Protein 7YRX (pdb70)

B-factor: mean 1.15, std 1.0, range [0.19, 5.77]

Secondary structure (DSSP, 8-state):
--HHHHTTTTTHHHHHHHSTTT-----TTT-

Structure (mmCIF, N/CA/C/O backbone):
data_7YRX
#
_entry.id   7YRX
#
loop_
_atom_site.group_PDB
_atom_site.id
_atom_site.type_symbol
_atom_site.label_atom_id
_atom_site.label_alt_id
_atom_site.label_comp_id
_atom_site.label_asym_id
_atom_site.label_entity_id
_atom_site.label_seq_id
_atom_site.pdbx_PDB_ins_code
_atom_site.Cartn_x
_atom_site.Cartn_y
_atom_site.Cartn_z
_atom_site.occupancy
_atom_site.B_iso_or_equiv
_atom_site.auth_seq_id
_atom_site.auth_comp_id
_atom_site.auth_asym_id
_atom_site.auth_atom_id
_atom_site.pdbx_PDB_model_num
ATOM 1 N N . CYS A 1 1 ? -7.588 0.651 5.526 1.00 0.78 1 CYS A N 1
ATOM 2 C CA . CYS A 1 1 ? -7.102 0.224 4.197 1.00 0.60 1 CYS A CA 1
ATOM 3 C C . CYS A 1 1 ? -7.951 -0.922 3.678 1.00 0.54 1 CYS A C 1
ATOM 4 O O . CYS A 1 1 ? -8.205 -1.883 4.404 1.00 0.58 1 CYS A O 1
ATOM 13 N N . PRO A 1 2 ? -8.422 -0.830 2.420 1.00 0.50 2 PRO A N 1
ATOM 14 C CA . PRO A 1 2 ? -9.190 -1.904 1.785 1.00 0.50 2 PRO A CA 1
ATOM 15 C C . PRO A 1 2 ? -8.463 -3.241 1.866 1.00 0.44 2 PRO A C 1
ATOM 16 O O . PRO A 1 2 ? -7.278 -3.337 1.542 1.00 0.37 2 PRO A O 1
ATOM 27 N N . ALA A 1 3 ? -9.187 -4.265 2.305 1.00 0.56 3 ALA A N 1
ATOM 28 C CA . ALA A 1 3 ? -8.627 -5.598 2.497 1.00 0.57 3 ALA A CA 1
ATOM 29 C C . ALA A 1 3 ? -8.052 -6.147 1.198 1.00 0.48 3 ALA A C 1
ATOM 30 O O . ALA A 1 3 ? -7.067 -6.888 1.209 1.00 0.44 3 ALA A O 1
ATOM 37 N N . LEU A 1 4 ? -8.669 -5.764 0.084 1.00 0.54 4 LEU A N 1
ATOM 38 C CA . LEU A 1 4 ? -8.199 -6.160 -1.238 1.00 0.62 4 LEU A CA 1
ATOM 39 C C . LEU A 1 4 ? -6.796 -5.622 -1.474 1.00 0.54 4 LEU A C 1
ATOM 40 O O . LEU A 1 4 ? -5.944 -6.282 -2.069 1.00 0.65 4 LEU A O 1
ATOM 56 N N . CYS A 1 5 ? -6.570 -4.423 -0.974 1.00 0.48 5 CYS A N 1
ATOM 57 C CA . CYS A 1 5 ? -5.281 -3.761 -1.105 1.00 0.57 5 CYS A CA 1
ATOM 58 C C . CYS A 1 5 ? -4.292 -4.307 -0.077 1.00 0.55 5 CYS A C 1
ATOM 59 O O . CYS A 1 5 ? -3.137 -4.567 -0.396 1.00 0.70 5 CYS A O 1
ATOM 66 N N . SER A 1 6 ? -4.756 -4.525 1.147 1.00 0.50 6 SER A N 1
ATOM 67 C CA . SER A 1 6 ? -3.889 -4.986 2.229 1.00 0.64 6 SER A CA 1
ATOM 68 C C . SER A 1 6 ? -3.255 -6.346 1.901 1.00 0.65 6 SER A C 1
ATOM 69 O O . SER A 1 6 ? -2.143 -6.644 2.336 1.00 0.84 6 SER A O 1
ATOM 77 N N . HIS A 1 7 ? -3.960 -7.161 1.120 1.00 0.55 7 HIS A N 1
ATOM 78 C CA . HIS A 1 7 ? -3.460 -8.478 0.724 1.00 0.65 7 HIS A CA 1
ATOM 79 C C . HIS A 1 7 ? -2.420 -8.355 -0.395 1.00 0.69 7 HIS A C 1
ATOM 80 O O . HIS A 1 7 ? -1.675 -9.292 -0.682 1.00 0.98 7 HIS A O 1
ATOM 95 N N . SER A 1 8 ? -2.362 -7.185 -0.995 1.00 0.50 8 SER A N 1
ATOM 96 C CA . SER A 1 8 ? -1.510 -6.931 -2.145 1.00 0.53 8 SER A CA 1
ATOM 97 C C . SER A 1 8 ? -0.318 -6.053 -1.779 1.00 0.44 8 SER A C 1
ATOM 98 O O . SER A 1 8 ? 0.045 -5.171 -2.541 1.00 0.45 8 SER A O 1
ATOM 106 N N . CYS A 1 9 ? 0.217 -6.259 -0.572 1.00 0.45 9 CYS A N 1
ATOM 107 C CA . CYS A 1 9 ? 1.292 -5.429 0.019 1.00 0.52 9 CYS A CA 1
ATOM 108 C C . CYS A 1 9 ? 2.363 -4.954 -0.988 1.00 0.52 9 CYS A C 1
ATOM 109 O O . CYS A 1 9 ? 2.954 -3.891 -0.801 1.00 0.56 9 CYS A O 1
ATOM 116 N N . ARG A 1 10 ? 2.603 -5.708 -2.053 1.00 0.53 10 ARG A N 1
ATOM 117 C CA . ARG A 1 10 ? 3.540 -5.281 -3.093 1.00 0.58 10 ARG A CA 1
ATOM 118 C C . ARG A 1 10 ? 3.004 -4.057 -3.832 1.00 0.49 10 ARG A C 1
ATOM 119 O O . ARG A 1 10 ? 3.699 -3.056 -4.013 1.00 0.51 10 ARG A O 1
ATOM 140 N N . SER A 1 11 ? 1.755 -4.165 -4.246 1.00 0.44 11 SER A N 1
ATOM 141 C CA . SER A 1 11 ? 1.012 -3.090 -4.892 1.00 0.39 11 SER A CA 1
ATOM 142 C C . SER A 1 11 ? 0.931 -1.827 -4.038 1.00 0.31 11 SER A C 1
ATOM 143 O O . SER A 1 11 ? 0.633 -0.750 -4.545 1.00 0.30 11 SER A O 1
ATOM 151 N N . LEU A 1 12 ? 1.188 -1.966 -2.748 1.00 0.34 12 LEU A N 1
ATOM 152 C CA . LEU A 1 12 ? 0.951 -0.894 -1.785 1.00 0.36 12 LEU A CA 1
ATOM 153 C C . LEU A 1 12 ? 1.746 0.364 -2.081 1.00 0.33 12 LEU A C 1
ATOM 154 O O . LEU A 1 12 ? 1.374 1.448 -1.638 1.00 0.37 12 LEU A O 1
ATOM 170 N N . LYS A 1 13 ? 2.822 0.231 -2.831 1.00 0.33 13 LYS A N 1
ATOM 171 C CA . LYS A 1 13 ? 3.580 1.395 -3.254 1.00 0.34 13 LYS A CA 1
ATOM 172 C C . LYS A 1 13 ? 2.729 2.274 -4.170 1.00 0.31 13 LYS A C 1
ATOM 173 O O . LYS A 1 13 ? 2.790 3.501 -4.104 1.00 0.36 13 LYS A O 1
ATOM 192 N N . LEU A 1 14 ? 1.935 1.631 -5.015 1.00 0.29 14 LEU A N 1
ATOM 193 C CA . LEU A 1 14 ? 1.010 2.320 -5.898 1.00 0.31 14 LEU A CA 1
ATOM 194 C C . LEU A 1 14 ? -0.337 2.559 -5.206 1.00 0.27 14 LEU A C 1
ATOM 195 O O . LEU A 1 14 ? -0.915 3.642 -5.301 1.00 0.29 14 LEU A O 1
ATOM 211 N N . CYS A 1 15 ? -0.824 1.534 -4.511 1.00 0.28 15 CYS A N 1
ATOM 212 C CA . CYS A 1 15 ? -2.138 1.571 -3.860 1.00 0.30 15 CYS A CA 1
ATOM 213 C C . CYS A 1 15 ? -2.242 2.744 -2.881 1.00 0.29 15 CYS A C 1
ATOM 214 O O . CYS A 1 15 ? -3.253 3.437 -2.843 1.00 0.30 15 CYS A O 1
ATOM 221 N N . ASN A 1 16 ? -1.180 2.976 -2.117 1.00 0.29 16 ASN A N 1
ATOM 222 C CA . ASN A 1 16 ? -1.119 4.079 -1.152 1.00 0.33 16 ASN A CA 1
ATOM 223 C C . ASN A 1 16 ? -1.260 5.453 -1.829 1.00 0.33 16 ASN A C 1
ATOM 224 O O . ASN A 1 16 ? -1.516 6.457 -1.166 1.00 0.36 16 ASN A O 1
ATOM 235 N N . ARG A 1 17 ? -1.115 5.497 -3.149 1.00 0.34 17 ARG A N 1
ATOM 236 C CA . ARG A 1 17 ? -1.272 6.749 -3.884 1.00 0.37 17 ARG A CA 1
ATOM 237 C C . ARG A 1 17 ? -2.740 6.969 -4.229 1.00 0.36 17 ARG A C 1
ATOM 238 O O . ARG A 1 17 ? -3.248 8.089 -4.186 1.00 0.43 17 ARG A O 1
ATOM 259 N N . LEU A 1 18 ? -3.410 5.876 -4.562 1.00 0.37 18 LEU A N 1
ATOM 260 C CA . LEU A 1 18 ? -4.820 5.903 -4.928 1.00 0.44 18 LEU A CA 1
ATOM 261 C C . LEU A 1 18 ? -5.685 5.858 -3.674 1.00 0.35 18 LEU A C 1
ATOM 262 O O . LEU A 1 18 ? -6.862 6.225 -3.689 1.00 0.41 18 LEU A O 1
ATOM 278 N N . LEU A 1 19 ? -5.077 5.392 -2.596 1.00 0.26 19 LEU A N 1
ATOM 279 C CA . LEU A 1 19 ? -5.730 5.281 -1.303 1.00 0.21 19 LEU A CA 1
ATOM 280 C C . LEU A 1 19 ? -4.833 5.883 -0.218 1.00 0.19 19 LEU A C 1
ATOM 281 O O . LEU A 1 19 ? -4.346 5.169 0.655 1.00 0.23 19 LEU A O 1
ATOM 297 N N . PRO A 1 20 ? -4.602 7.206 -0.259 1.00 0.22 20 PRO A N 1
ATOM 298 C CA . PRO A 1 20 ? -3.646 7.863 0.636 1.00 0.29 20 PRO A CA 1
ATOM 299 C C . PRO A 1 20 ? -4.137 7.926 2.080 1.00 0.31 20 PRO A C 1
ATOM 300 O O . PRO A 1 20 ? -3.398 7.604 3.009 1.00 0.37 20 PRO A O 1
ATOM 311 N N . THR A 1 21 ? -5.386 8.323 2.263 1.00 0.33 21 THR A N 1
ATOM 312 C CA . THR A 1 21 ? -5.981 8.375 3.586 1.00 0.38 21 THR A CA 1
ATOM 313 C C . THR A 1 21 ? -6.625 7.041 3.924 1.00 0.34 21 THR A C 1
ATOM 314 O O . THR A 1 21 ? -6.765 6.671 5.091 1.00 0.41 21 THR A O 1
ATOM 325 N N . ALA A 1 22 ? -7.000 6.316 2.884 1.00 0.30 22 ALA A N 1
ATOM 326 C CA . ALA A 1 22 ? -7.614 5.014 3.040 1.00 0.31 22 ALA A CA 1
ATOM 327 C C . ALA A 1 22 ? -6.588 3.976 3.468 1.00 0.26 22 ALA A C 1
ATOM 328 O O . ALA A 1 22 ? -6.859 3.155 4.343 1.00 0.30 22 ALA A O 1
ATOM 335 N N . CYS A 1 23 ? -5.403 4.013 2.872 1.00 0.26 23 CYS A N 1
ATOM 336 C CA . CYS A 1 23 ? -4.380 3.033 3.200 1.00 0.28 23 CYS A CA 1
ATOM 337 C C . CYS A 1 23 ? -3.098 3.691 3.704 1.00 0.30 23 CYS A C 1
ATOM 338 O O . CYS A 1 23 ? -2.128 3.828 2.957 1.00 0.36 23 CYS A O 1
ATOM 345 N N . PRO A 1 24 ? -3.070 4.109 4.979 1.00 0.36 24 PRO A N 1
ATOM 346 C CA . PRO A 1 24 ? -1.846 4.557 5.632 1.00 0.47 24 PRO A CA 1
ATOM 347 C C . PRO A 1 24 ? -1.030 3.362 6.110 1.00 0.50 24 PRO A C 1
ATOM 348 O O . PRO A 1 24 ? 0.126 3.491 6.505 1.00 0.61 24 PRO A O 1
ATOM 359 N N . ASP A 1 25 ? -1.651 2.191 6.031 1.00 0.54 25 ASP A N 1
ATOM 360 C CA . ASP A 1 25 ? -1.057 0.947 6.506 1.00 0.59 25 ASP A CA 1
ATOM 361 C C . ASP A 1 25 ? -0.159 0.333 5.434 1.00 0.52 25 ASP A C 1
ATOM 362 O O . ASP A 1 25 ? -0.217 -0.864 5.150 1.00 0.58 25 ASP A O 1
ATOM 371 N N . VAL A 1 26 ? 0.659 1.176 4.831 1.00 0.45 26 VAL A N 1
ATOM 372 C CA . VAL A 1 26 ? 1.546 0.767 3.759 1.00 0.48 26 VAL A CA 1
ATOM 373 C C . VAL A 1 26 ? 2.787 0.071 4.324 1.00 0.45 26 VAL A C 1
ATOM 374 O O . VAL A 1 26 ? 3.335 0.489 5.345 1.00 0.47 26 VAL A O 1
ATOM 387 N N . CYS A 1 27 ? 3.194 -1.010 3.671 1.00 0.50 27 CYS A N 1
ATOM 388 C CA . CYS A 1 27 ? 4.326 -1.811 4.124 1.00 0.57 27 CYS A CA 1
ATOM 389 C C . CYS A 1 27 ? 5.612 -0.987 4.133 1.00 0.63 27 CYS A C 1
ATOM 390 O O . CYS A 1 27 ? 6.083 -0.542 3.086 1.00 0.75 27 CYS A O 1
ATOM 397 N N . ASP A 1 28 ? 6.185 -0.811 5.321 1.00 0.73 28 ASP A N 1
ATOM 398 C CA . ASP A 1 28 ? 7.375 0.021 5.494 1.00 0.90 28 ASP A CA 1
ATOM 399 C C . ASP A 1 28 ? 8.608 -0.655 4.912 1.00 0.81 28 ASP A C 1
ATOM 400 O O . ASP A 1 28 ? 9.618 -0.008 4.643 1.00 0.98 28 ASP A O 1
ATOM 409 N N . ASP A 1 29 ? 8.524 -1.963 4.729 1.00 0.75 29 ASP A N 1
ATOM 410 C CA . ASP A 1 29 ? 9.630 -2.731 4.169 1.00 0.92 29 ASP A CA 1
ATOM 411 C C . ASP A 1 29 ? 9.791 -2.444 2.679 1.00 1.05 29 ASP A C 1
ATOM 412 O O . ASP A 1 29 ? 10.906 -2.333 2.175 1.00 1.28 29 ASP A O 1
ATOM 421 N N . ASP A 1 30 ? 8.669 -2.308 1.983 1.00 1.08 30 ASP A N 1
ATOM 422 C CA . ASP A 1 30 ? 8.687 -1.993 0.556 1.00 1.42 30 ASP A CA 1
ATOM 423 C C . ASP A 1 30 ? 8.886 -0.501 0.336 1.00 1.64 30 ASP A C 1
ATOM 424 O O . ASP A 1 30 ? 9.217 -0.062 -0.765 1.00 2.05 30 ASP A O 1
ATOM 433 N N . TRP A 1 31 ? 8.680 0.275 1.387 1.00 1.56 31 TRP A N 1
ATOM 434 C CA . TRP A 1 31 ? 8.831 1.717 1.309 1.00 1.96 31 TRP A CA 1
ATOM 435 C C . TRP A 1 31 ? 10.289 2.103 1.546 1.00 2.31 31 TRP A C 1
ATOM 436 O O . TRP A 1 31 ? 10.677 2.307 2.715 1.00 2.80 31 TRP A O 1
ATOM 458 N N . CYS A 1 1 ? -6.518 0.287 5.507 1.00 0.78 1 CYS A N 2
ATOM 459 C CA . CYS A 1 1 ? -6.454 0.002 4.061 1.00 0.60 1 CYS A CA 2
ATOM 460 C C . CYS A 1 1 ? -7.506 -1.029 3.692 1.00 0.54 1 CYS A C 2
ATOM 461 O O . CYS A 1 1 ? -7.652 -2.037 4.388 1.00 0.58 1 CYS A O 2
ATOM 470 N N . PRO A 1 2 ? -8.286 -0.775 2.624 1.00 0.50 2 PRO A N 2
ATOM 471 C CA . PRO A 1 2 ? -9.236 -1.751 2.089 1.00 0.50 2 PRO A CA 2
ATOM 472 C C . PRO A 1 2 ? -8.591 -3.122 1.912 1.00 0.44 2 PRO A C 2
ATOM 473 O O . PRO A 1 2 ? -7.605 -3.262 1.186 1.00 0.37 2 PRO A O 2
ATOM 484 N N . ALA A 1 3 ? -9.169 -4.123 2.578 1.00 0.56 3 ALA A N 2
ATOM 485 C CA . ALA A 1 3 ? -8.580 -5.462 2.665 1.00 0.57 3 ALA A CA 2
ATOM 486 C C . ALA A 1 3 ? -8.260 -6.045 1.295 1.00 0.48 3 ALA A C 2
ATOM 487 O O . ALA A 1 3 ? -7.332 -6.841 1.153 1.00 0.44 3 ALA A O 2
ATOM 494 N N . LEU A 1 4 ? -9.019 -5.630 0.291 1.00 0.54 4 LEU A N 2
ATOM 495 C CA . LEU A 1 4 ? -8.822 -6.106 -1.068 1.00 0.62 4 LEU A CA 2
ATOM 496 C C . LEU A 1 4 ? -7.403 -5.808 -1.549 1.00 0.54 4 LEU A C 2
ATOM 497 O O . LEU A 1 4 ? -6.784 -6.634 -2.220 1.00 0.65 4 LEU A O 2
ATOM 513 N N . CYS A 1 5 ? -6.888 -4.634 -1.204 1.00 0.48 5 CYS A N 2
ATOM 514 C CA . CYS A 1 5 ? -5.540 -4.249 -1.604 1.00 0.57 5 CYS A CA 2
ATOM 515 C C . CYS A 1 5 ? -4.500 -4.731 -0.587 1.00 0.55 5 CYS A C 2
ATOM 516 O O . CYS A 1 5 ? -3.328 -4.872 -0.918 1.00 0.70 5 CYS A O 2
ATOM 523 N N . SER A 1 6 ? -4.938 -5.009 0.640 1.00 0.50 6 SER A N 2
ATOM 524 C CA . SER A 1 6 ? -4.026 -5.336 1.740 1.00 0.64 6 SER A CA 2
ATOM 525 C C . SER A 1 6 ? -3.143 -6.551 1.437 1.00 0.65 6 SER A C 2
ATOM 526 O O . SER A 1 6 ? -1.938 -6.526 1.689 1.00 0.84 6 SER A O 2
ATOM 534 N N . HIS A 1 7 ? -3.738 -7.611 0.894 1.00 0.55 7 HIS A N 2
ATOM 535 C CA . HIS A 1 7 ? -2.993 -8.840 0.588 1.00 0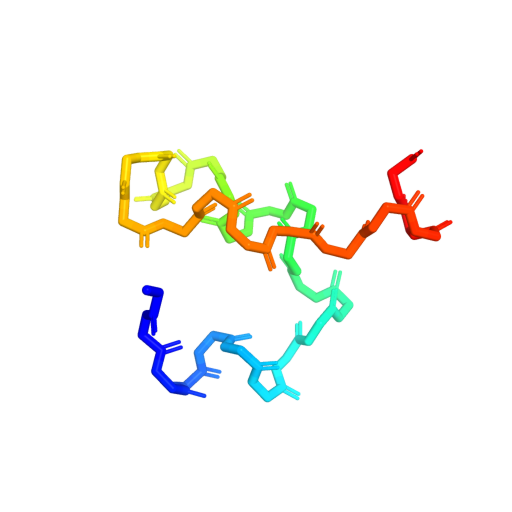.65 7 HIS A CA 2
ATOM 536 C C . HIS A 1 7 ? -1.975 -8.575 -0.517 1.00 0.69 7 HIS A C 2
ATOM 537 O O . HIS A 1 7 ? -1.010 -9.310 -0.704 1.00 0.98 7 HIS A O 2
ATOM 552 N N . SER A 1 8 ? -2.232 -7.508 -1.236 1.00 0.50 8 SER A N 2
ATOM 553 C CA . SER A 1 8 ? -1.383 -7.046 -2.318 1.00 0.53 8 SER A CA 2
ATOM 554 C C . SER A 1 8 ? -0.290 -6.110 -1.806 1.00 0.44 8 SER A C 2
ATOM 555 O O . SER A 1 8 ? 0.053 -5.150 -2.478 1.00 0.45 8 SER A O 2
ATOM 563 N N . CYS A 1 9 ? 0.190 -6.365 -0.588 1.00 0.45 9 CYS A N 2
ATOM 564 C CA . CYS A 1 9 ? 1.185 -5.520 0.103 1.00 0.52 9 CYS A CA 2
ATOM 565 C C . CYS A 1 9 ? 2.303 -4.981 -0.814 1.00 0.52 9 CYS A C 2
ATOM 566 O O . CYS A 1 9 ? 2.857 -3.913 -0.551 1.00 0.56 9 CYS A O 2
ATOM 573 N N . ARG A 1 10 ? 2.622 -5.686 -1.894 1.00 0.53 10 ARG A N 2
ATOM 574 C CA . ARG A 1 10 ? 3.632 -5.210 -2.837 1.00 0.58 10 ARG A CA 2
ATOM 575 C C . ARG A 1 10 ? 3.107 -4.013 -3.607 1.00 0.49 10 ARG A C 2
ATOM 576 O O . ARG A 1 10 ? 3.786 -3.002 -3.772 1.00 0.51 10 ARG A O 2
ATOM 597 N N . SER A 1 11 ? 1.883 -4.159 -4.063 1.00 0.44 11 SER A N 2
ATOM 598 C CA . SER A 1 11 ? 1.144 -3.113 -4.749 1.00 0.39 11 SER A CA 2
ATOM 599 C C . SER A 1 11 ? 0.989 -1.852 -3.905 1.00 0.31 11 SER A C 2
ATOM 600 O O . SER A 1 11 ? 0.690 -0.785 -4.431 1.00 0.30 11 SER A O 2
ATOM 608 N N . LEU A 1 12 ? 1.187 -1.982 -2.602 1.00 0.34 12 LEU A N 2
ATOM 609 C CA . LEU A 1 12 ? 0.881 -0.908 -1.666 1.00 0.36 12 LEU A CA 2
ATOM 610 C C . LEU A 1 12 ? 1.693 0.354 -1.922 1.00 0.33 12 LEU A C 2
ATOM 611 O O . LEU A 1 12 ? 1.295 1.438 -1.499 1.00 0.37 12 LEU A O 2
ATOM 627 N N . LYS A 1 13 ? 2.812 0.225 -2.618 1.00 0.33 13 LYS A N 2
ATOM 628 C CA . LYS A 1 13 ? 3.568 1.395 -3.042 1.00 0.34 13 LYS A CA 2
ATOM 629 C C . LYS A 1 13 ? 2.703 2.271 -3.949 1.00 0.31 13 LYS A C 2
ATOM 630 O O . LYS A 1 13 ? 2.637 3.489 -3.778 1.00 0.36 13 LYS A O 2
ATOM 649 N N . LEU A 1 14 ? 2.022 1.635 -4.894 1.00 0.29 14 LEU A N 2
ATOM 650 C CA . LEU A 1 14 ? 1.130 2.329 -5.802 1.00 0.31 14 LEU A CA 2
ATOM 651 C C . LEU A 1 14 ? -0.252 2.498 -5.171 1.00 0.27 14 LEU A C 2
ATOM 652 O O . LEU A 1 14 ? -0.918 3.512 -5.372 1.00 0.29 14 LEU A O 2
ATOM 668 N N . CYS A 1 15 ? -0.665 1.501 -4.395 1.00 0.28 15 CYS A N 2
ATOM 669 C CA . CYS A 1 15 ? -1.966 1.514 -3.730 1.00 0.30 15 CYS A CA 2
ATOM 670 C C . CYS A 1 15 ? -2.095 2.740 -2.833 1.00 0.29 15 CYS A C 2
ATOM 671 O O . CYS A 1 15 ? -3.135 3.383 -2.804 1.00 0.30 15 CYS A O 2
ATOM 678 N N . ASN A 1 16 ? -1.017 3.075 -2.125 1.00 0.29 16 ASN A N 2
ATOM 679 C CA . ASN A 1 16 ? -1.009 4.232 -1.228 1.00 0.33 16 ASN A CA 2
ATOM 680 C C . ASN A 1 16 ? -1.170 5.537 -2.007 1.00 0.33 16 ASN A C 2
ATOM 681 O O . ASN A 1 16 ? -1.620 6.546 -1.464 1.00 0.36 16 ASN A O 2
ATOM 692 N N . ARG A 1 17 ? -0.835 5.507 -3.292 1.00 0.34 17 ARG A N 2
ATOM 693 C CA . ARG A 1 17 ? -0.947 6.691 -4.134 1.00 0.37 17 ARG A CA 2
ATOM 694 C C . ARG A 1 17 ? -2.398 6.895 -4.552 1.00 0.36 17 ARG A C 2
ATOM 695 O O . ARG A 1 17 ? -2.815 8.003 -4.886 1.00 0.43 17 ARG A O 2
ATOM 716 N N . LEU A 1 18 ? -3.155 5.811 -4.531 1.00 0.37 18 LEU A N 2
ATOM 717 C CA . LEU A 1 18 ? -4.559 5.831 -4.916 1.00 0.44 18 LEU A CA 2
ATOM 718 C C . LEU A 1 18 ? -5.448 5.875 -3.676 1.00 0.35 18 LEU A C 2
ATOM 719 O O . LEU A 1 18 ? -6.552 6.417 -3.696 1.00 0.41 18 LEU A O 2
ATOM 735 N N . LEU A 1 19 ? -4.942 5.289 -2.604 1.00 0.26 19 LEU A N 2
ATOM 736 C CA . LEU A 1 19 ? -5.652 5.199 -1.337 1.00 0.21 19 LEU A CA 2
ATOM 737 C C . LEU A 1 19 ? -4.826 5.846 -0.225 1.00 0.19 19 LEU A C 2
ATOM 738 O O . LEU A 1 19 ? -4.278 5.153 0.633 1.00 0.23 19 LEU A O 2
ATOM 754 N N . PRO A 1 20 ? -4.733 7.187 -0.217 1.00 0.22 20 PRO A N 2
ATOM 755 C CA . PRO A 1 20 ? -3.845 7.908 0.700 1.00 0.29 20 PRO A CA 2
ATOM 756 C C . PRO A 1 20 ? -4.379 7.963 2.130 1.00 0.31 20 PRO A C 2
ATOM 757 O O . PRO A 1 20 ? -3.650 7.702 3.085 1.00 0.37 20 PRO A O 2
ATOM 768 N N . THR A 1 21 ? -5.654 8.291 2.278 1.00 0.33 21 THR A N 2
ATOM 769 C CA . THR A 1 21 ? -6.268 8.349 3.595 1.00 0.38 21 THR A CA 2
ATOM 770 C C . THR A 1 21 ? -6.838 6.983 3.959 1.00 0.34 21 THR A C 2
ATOM 771 O O . THR A 1 21 ? -7.097 6.683 5.126 1.00 0.41 21 THR A O 2
ATOM 782 N N . ALA A 1 22 ? -7.003 6.149 2.944 1.00 0.30 22 ALA A N 2
ATOM 783 C CA . ALA A 1 22 ? -7.547 4.819 3.130 1.00 0.31 22 ALA A CA 2
ATOM 784 C C . ALA A 1 22 ? -6.466 3.841 3.571 1.00 0.26 22 ALA A C 2
ATOM 785 O O . ALA A 1 22 ? -6.727 2.943 4.370 1.00 0.30 22 ALA A O 2
ATOM 792 N N . CYS A 1 23 ? -5.248 4.021 3.073 1.00 0.26 23 CYS A N 2
ATOM 793 C CA . CYS A 1 23 ? -4.165 3.098 3.393 1.00 0.28 23 CYS A CA 2
ATOM 794 C C . CYS A 1 23 ? -2.948 3.815 3.985 1.00 0.30 23 CYS A C 2
ATOM 795 O O . CYS A 1 23 ? -1.901 3.895 3.340 1.00 0.36 23 CYS A O 2
ATOM 802 N N . PRO A 1 24 ? -3.055 4.341 5.222 1.00 0.36 24 PRO A N 2
ATOM 803 C CA . PRO A 1 24 ? -1.904 4.886 5.947 1.00 0.47 24 PRO A CA 2
ATOM 804 C C . PRO A 1 24 ? -1.040 3.754 6.495 1.00 0.50 24 PRO A C 2
ATOM 805 O O . PRO A 1 24 ? 0.119 3.941 6.869 1.00 0.61 24 PRO A O 2
ATOM 816 N N . ASP A 1 25 ? -1.634 2.568 6.516 1.00 0.54 25 ASP A N 2
ATOM 817 C CA . ASP A 1 25 ? -0.968 1.347 6.943 1.00 0.59 25 ASP A CA 2
ATOM 818 C C . ASP A 1 25 ? -0.207 0.724 5.775 1.00 0.52 25 ASP A C 2
ATOM 819 O O . ASP A 1 25 ? -0.252 -0.488 5.553 1.00 0.58 25 ASP A O 2
ATOM 828 N N . VAL A 1 26 ? 0.503 1.563 5.040 1.00 0.45 26 VAL A N 2
ATOM 829 C CA . VAL A 1 26 ? 1.195 1.139 3.836 1.00 0.48 26 VAL A CA 2
ATOM 830 C C . VAL A 1 26 ? 2.478 0.395 4.198 1.00 0.45 26 VAL A C 2
ATOM 831 O O . VAL A 1 26 ? 3.155 0.736 5.168 1.00 0.47 26 VAL A O 2
ATOM 844 N N . CYS A 1 27 ? 2.769 -0.649 3.432 1.00 0.50 27 CYS A N 2
ATOM 845 C CA . CYS A 1 27 ? 3.916 -1.509 3.686 1.00 0.57 27 CYS A CA 2
ATOM 846 C C . CYS A 1 27 ? 5.225 -0.721 3.663 1.00 0.63 27 CYS A C 2
ATOM 847 O O . CYS A 1 27 ? 5.617 -0.170 2.634 1.00 0.75 27 CYS A O 2
ATOM 854 N N . ASP A 1 28 ? 5.898 -0.693 4.808 1.00 0.73 28 ASP A N 2
ATOM 855 C CA . ASP A 1 28 ? 7.151 0.039 4.960 1.00 0.90 28 ASP A CA 2
ATOM 856 C C . ASP A 1 28 ? 8.303 -0.738 4.336 1.00 0.81 28 ASP A C 2
ATOM 857 O O . ASP A 1 28 ? 9.322 -0.167 3.954 1.00 0.98 28 ASP A O 2
ATOM 866 N N . ASP A 1 29 ? 8.119 -2.044 4.216 1.00 0.75 29 ASP A N 2
ATOM 867 C CA . ASP A 1 29 ? 9.158 -2.923 3.683 1.00 0.92 29 ASP A CA 2
ATOM 868 C C . ASP A 1 29 ? 9.425 -2.631 2.212 1.00 1.05 29 ASP A C 2
ATOM 869 O O . ASP A 1 29 ? 10.553 -2.772 1.738 1.00 1.28 29 ASP A O 2
ATOM 878 N N . ASP A 1 30 ? 8.389 -2.227 1.491 1.00 1.08 30 ASP A N 2
ATOM 879 C CA . ASP A 1 30 ? 8.519 -1.921 0.070 1.00 1.42 30 ASP A CA 2
ATOM 880 C C . ASP A 1 30 ? 8.813 -0.439 -0.119 1.00 1.64 30 ASP A C 2
ATOM 881 O O . ASP A 1 30 ? 9.239 -0.004 -1.188 1.00 2.05 30 ASP A O 2
ATOM 890 N N . TRP A 1 31 ? 8.602 0.327 0.941 1.00 1.56 31 TRP A N 2
ATOM 891 C CA . TRP A 1 31 ? 8.728 1.776 0.890 1.00 1.96 31 TRP A CA 2
ATOM 892 C C . TRP A 1 31 ? 10.194 2.194 0.973 1.00 2.31 31 TRP A C 2
ATOM 893 O O . TRP A 1 31 ? 10.787 2.082 2.066 1.00 2.80 31 TRP A O 2
ATOM 915 N N . CYS A 1 1 ? -6.585 0.494 5.522 1.00 0.78 1 CYS A N 3
ATOM 916 C CA . CYS A 1 1 ? -6.404 0.155 4.096 1.00 0.60 1 CYS A CA 3
ATOM 917 C C . CYS A 1 1 ? -7.339 -0.990 3.727 1.00 0.54 1 CYS A C 3
ATOM 918 O O . CYS A 1 1 ? -7.461 -1.954 4.484 1.00 0.58 1 CYS A O 3
ATOM 927 N N . PRO A 1 2 ? -8.037 -0.892 2.578 1.00 0.50 2 PRO A N 3
ATOM 928 C CA . PRO A 1 2 ? -8.929 -1.961 2.108 1.00 0.50 2 PRO A CA 3
ATOM 929 C C . PRO A 1 2 ? -8.195 -3.293 1.964 1.00 0.44 2 PRO A C 3
ATOM 930 O O . PRO A 1 2 ? -7.037 -3.340 1.534 1.00 0.37 2 PRO A O 3
ATOM 941 N N . ALA A 1 3 ? -8.889 -4.372 2.318 1.00 0.56 3 ALA A N 3
ATOM 942 C CA . ALA A 1 3 ? -8.292 -5.705 2.392 1.00 0.57 3 ALA A CA 3
ATOM 943 C C . ALA A 1 3 ? -7.777 -6.184 1.038 1.00 0.48 3 ALA A C 3
ATOM 944 O O . ALA A 1 3 ? -6.889 -7.035 0.976 1.00 0.44 3 ALA A O 3
ATOM 951 N N . LEU A 1 4 ? -8.328 -5.633 -0.037 1.00 0.54 4 LEU A N 3
ATOM 952 C CA . LEU A 1 4 ? -7.915 -6.000 -1.385 1.00 0.62 4 LEU A CA 3
ATOM 953 C C . LEU A 1 4 ? -6.435 -5.706 -1.591 1.00 0.54 4 LEU A C 3
ATOM 954 O O . LEU A 1 4 ? -5.675 -6.577 -2.018 1.00 0.65 4 LEU A O 3
ATOM 970 N N . CYS A 1 5 ? -6.021 -4.485 -1.271 1.00 0.48 5 CYS A N 3
ATOM 971 C CA . CYS A 1 5 ? -4.614 -4.128 -1.356 1.00 0.57 5 CYS A CA 3
ATOM 972 C C . CYS A 1 5 ? -3.796 -4.873 -0.298 1.00 0.55 5 CYS A C 3
ATOM 973 O O . CYS A 1 5 ? -2.659 -5.250 -0.553 1.00 0.70 5 CYS A O 3
ATOM 980 N N . SER A 1 6 ? -4.387 -5.123 0.867 1.00 0.50 6 SER A N 3
ATOM 981 C CA . SER A 1 6 ? -3.671 -5.774 1.969 1.00 0.64 6 SER A CA 3
ATOM 982 C C . SER A 1 6 ? -3.132 -7.153 1.556 1.00 0.65 6 SER A C 3
ATOM 983 O O . SER A 1 6 ? -2.028 -7.543 1.946 1.00 0.84 6 SER A O 3
ATOM 991 N N . HIS A 1 7 ? -3.908 -7.870 0.746 1.00 0.55 7 HIS A N 3
ATOM 992 C CA . HIS A 1 7 ? -3.506 -9.188 0.235 1.00 0.65 7 HIS A CA 3
ATOM 993 C C . HIS A 1 7 ? -2.398 -9.052 -0.818 1.00 0.69 7 HIS A C 3
ATOM 994 O O . HIS A 1 7 ? -1.804 -10.034 -1.257 1.00 0.98 7 HIS A O 3
ATOM 1009 N N . SER A 1 8 ? -2.134 -7.824 -1.204 1.00 0.50 8 SER A N 3
ATOM 1010 C CA . SER A 1 8 ? -1.198 -7.515 -2.269 1.00 0.53 8 SER A CA 3
ATOM 1011 C C . SER A 1 8 ? -0.161 -6.503 -1.806 1.00 0.44 8 SER A C 3
ATOM 1012 O O . SER A 1 8 ? 0.187 -5.609 -2.554 1.00 0.45 8 SER A O 3
ATOM 1020 N N . CYS A 1 9 ? 0.259 -6.623 -0.543 1.00 0.45 9 CYS A N 3
ATOM 1021 C CA . CYS A 1 9 ? 1.108 -5.633 0.155 1.00 0.52 9 CYS A CA 3
ATOM 1022 C C . CYS A 1 9 ? 2.171 -4.954 -0.734 1.00 0.52 9 CYS A C 3
ATOM 1023 O O . CYS A 1 9 ? 2.495 -3.786 -0.512 1.00 0.56 9 CYS A O 3
ATOM 1030 N N . ARG A 1 10 ? 2.686 -5.647 -1.745 1.00 0.53 10 ARG A N 3
ATOM 1031 C CA . ARG A 1 10 ? 3.637 -5.040 -2.678 1.00 0.58 10 ARG A CA 3
ATOM 1032 C C . ARG A 1 10 ? 3.014 -3.825 -3.366 1.00 0.49 10 ARG A C 3
ATOM 1033 O O . ARG A 1 10 ? 3.605 -2.747 -3.447 1.00 0.51 10 ARG A O 3
ATOM 1054 N N . SER A 1 11 ? 1.805 -4.046 -3.846 1.00 0.44 11 SER A N 3
ATOM 1055 C CA . SER A 1 11 ? 0.993 -3.065 -4.547 1.00 0.39 11 SER A CA 3
ATOM 1056 C C . SER A 1 11 ? 0.737 -1.787 -3.748 1.00 0.31 11 SER A C 3
ATOM 1057 O O . SER A 1 11 ? 0.317 -0.779 -4.311 1.00 0.30 11 SER A O 3
ATOM 1065 N N . LEU A 1 12 ? 0.957 -1.830 -2.444 1.00 0.34 12 LEU A N 3
ATOM 1066 C CA . LEU A 1 12 ? 0.588 -0.718 -1.573 1.00 0.36 12 LEU A CA 3
ATOM 1067 C C . LEU A 1 12 ? 1.383 0.538 -1.878 1.00 0.33 12 LEU A C 3
ATOM 1068 O O . LEU A 1 12 ? 0.966 1.642 -1.530 1.00 0.37 12 LEU A O 3
ATOM 1084 N N . LYS A 1 13 ? 2.515 0.369 -2.539 1.00 0.33 13 LYS A N 3
ATOM 1085 C CA . LYS A 1 13 ? 3.289 1.502 -3.018 1.00 0.34 13 LYS A CA 3
ATOM 1086 C C . LYS A 1 13 ? 2.445 2.306 -4.007 1.00 0.31 13 LYS A C 3
ATOM 1087 O O . LYS A 1 13 ? 2.512 3.534 -4.055 1.00 0.36 13 LYS A O 3
ATOM 1106 N N . LEU A 1 14 ? 1.640 1.588 -4.783 1.00 0.29 14 LEU A N 3
ATOM 1107 C CA . LEU A 1 14 ? 0.707 2.191 -5.714 1.00 0.31 14 LEU A CA 3
ATOM 1108 C C . LEU A 1 14 ? -0.625 2.510 -5.028 1.00 0.27 14 LEU A C 3
ATOM 1109 O O . LEU A 1 14 ? -1.202 3.574 -5.251 1.00 0.29 14 LEU A O 3
ATOM 1125 N N . CYS A 1 15 ? -1.113 1.586 -4.191 1.00 0.28 15 CYS A N 3
ATOM 1126 C CA . CYS A 1 15 ? -2.393 1.777 -3.499 1.00 0.30 15 CYS A CA 3
ATOM 1127 C C . CYS A 1 15 ? -2.391 3.068 -2.688 1.00 0.29 15 CYS A C 3
ATOM 1128 O O . CYS A 1 15 ? -3.416 3.719 -2.560 1.00 0.30 15 CYS A O 3
ATOM 1135 N N . ASN A 1 16 ? -1.232 3.442 -2.161 1.00 0.29 16 ASN A N 3
ATOM 1136 C CA . ASN A 1 16 ? -1.103 4.654 -1.352 1.00 0.33 16 ASN A CA 3
ATOM 1137 C C . ASN A 1 16 ? -1.381 5.916 -2.175 1.00 0.33 16 ASN A C 3
ATOM 1138 O O . ASN A 1 16 ? -1.680 6.971 -1.624 1.00 0.36 16 ASN A O 3
ATOM 1149 N N . ARG A 1 17 ? -1.313 5.800 -3.498 1.00 0.34 17 ARG A N 3
ATOM 1150 C CA . ARG A 1 17 ? -1.587 6.935 -4.370 1.00 0.37 17 ARG A CA 3
ATOM 1151 C C . ARG A 1 17 ? -3.084 7.040 -4.626 1.00 0.36 17 ARG A C 3
ATOM 1152 O O . ARG A 1 17 ? -3.639 8.131 -4.760 1.00 0.43 17 ARG A O 3
ATOM 1173 N N . LEU A 1 18 ? -3.734 5.887 -4.682 1.00 0.37 18 LEU A N 3
ATOM 1174 C CA . LEU A 1 18 ? -5.162 5.823 -4.956 1.00 0.44 18 LEU A CA 3
ATOM 1175 C C . LEU A 1 18 ? -5.939 5.958 -3.653 1.00 0.35 18 LEU A C 3
ATOM 1176 O O . LEU A 1 18 ? -7.062 6.462 -3.620 1.00 0.41 18 LEU A O 3
ATOM 1192 N N . LEU A 1 19 ? -5.303 5.512 -2.584 1.00 0.26 19 LEU A N 3
ATOM 1193 C CA . LEU A 1 19 ? -5.883 5.496 -1.252 1.00 0.21 19 LEU A CA 3
ATOM 1194 C C . LEU A 1 19 ? -4.941 6.196 -0.272 1.00 0.19 19 LEU A C 3
ATOM 1195 O O . LEU A 1 19 ? -4.373 5.554 0.608 1.00 0.23 19 LEU A O 3
ATOM 1211 N N . PRO A 1 20 ? -4.758 7.519 -0.405 1.00 0.22 20 PRO A N 3
ATOM 1212 C CA . PRO A 1 20 ? -3.741 8.249 0.359 1.00 0.29 20 PRO A CA 3
ATOM 1213 C C . PRO A 1 20 ? -4.042 8.280 1.853 1.00 0.31 20 PRO A C 3
ATOM 1214 O O . PRO A 1 20 ? -3.172 7.992 2.678 1.00 0.37 20 PRO A O 3
ATOM 1225 N N . THR A 1 21 ? -5.271 8.626 2.203 1.00 0.33 21 THR A N 3
ATOM 1226 C CA . THR A 1 21 ? -5.687 8.607 3.593 1.00 0.38 21 THR A CA 3
ATOM 1227 C C . THR A 1 21 ? -6.310 7.258 3.941 1.00 0.34 21 THR A C 3
ATOM 1228 O O . THR A 1 21 ? -6.315 6.839 5.098 1.00 0.41 21 THR A O 3
ATOM 1239 N N . ALA A 1 22 ? -6.813 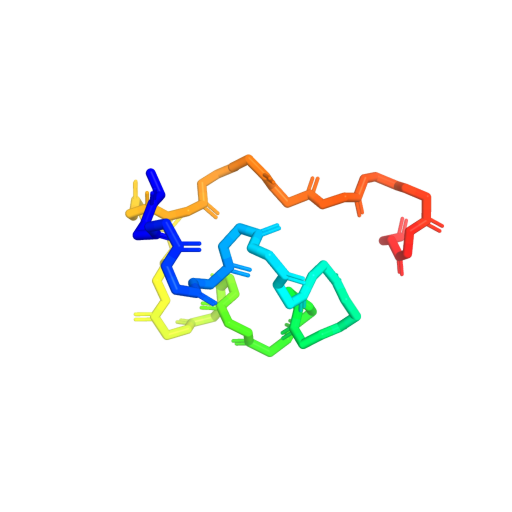6.569 2.921 1.00 0.30 22 ALA A N 3
ATOM 1240 C CA . ALA A 1 22 ? -7.519 5.311 3.117 1.00 0.31 22 ALA A CA 3
ATOM 1241 C C . ALA A 1 22 ? -6.556 4.141 3.289 1.00 0.26 22 ALA A C 3
ATOM 1242 O O . ALA A 1 22 ? -6.928 3.102 3.835 1.00 0.30 22 ALA A O 3
ATOM 1249 N N . CYS A 1 23 ? -5.323 4.296 2.828 1.00 0.26 23 CYS A N 3
ATOM 1250 C CA . CYS A 1 23 ? -4.332 3.240 2.981 1.00 0.28 23 CYS A CA 3
ATOM 1251 C C . CYS A 1 23 ? -3.042 3.779 3.598 1.00 0.30 23 CYS A C 3
ATOM 1252 O O . CYS A 1 23 ? -2.032 3.933 2.913 1.00 0.36 23 CYS A O 3
ATOM 1259 N N . PRO A 1 24 ? -3.063 4.084 4.906 1.00 0.36 24 PRO A N 3
ATOM 1260 C CA . PRO A 1 24 ? -1.867 4.451 5.650 1.00 0.47 24 PRO A CA 3
ATOM 1261 C C . PRO A 1 24 ? -1.219 3.223 6.284 1.00 0.50 24 PRO A C 3
ATOM 1262 O O . PRO A 1 24 ? -0.464 3.318 7.252 1.00 0.61 24 PRO A O 3
ATOM 1273 N N . ASP A 1 25 ? -1.537 2.065 5.721 1.00 0.54 25 ASP A N 3
ATOM 1274 C CA . ASP A 1 25 ? -1.052 0.793 6.231 1.00 0.59 25 ASP A CA 3
ATOM 1275 C C . ASP A 1 25 ? -0.091 0.172 5.231 1.00 0.52 25 ASP A C 3
ATOM 1276 O O . ASP A 1 25 ? -0.123 -1.034 4.986 1.00 0.58 25 ASP A O 3
ATOM 1285 N N . VAL A 1 26 ? 0.759 1.005 4.655 1.00 0.45 26 VAL A N 3
ATOM 1286 C CA . VAL A 1 26 ? 1.697 0.554 3.641 1.00 0.48 26 VAL A CA 3
ATOM 1287 C C . VAL A 1 26 ? 2.894 -0.120 4.296 1.00 0.45 26 VAL A C 3
ATOM 1288 O O . VAL A 1 26 ? 3.497 0.431 5.219 1.00 0.47 26 VAL A O 3
ATOM 1301 N N . CYS A 1 27 ? 3.213 -1.322 3.828 1.00 0.50 27 CYS A N 3
ATOM 1302 C CA . CYS A 1 27 ? 4.317 -2.101 4.376 1.00 0.57 27 CYS A CA 3
ATOM 1303 C C . CYS A 1 27 ? 5.618 -1.310 4.326 1.00 0.63 27 CYS A C 3
ATOM 1304 O O . CYS A 1 27 ? 6.110 -0.968 3.250 1.00 0.75 27 CYS A O 3
ATOM 1311 N N . ASP A 1 28 ? 6.172 -1.034 5.498 1.00 0.73 28 ASP A N 3
ATOM 1312 C CA . ASP A 1 28 ? 7.395 -0.246 5.610 1.00 0.90 28 ASP A CA 3
ATOM 1313 C C . ASP A 1 28 ? 8.599 -1.034 5.108 1.00 0.81 28 ASP A C 3
ATOM 1314 O O . ASP A 1 28 ? 9.613 -0.456 4.723 1.00 0.98 28 ASP A O 3
ATOM 1323 N N . ASP A 1 29 ? 8.469 -2.355 5.091 1.00 0.75 29 ASP A N 3
ATOM 1324 C CA . ASP A 1 29 ? 9.547 -3.233 4.634 1.00 0.92 29 ASP A CA 3
ATOM 1325 C C . ASP A 1 29 ? 9.747 -3.112 3.130 1.00 1.05 29 ASP A C 3
ATOM 1326 O O . ASP A 1 29 ? 10.805 -3.459 2.606 1.00 1.28 29 ASP A O 3
ATOM 1335 N N . ASP A 1 30 ? 8.730 -2.610 2.439 1.00 1.08 30 ASP A N 3
ATOM 1336 C CA . ASP A 1 30 ? 8.772 -2.524 0.984 1.00 1.42 30 ASP A CA 3
ATOM 1337 C C . ASP A 1 30 ? 9.449 -1.228 0.542 1.00 1.64 30 ASP A C 3
ATOM 1338 O O . ASP A 1 30 ? 9.722 -1.023 -0.641 1.00 2.05 30 ASP A O 3
ATOM 1347 N N . TRP A 1 31 ? 9.721 -0.356 1.500 1.00 1.56 31 TRP A N 3
ATOM 1348 C CA . TRP A 1 31 ? 10.390 0.904 1.214 1.00 1.96 31 TRP A CA 3
ATOM 1349 C C . TRP A 1 31 ? 11.896 0.744 1.361 1.00 2.31 31 TRP A C 3
ATOM 1350 O O . TRP A 1 31 ? 12.417 0.980 2.471 1.00 2.80 31 TRP A O 3
ATOM 1372 N N . CYS A 1 1 ? -8.139 0.613 4.534 1.00 0.78 1 CYS A N 4
ATOM 1373 C CA . CYS A 1 1 ? -7.561 0.210 3.234 1.00 0.60 1 CYS A CA 4
ATOM 1374 C C . CYS A 1 1 ? -8.305 -1.000 2.693 1.00 0.54 1 CYS A C 4
ATOM 1375 O O . CYS A 1 1 ? -8.582 -1.937 3.441 1.00 0.58 1 CYS A O 4
ATOM 1384 N N . PRO A 1 2 ? -8.665 -0.988 1.395 1.00 0.50 2 PRO A N 4
ATOM 1385 C CA . PRO A 1 2 ? -9.288 -2.142 0.743 1.00 0.50 2 PRO A CA 4
ATOM 1386 C C . PRO A 1 2 ? -8.475 -3.416 0.952 1.00 0.44 2 PRO A C 4
ATOM 1387 O O . PRO A 1 2 ? -7.260 -3.436 0.727 1.00 0.37 2 PRO A O 4
ATOM 1398 N N . ALA A 1 3 ? -9.160 -4.474 1.371 1.00 0.56 3 ALA A N 4
ATOM 1399 C CA . ALA A 1 3 ? -8.520 -5.729 1.757 1.00 0.57 3 ALA A CA 4
ATOM 1400 C C . ALA A 1 3 ? -7.699 -6.336 0.622 1.00 0.48 3 ALA A C 4
ATOM 1401 O O . ALA A 1 3 ? -6.782 -7.121 0.865 1.00 0.44 3 ALA A O 4
ATOM 1408 N N . LEU A 1 4 ? -8.029 -5.970 -0.613 1.00 0.54 4 LEU A N 4
ATOM 1409 C CA . LEU A 1 4 ? -7.276 -6.429 -1.773 1.00 0.62 4 LEU A CA 4
ATOM 1410 C C . LEU A 1 4 ? -5.822 -5.989 -1.679 1.00 0.54 4 LEU A C 4
ATOM 1411 O O . LEU A 1 4 ? -4.908 -6.796 -1.852 1.00 0.65 4 LEU A O 4
ATOM 1427 N N . CYS A 1 5 ? -5.612 -4.715 -1.372 1.00 0.48 5 CYS A N 4
ATOM 1428 C CA . CYS A 1 5 ? -4.264 -4.179 -1.240 1.00 0.57 5 CYS A CA 4
ATOM 1429 C C . CYS A 1 5 ? -3.622 -4.636 0.065 1.00 0.55 5 CYS A C 4
ATOM 1430 O O . CYS A 1 5 ? -2.404 -4.656 0.185 1.00 0.70 5 CYS A O 4
ATOM 1437 N N . SER A 1 6 ? -4.448 -5.021 1.032 1.00 0.50 6 SER A N 4
ATOM 1438 C CA . SER A 1 6 ? -3.951 -5.417 2.345 1.00 0.64 6 SER A CA 4
ATOM 1439 C C . SER A 1 6 ? -3.146 -6.714 2.259 1.00 0.65 6 SER A C 4
ATOM 1440 O O . SER A 1 6 ? -2.075 -6.833 2.860 1.00 0.84 6 SER A O 4
ATOM 1448 N N . HIS A 1 7 ? -3.655 -7.683 1.504 1.00 0.55 7 HIS A N 4
ATOM 1449 C CA . HIS A 1 7 ? -2.971 -8.965 1.356 1.00 0.65 7 HIS A CA 4
ATOM 1450 C C . HIS A 1 7 ? -1.792 -8.830 0.397 1.00 0.69 7 HIS A C 4
ATOM 1451 O O . HIS A 1 7 ? -0.771 -9.498 0.551 1.00 0.98 7 HIS A O 4
ATOM 1466 N N . SER A 1 8 ? -1.942 -7.951 -0.577 1.00 0.50 8 SER A N 4
ATOM 1467 C CA . SER A 1 8 ? -0.904 -7.686 -1.564 1.00 0.53 8 SER A CA 4
ATOM 1468 C C . SER A 1 8 ? -0.073 -6.479 -1.154 1.00 0.44 8 SER A C 4
ATOM 1469 O O . SER A 1 8 ? 0.372 -5.729 -2.006 1.00 0.45 8 SER A O 4
ATOM 1477 N N . CYS A 1 9 ? 0.076 -6.295 0.161 1.00 0.45 9 CYS A N 4
ATOM 1478 C CA . CYS A 1 9 ? 0.601 -5.063 0.781 1.00 0.52 9 CYS A CA 4
ATOM 1479 C C . CYS A 1 9 ? 1.827 -4.439 0.086 1.00 0.52 9 CYS A C 4
ATOM 1480 O O . CYS A 1 9 ? 2.141 -3.276 0.328 1.00 0.56 9 CYS A O 4
ATOM 1487 N N . ARG A 1 10 ? 2.532 -5.190 -0.750 1.00 0.53 10 ARG A N 4
ATOM 1488 C CA . ARG A 1 10 ? 3.604 -4.619 -1.560 1.00 0.58 10 ARG A CA 4
ATOM 1489 C C . ARG A 1 10 ? 3.030 -3.517 -2.448 1.00 0.49 10 ARG A C 4
ATOM 1490 O O . ARG A 1 10 ? 3.599 -2.435 -2.600 1.00 0.51 10 ARG A O 4
ATOM 1511 N N . SER A 1 11 ? 1.881 -3.842 -3.005 1.00 0.44 11 SER A N 4
ATOM 1512 C CA . SER A 1 11 ? 1.065 -2.953 -3.829 1.00 0.39 11 SER A CA 4
ATOM 1513 C C . SER A 1 11 ? 0.743 -1.631 -3.134 1.00 0.31 11 SER A C 4
ATOM 1514 O O . SER A 1 11 ? 0.325 -0.675 -3.786 1.00 0.30 11 SER A O 4
ATOM 1522 N N . LEU A 1 12 ? 0.896 -1.596 -1.817 1.00 0.34 12 LEU A N 4
ATOM 1523 C CA . LEU A 1 12 ? 0.521 -0.429 -1.026 1.00 0.36 12 LEU A CA 4
ATOM 1524 C C . LEU A 1 12 ? 1.177 0.849 -1.539 1.00 0.33 12 LEU A C 4
ATOM 1525 O O . LEU A 1 12 ? 0.623 1.931 -1.371 1.00 0.37 12 LEU A O 4
ATOM 1541 N N . LYS A 1 13 ? 2.338 0.729 -2.172 1.00 0.33 13 LYS A N 4
ATOM 1542 C CA . LYS A 1 13 ? 2.997 1.888 -2.763 1.00 0.34 13 LYS A CA 4
ATOM 1543 C C . LYS A 1 13 ? 2.097 2.533 -3.809 1.00 0.31 13 LYS A C 4
ATOM 1544 O O . LYS A 1 13 ? 1.944 3.751 -3.849 1.00 0.36 13 LYS A O 4
ATOM 1563 N N . LEU A 1 14 ? 1.490 1.700 -4.640 1.00 0.29 14 LEU A N 4
ATOM 1564 C CA . LEU A 1 14 ? 0.590 2.167 -5.672 1.00 0.31 14 LEU A CA 4
ATOM 1565 C C . LEU A 1 14 ? -0.790 2.458 -5.091 1.00 0.27 14 LEU A C 4
ATOM 1566 O O . LEU A 1 14 ? -1.387 3.491 -5.387 1.00 0.29 14 LEU A O 4
ATOM 1582 N N . CYS A 1 15 ? -1.287 1.552 -4.253 1.00 0.28 15 CYS A N 4
ATOM 1583 C CA . CYS A 1 15 ? -2.611 1.712 -3.654 1.00 0.30 15 CYS A CA 4
ATOM 1584 C C . CYS A 1 15 ? -2.707 3.024 -2.870 1.00 0.29 15 CYS A C 4
ATOM 1585 O O . CYS A 1 15 ? -3.745 3.676 -2.877 1.00 0.30 15 CYS A O 4
ATOM 1592 N N . ASN A 1 16 ? -1.610 3.423 -2.231 1.00 0.29 16 ASN A N 4
ATOM 1593 C CA . ASN A 1 16 ? -1.583 4.646 -1.425 1.00 0.33 16 ASN A CA 4
ATOM 1594 C C . ASN A 1 16 ? -1.700 5.897 -2.300 1.00 0.33 16 ASN A C 4
ATOM 1595 O O . ASN A 1 16 ? -2.041 6.973 -1.817 1.00 0.36 16 ASN A O 4
ATOM 1606 N N . ARG A 1 17 ? -1.432 5.759 -3.592 1.00 0.34 17 ARG A N 4
ATOM 1607 C CA . ARG A 1 17 ? -1.480 6.903 -4.494 1.00 0.37 17 ARG A CA 4
ATOM 1608 C C . ARG A 1 17 ? -2.920 7.353 -4.721 1.00 0.36 17 ARG A C 4
ATOM 1609 O O . ARG A 1 17 ? -3.201 8.550 -4.786 1.00 0.43 17 ARG A O 4
ATOM 1630 N N . LEU A 1 18 ? -3.827 6.392 -4.818 1.00 0.37 18 LEU A N 4
ATOM 1631 C CA . LEU A 1 18 ? -5.243 6.694 -4.990 1.00 0.44 18 LEU A CA 4
ATOM 1632 C C . LEU A 1 18 ? -5.967 6.626 -3.650 1.00 0.35 18 LEU A C 4
ATOM 1633 O O . LEU A 1 18 ? -7.003 7.261 -3.451 1.00 0.41 18 LEU A O 4
ATOM 1649 N N . LEU A 1 19 ? -5.396 5.862 -2.734 1.00 0.26 19 LEU A N 4
ATOM 1650 C CA . LEU A 1 19 ? -5.952 5.669 -1.401 1.00 0.21 19 LEU A CA 4
ATOM 1651 C C . LEU A 1 19 ? -4.940 6.128 -0.346 1.00 0.19 19 LEU A C 4
ATOM 1652 O O . LEU A 1 19 ? -4.410 5.313 0.405 1.00 0.23 19 LEU A O 4
ATOM 1668 N N . PRO A 1 20 ? -4.655 7.440 -0.272 1.00 0.22 20 PRO A N 4
ATOM 1669 C CA . PRO A 1 20 ? -3.579 7.965 0.577 1.00 0.29 20 PRO A CA 4
ATOM 1670 C C . PRO A 1 20 ? -3.913 7.907 2.061 1.00 0.31 20 PRO A C 4
ATOM 1671 O O . PRO A 1 20 ? -3.120 7.428 2.868 1.00 0.37 20 PRO A O 4
ATOM 1682 N N . THR A 1 21 ? -5.098 8.376 2.418 1.00 0.33 21 THR A N 4
ATOM 1683 C CA . THR A 1 21 ? -5.530 8.342 3.804 1.00 0.38 21 THR A CA 4
ATOM 1684 C C . THR A 1 21 ? -6.270 7.040 4.087 1.00 0.34 21 THR A C 4
ATOM 1685 O O . THR A 1 21 ? -6.404 6.616 5.238 1.00 0.41 21 THR A O 4
ATOM 1696 N N . ALA A 1 22 ? -6.736 6.401 3.023 1.00 0.30 22 ALA A N 4
ATOM 1697 C CA . ALA A 1 22 ? -7.444 5.138 3.136 1.00 0.31 22 ALA A CA 4
ATOM 1698 C C . ALA A 1 22 ? -6.464 3.984 3.320 1.00 0.26 22 ALA A C 4
ATOM 1699 O O . ALA A 1 22 ? -6.776 2.997 3.982 1.00 0.30 22 ALA A O 4
ATOM 1706 N N . CYS A 1 23 ? -5.273 4.116 2.751 1.00 0.26 23 CYS A N 4
ATOM 1707 C CA . CYS A 1 23 ? -4.266 3.065 2.837 1.00 0.28 23 CYS A CA 4
ATOM 1708 C C . CYS A 1 23 ? -2.932 3.587 3.372 1.00 0.30 23 CYS A C 4
ATOM 1709 O O . CYS A 1 23 ? -1.954 3.670 2.634 1.00 0.36 23 CYS A O 4
ATOM 1716 N N . PRO A 1 24 ? -2.863 3.926 4.671 1.00 0.36 24 PRO A N 4
ATOM 1717 C CA . PRO A 1 24 ? -1.619 4.351 5.310 1.00 0.47 24 PRO A CA 4
ATOM 1718 C C . PRO A 1 24 ? -0.834 3.157 5.845 1.00 0.50 24 PRO A C 4
ATOM 1719 O O . PRO A 1 24 ? 0.184 3.304 6.524 1.00 0.61 24 PRO A O 4
ATOM 1730 N N . ASP A 1 25 ? -1.324 1.974 5.508 1.00 0.54 25 ASP A N 4
ATOM 1731 C CA . ASP A 1 25 ? -0.779 0.718 6.003 1.00 0.59 25 ASP A CA 4
ATOM 1732 C C . ASP A 1 25 ? 0.299 0.190 5.054 1.00 0.52 25 ASP A C 4
ATOM 1733 O O . ASP A 1 25 ? 0.303 -0.984 4.681 1.00 0.58 25 ASP A O 4
ATOM 1742 N N . VAL A 1 26 ? 1.201 1.072 4.647 1.00 0.45 26 VAL A N 4
ATOM 1743 C CA . VAL A 1 26 ? 2.226 0.723 3.670 1.00 0.48 26 VAL A CA 4
ATOM 1744 C C . VAL A 1 26 ? 3.346 -0.094 4.319 1.00 0.45 26 VAL A C 4
ATOM 1745 O O . VAL A 1 26 ? 3.877 0.277 5.367 1.00 0.47 26 VAL A O 4
ATOM 1758 N N . CYS A 1 27 ? 3.666 -1.230 3.707 1.00 0.50 27 CYS A N 4
ATOM 1759 C CA . CYS A 1 27 ? 4.707 -2.119 4.216 1.00 0.57 27 CYS A CA 4
ATOM 1760 C C . CYS A 1 27 ? 6.094 -1.580 3.895 1.00 0.63 27 CYS A C 4
ATOM 1761 O O . CYS A 1 27 ? 6.433 -1.360 2.729 1.00 0.75 27 CYS A O 4
ATOM 1768 N N . ASP A 1 28 ? 6.899 -1.388 4.938 1.00 0.73 28 ASP A N 4
ATOM 1769 C CA . ASP A 1 28 ? 8.268 -0.902 4.783 1.00 0.90 28 ASP A CA 4
ATOM 1770 C C . ASP A 1 28 ? 9.126 -1.936 4.069 1.00 0.81 28 ASP A C 4
ATOM 1771 O O . ASP A 1 28 ? 10.185 -1.615 3.535 1.00 0.98 28 ASP A O 4
ATOM 1780 N N . ASP A 1 29 ? 8.659 -3.180 4.063 1.00 0.75 29 ASP A N 4
ATOM 1781 C CA . ASP A 1 29 ? 9.388 -4.275 3.427 1.00 0.92 29 ASP A CA 4
ATOM 1782 C C . ASP A 1 29 ? 9.500 -4.054 1.925 1.00 1.05 29 ASP A C 4
ATOM 1783 O O . ASP A 1 29 ? 10.408 -4.572 1.275 1.00 1.28 29 ASP A O 4
ATOM 1792 N N . ASP A 1 30 ? 8.576 -3.276 1.377 1.00 1.08 30 ASP A N 4
ATOM 1793 C CA . ASP A 1 30 ? 8.575 -2.982 -0.049 1.00 1.42 30 ASP A CA 4
ATOM 1794 C C . ASP A 1 30 ? 9.582 -1.885 -0.370 1.00 1.64 30 ASP A C 4
ATOM 1795 O O . ASP A 1 30 ? 10.055 -1.773 -1.498 1.00 2.05 30 ASP A O 4
ATOM 1804 N N . TRP A 1 31 ? 9.909 -1.083 0.635 1.00 1.56 31 TRP A N 4
ATOM 1805 C CA . TRP A 1 31 ? 10.818 0.039 0.458 1.00 1.96 31 TRP A CA 4
ATOM 1806 C C . TRP A 1 31 ? 12.218 -0.468 0.137 1.00 2.31 31 TRP A C 4
ATOM 1807 O O . TRP A 1 31 ? 12.649 -0.333 -1.024 1.00 2.80 31 TRP A O 4
ATOM 1829 N N . CYS A 1 1 ? -8.804 0.928 5.258 1.00 0.78 1 CYS A N 5
ATOM 1830 C CA . CYS A 1 1 ? -7.996 0.395 4.139 1.00 0.60 1 CYS A CA 5
ATOM 1831 C C . CYS A 1 1 ? -8.666 -0.836 3.547 1.00 0.54 1 CYS A C 5
ATOM 1832 O O . CYS A 1 1 ? -8.852 -1.836 4.240 1.00 0.58 1 CYS A O 5
ATOM 1841 N N . PRO A 1 2 ? -9.065 -0.764 2.264 1.00 0.50 2 PRO A N 5
ATOM 1842 C CA . PRO A 1 2 ? -9.656 -1.897 1.540 1.00 0.50 2 PRO A CA 5
ATOM 1843 C C . PRO A 1 2 ? -8.824 -3.174 1.674 1.00 0.44 2 PRO A C 5
ATOM 1844 O O . PRO A 1 2 ? -7.628 -3.186 1.366 1.00 0.37 2 PRO A O 5
ATOM 1855 N N . ALA A 1 3 ? -9.477 -4.246 2.122 1.00 0.56 3 ALA A N 5
ATOM 1856 C CA . ALA A 1 3 ? -8.811 -5.517 2.396 1.00 0.57 3 ALA A CA 5
ATOM 1857 C C . ALA A 1 3 ? -8.137 -6.085 1.152 1.00 0.48 3 ALA A C 5
ATOM 1858 O O . ALA A 1 3 ? -7.098 -6.738 1.249 1.00 0.44 3 ALA A O 5
ATOM 1865 N N . LEU A 1 4 ? -8.723 -5.831 -0.015 1.00 0.54 4 LEU A N 5
ATOM 1866 C CA . LEU A 1 4 ? -8.139 -6.285 -1.272 1.00 0.62 4 LEU A CA 5
ATOM 1867 C C . LEU A 1 4 ? -6.752 -5.685 -1.463 1.00 0.54 4 LEU A C 5
ATOM 1868 O O . LEU A 1 4 ? -5.829 -6.367 -1.906 1.00 0.65 4 LEU A O 5
ATOM 1884 N N . CYS A 1 5 ? -6.605 -4.417 -1.105 1.00 0.48 5 CYS A N 5
ATOM 1885 C CA . CYS A 1 5 ? -5.319 -3.743 -1.200 1.00 0.57 5 CYS A CA 5
ATOM 1886 C C . CYS A 1 5 ? -4.363 -4.282 -0.133 1.00 0.55 5 CYS A C 5
ATOM 1887 O O . CYS A 1 5 ? -3.194 -4.529 -0.408 1.00 0.70 5 CYS A O 5
ATOM 1894 N N . SER A 1 6 ? -4.882 -4.516 1.069 1.00 0.50 6 SER A N 5
ATOM 1895 C CA . SER A 1 6 ? -4.067 -4.992 2.184 1.00 0.64 6 SER A CA 5
ATOM 1896 C C . SER A 1 6 ? -3.433 -6.359 1.887 1.00 0.65 6 SER A C 5
ATOM 1897 O O . SER A 1 6 ? -2.375 -6.693 2.421 1.00 0.84 6 SER A O 5
ATOM 1905 N N . HIS A 1 7 ? -4.078 -7.134 1.023 1.00 0.55 7 HIS A N 5
ATOM 1906 C CA . HIS A 1 7 ? -3.596 -8.469 0.658 1.00 0.65 7 HIS A CA 5
ATOM 1907 C C . HIS A 1 7 ? -2.494 -8.385 -0.405 1.00 0.69 7 HIS A C 5
ATOM 1908 O O . HIS A 1 7 ? -1.828 -9.371 -0.713 1.00 0.98 7 HIS A O 5
ATOM 1923 N N . SER A 1 8 ? -2.309 -7.201 -0.950 1.00 0.50 8 SER A N 5
ATOM 1924 C CA . SER A 1 8 ? -1.384 -6.982 -2.050 1.00 0.53 8 SER A CA 5
ATOM 1925 C C . SER A 1 8 ? -0.219 -6.092 -1.640 1.00 0.44 8 SER A C 5
ATOM 1926 O O . SER A 1 8 ? 0.200 -5.252 -2.419 1.00 0.45 8 SER A O 5
ATOM 1934 N N . CYS A 1 9 ? 0.249 -6.256 -0.403 1.00 0.45 9 CYS A N 5
ATOM 1935 C CA . CYS A 1 9 ? 1.207 -5.341 0.259 1.00 0.52 9 CYS A CA 5
ATOM 1936 C C . CYS A 1 9 ? 2.286 -4.756 -0.671 1.00 0.52 9 CYS A C 5
ATOM 1937 O O . CYS A 1 9 ? 2.692 -3.607 -0.495 1.00 0.56 9 CYS A O 5
ATOM 1944 N N . ARG A 1 10 ? 2.722 -5.511 -1.668 1.00 0.53 10 ARG A N 5
ATOM 1945 C CA . ARG A 1 10 ? 3.745 -5.033 -2.594 1.00 0.58 10 ARG A CA 5
ATOM 1946 C C . ARG A 1 10 ? 3.236 -3.861 -3.425 1.00 0.49 10 ARG A C 5
ATOM 1947 O O . ARG A 1 10 ? 3.947 -2.899 -3.699 1.00 0.51 10 ARG A O 5
ATOM 1968 N N . SER A 1 11 ? 2.006 -3.995 -3.844 1.00 0.44 11 SER A N 5
ATOM 1969 C CA . SER A 1 11 ? 1.288 -2.990 -4.598 1.00 0.39 11 SER A CA 5
ATOM 1970 C C . SER A 1 11 ? 1.103 -1.688 -3.826 1.00 0.31 11 SER A C 5
ATOM 1971 O O . SER A 1 11 ? 0.809 -0.654 -4.420 1.00 0.30 11 SER A O 5
ATOM 1979 N N . LEU A 1 12 ? 1.264 -1.735 -2.512 1.00 0.34 12 LEU A N 5
ATOM 1980 C CA . LEU A 1 12 ? 0.832 -0.636 -1.661 1.00 0.36 12 LEU A CA 5
ATOM 1981 C C . LEU A 1 12 ? 1.607 0.650 -1.881 1.00 0.33 12 LEU A C 5
ATOM 1982 O O . LEU A 1 12 ? 1.111 1.723 -1.549 1.00 0.37 12 LEU A O 5
ATOM 1998 N N . LYS A 1 13 ? 2.799 0.564 -2.445 1.00 0.33 13 LYS A N 5
ATOM 1999 C CA . LYS A 1 13 ? 3.513 1.772 -2.814 1.00 0.34 13 LYS A CA 5
ATOM 2000 C C . LYS A 1 13 ? 2.707 2.548 -3.856 1.00 0.31 13 LYS A C 5
ATOM 2001 O O . LYS A 1 13 ? 2.678 3.780 -3.851 1.00 0.36 13 LYS A O 5
ATOM 2020 N N . LEU A 1 14 ? 2.049 1.813 -4.742 1.00 0.29 14 LEU A N 5
ATOM 2021 C CA . LEU A 1 14 ? 1.179 2.405 -5.750 1.00 0.31 14 LEU A CA 5
ATOM 2022 C C . LEU A 1 14 ? -0.235 2.591 -5.198 1.00 0.27 14 LEU A C 5
ATOM 2023 O O . LEU A 1 14 ? -0.867 3.623 -5.413 1.00 0.29 14 LEU A O 5
ATOM 2039 N N . CYS A 1 15 ? -0.714 1.578 -4.475 1.00 0.28 15 CYS A N 5
ATOM 2040 C CA . CYS A 1 15 ? -2.059 1.593 -3.890 1.00 0.30 15 CYS A CA 5
ATOM 2041 C C . CYS A 1 15 ? -2.241 2.811 -2.988 1.00 0.29 15 CYS A C 5
ATOM 2042 O O . CYS A 1 15 ? -3.312 3.400 -2.947 1.00 0.30 15 CYS A O 5
ATOM 2049 N N . ASN A 1 16 ? -1.176 3.194 -2.286 1.00 0.29 16 ASN A N 5
ATOM 2050 C CA . ASN A 1 16 ? -1.201 4.362 -1.403 1.00 0.33 16 ASN A CA 5
ATOM 2051 C C . ASN A 1 16 ? -1.476 5.649 -2.181 1.00 0.33 16 ASN A C 5
ATOM 2052 O O . ASN A 1 16 ? -1.956 6.629 -1.624 1.00 0.36 16 ASN A O 5
ATOM 2063 N N . ARG A 1 17 ? -1.192 5.644 -3.474 1.00 0.34 17 ARG A N 5
ATOM 2064 C CA . ARG A 1 17 ? -1.411 6.824 -4.293 1.00 0.37 17 ARG A CA 5
ATOM 2065 C C . ARG A 1 17 ? -2.866 6.879 -4.735 1.00 0.36 17 ARG A C 5
ATOM 2066 O O . ARG A 1 17 ? -3.364 7.920 -5.167 1.00 0.43 17 ARG A O 5
ATOM 2087 N N . LEU A 1 18 ? -3.538 5.744 -4.622 1.00 0.37 18 LEU A N 5
ATOM 2088 C CA . LEU A 1 18 ? -4.949 5.645 -4.960 1.00 0.44 18 LEU A CA 5
ATOM 2089 C C . LEU A 1 18 ? -5.780 5.705 -3.683 1.00 0.35 18 LEU A C 5
ATOM 2090 O O . LEU A 1 18 ? -6.930 6.145 -3.688 1.00 0.41 18 LEU A O 5
ATOM 2106 N N . LEU A 1 19 ? -5.171 5.254 -2.595 1.00 0.26 19 LEU A N 5
ATOM 2107 C CA . LEU A 1 19 ? -5.812 5.185 -1.289 1.00 0.21 19 LEU A CA 5
ATOM 2108 C C . LEU A 1 19 ? -4.872 5.740 -0.216 1.00 0.19 19 LEU A C 5
ATOM 2109 O O . LEU A 1 19 ? -4.379 4.998 0.631 1.00 0.23 19 LEU A O 5
ATOM 2125 N N . PRO A 1 20 ? -4.617 7.059 -0.236 1.00 0.22 20 PRO A N 5
ATOM 2126 C CA . PRO A 1 20 ? -3.599 7.677 0.621 1.00 0.29 20 PRO A CA 5
ATOM 2127 C C . PRO A 1 20 ? -4.016 7.755 2.086 1.00 0.31 20 PRO A C 5
ATOM 2128 O O . PRO A 1 20 ? -3.240 7.417 2.983 1.00 0.37 20 PRO A O 5
ATOM 2139 N N . THR A 1 21 ? -5.239 8.192 2.327 1.00 0.33 21 THR A N 5
ATOM 2140 C CA . THR A 1 21 ? -5.760 8.287 3.675 1.00 0.38 21 THR A CA 5
ATOM 2141 C C . THR A 1 21 ? -6.425 6.976 4.072 1.00 0.34 21 THR A C 5
ATOM 2142 O O . THR A 1 21 ? -6.494 6.622 5.250 1.00 0.41 21 THR A O 5
ATOM 2153 N N . ALA A 1 22 ? -6.898 6.256 3.066 1.00 0.30 22 ALA A N 5
ATOM 2154 C CA . ALA A 1 22 ? -7.541 4.972 3.271 1.00 0.31 22 ALA A CA 5
ATOM 2155 C C . ALA A 1 22 ? -6.524 3.906 3.661 1.00 0.26 22 ALA A C 5
ATOM 2156 O O . ALA A 1 22 ? -6.774 3.105 4.559 1.00 0.30 22 ALA A O 5
ATOM 2163 N N . CYS A 1 23 ? -5.371 3.906 3.002 1.00 0.26 23 CYS A N 5
ATOM 2164 C CA . CYS A 1 23 ? -4.358 2.888 3.248 1.00 0.28 23 CYS A CA 5
ATOM 2165 C C . CYS A 1 23 ? -2.992 3.498 3.564 1.00 0.30 23 CYS A C 5
ATOM 2166 O O . CYS A 1 23 ? -2.092 3.496 2.724 1.00 0.36 23 CYS A O 5
ATOM 2173 N N . PRO A 1 24 ? -2.812 4.021 4.791 1.00 0.36 24 PRO A N 5
ATOM 2174 C CA . PRO A 1 24 ? -1.518 4.489 5.271 1.00 0.47 24 PRO A CA 5
ATOM 2175 C C . PRO A 1 24 ? -0.708 3.341 5.870 1.00 0.50 24 PRO A C 5
ATOM 2176 O O . PRO A 1 24 ? 0.433 3.516 6.2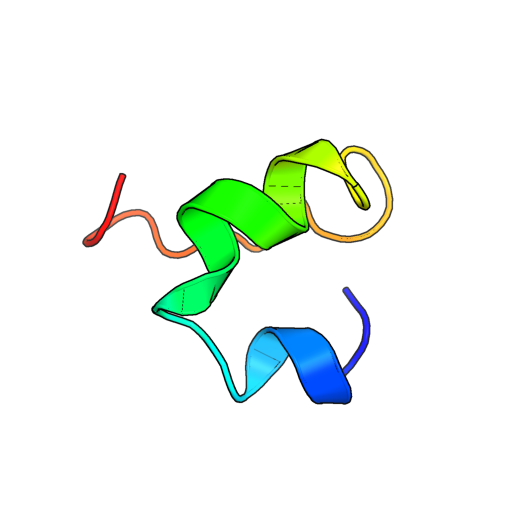98 1.00 0.61 24 PRO A O 5
ATOM 2187 N N . ASP A 1 25 ? -1.322 2.162 5.881 1.00 0.54 25 ASP A N 5
ATOM 2188 C CA . ASP A 1 25 ? -0.724 0.956 6.454 1.00 0.59 25 ASP A CA 5
ATOM 2189 C C . ASP A 1 25 ? 0.185 0.263 5.448 1.00 0.52 25 ASP A C 5
ATOM 2190 O O . ASP A 1 25 ? 0.141 -0.960 5.288 1.00 0.58 25 ASP A O 5
ATOM 2199 N N . VAL A 1 26 ? 1.002 1.050 4.770 1.00 0.45 26 VAL A N 5
ATOM 2200 C CA . VAL A 1 26 ? 1.892 0.539 3.745 1.00 0.48 26 VAL A CA 5
ATOM 2201 C C . VAL A 1 26 ? 3.116 -0.103 4.386 1.00 0.45 26 VAL A C 5
ATOM 2202 O O . VAL A 1 26 ? 3.694 0.443 5.325 1.00 0.47 26 VAL A O 5
ATOM 2215 N N . CYS A 1 27 ? 3.478 -1.277 3.889 1.00 0.50 27 CYS A N 5
ATOM 2216 C CA . CYS A 1 27 ? 4.600 -2.033 4.426 1.00 0.57 27 CYS A CA 5
ATOM 2217 C C . CYS A 1 27 ? 5.895 -1.236 4.315 1.00 0.63 27 CYS A C 5
ATOM 2218 O O . CYS A 1 27 ? 6.285 -0.816 3.226 1.00 0.75 27 CYS A O 5
ATOM 2225 N N . ASP A 1 28 ? 6.564 -1.051 5.450 1.00 0.73 28 ASP A N 5
ATOM 2226 C CA . ASP A 1 28 ? 7.807 -0.285 5.506 1.00 0.90 28 ASP A CA 5
ATOM 2227 C C . ASP A 1 28 ? 8.913 -0.963 4.703 1.00 0.81 28 ASP A C 5
ATOM 2228 O O . ASP A 1 28 ? 9.919 -0.341 4.364 1.00 0.98 28 ASP A O 5
ATOM 2237 N N . ASP A 1 29 ? 8.723 -2.240 4.403 1.00 0.75 29 ASP A N 5
ATOM 2238 C CA . ASP A 1 29 ? 9.679 -2.989 3.594 1.00 0.92 29 ASP A CA 5
ATOM 2239 C C . ASP A 1 29 ? 9.559 -2.609 2.123 1.00 1.05 29 ASP A C 5
ATOM 2240 O O . ASP A 1 29 ? 10.542 -2.627 1.384 1.00 1.28 29 ASP A O 5
ATOM 2249 N N . ASP A 1 30 ? 8.351 -2.260 1.706 1.00 1.08 30 ASP A N 5
ATOM 2250 C CA . ASP A 1 30 ? 8.097 -1.921 0.310 1.00 1.42 30 ASP A CA 5
ATOM 2251 C C . ASP A 1 30 ? 8.235 -0.420 0.085 1.00 1.64 30 ASP A C 5
ATOM 2252 O O . ASP A 1 30 ? 8.544 0.024 -1.021 1.00 2.05 30 ASP A O 5
ATOM 2261 N N . TRP A 1 31 ? 8.008 0.345 1.148 1.00 1.56 31 TRP A N 5
ATOM 2262 C CA . TRP A 1 31 ? 8.051 1.803 1.093 1.00 1.96 31 TRP A CA 5
ATOM 2263 C C . TRP A 1 31 ? 9.408 2.301 0.590 1.00 2.31 31 TRP A C 5
ATOM 2264 O O . TRP A 1 31 ? 9.500 2.693 -0.592 1.00 2.80 31 TRP A O 5
ATOM 2286 N N . CYS A 1 1 ? -8.471 0.954 4.726 1.00 0.78 1 CYS A N 6
ATOM 2287 C CA . CYS A 1 1 ? -7.788 0.437 3.522 1.00 0.60 1 CYS A CA 6
ATOM 2288 C C . CYS A 1 1 ? -8.488 -0.811 3.013 1.00 0.54 1 CYS A C 6
ATOM 2289 O O . CYS A 1 1 ? -8.758 -1.729 3.788 1.00 0.58 1 CYS A O 6
ATOM 2298 N N . PRO A 1 2 ? -8.815 -0.860 1.708 1.00 0.50 2 PRO A N 6
ATOM 2299 C CA . PRO A 1 2 ? -9.374 -2.065 1.084 1.00 0.50 2 PRO A CA 6
ATOM 2300 C C . PRO A 1 2 ? -8.446 -3.265 1.258 1.00 0.44 2 PRO A C 6
ATOM 2301 O O . PRO A 1 2 ? -7.244 -3.181 0.986 1.00 0.37 2 PRO A O 6
ATOM 2312 N N . ALA A 1 3 ? -9.015 -4.380 1.702 1.00 0.56 3 ALA A N 6
ATOM 2313 C CA . ALA A 1 3 ? -8.239 -5.569 2.036 1.00 0.57 3 ALA A CA 6
ATOM 2314 C C . ALA A 1 3 ? -7.524 -6.142 0.819 1.00 0.48 3 ALA A C 6
ATOM 2315 O O . ALA A 1 3 ? -6.541 -6.868 0.957 1.00 0.44 3 ALA A O 6
ATOM 2322 N N . LEU A 1 4 ? -8.015 -5.808 -0.369 1.00 0.54 4 LEU A N 6
ATOM 2323 C CA . LEU A 1 4 ? -7.395 -6.251 -1.610 1.00 0.62 4 LEU A CA 6
ATOM 2324 C C . LEU A 1 4 ? -5.934 -5.820 -1.665 1.00 0.54 4 LEU A C 6
ATOM 2325 O O . LEU A 1 4 ? -5.051 -6.624 -1.966 1.00 0.65 4 LEU A O 6
ATOM 2341 N N . CYS A 1 5 ? -5.681 -4.557 -1.346 1.00 0.48 5 CYS A N 6
ATOM 2342 C CA . CYS A 1 5 ? -4.322 -4.038 -1.332 1.00 0.57 5 CYS A CA 6
ATOM 2343 C C . CYS A 1 5 ? -3.536 -4.612 -0.160 1.00 0.55 5 CYS A C 6
ATOM 2344 O O . CYS A 1 5 ? -2.342 -4.858 -0.274 1.00 0.70 5 CYS A O 6
ATOM 2351 N N . SER A 1 6 ? -4.212 -4.844 0.959 1.00 0.50 6 SER A N 6
ATOM 2352 C CA . SER A 1 6 ? -3.555 -5.372 2.150 1.00 0.64 6 SER A CA 6
ATOM 2353 C C . SER A 1 6 ? -3.065 -6.803 1.904 1.00 0.65 6 SER A C 6
ATOM 2354 O O . SER A 1 6 ? -1.965 -7.173 2.313 1.00 0.84 6 SER A O 6
ATOM 2362 N N . HIS A 1 7 ? -3.877 -7.592 1.203 1.00 0.55 7 HIS A N 6
ATOM 2363 C CA . HIS A 1 7 ? -3.536 -8.979 0.874 1.00 0.65 7 HIS A CA 6
ATOM 2364 C C . HIS A 1 7 ? -2.383 -9.031 -0.137 1.00 0.69 7 HIS A C 6
ATOM 2365 O O . HIS A 1 7 ? -1.777 -10.077 -0.365 1.00 0.98 7 HIS A O 6
ATOM 2380 N N . SER A 1 8 ? -2.084 -7.886 -0.718 1.00 0.50 8 SER A N 6
ATOM 2381 C CA . SER A 1 8 ? -1.052 -7.762 -1.730 1.00 0.53 8 SER A CA 6
ATOM 2382 C C . SER A 1 8 ? -0.113 -6.621 -1.372 1.00 0.44 8 SER A C 6
ATOM 2383 O O . SER A 1 8 ? 0.380 -5.932 -2.252 1.00 0.45 8 SER A O 6
ATOM 2391 N N . CYS A 1 9 ? 0.073 -6.427 -0.062 1.00 0.45 9 CYS A N 6
ATOM 2392 C CA . CYS A 1 9 ? 0.658 -5.213 0.539 1.00 0.52 9 CYS A CA 6
ATOM 2393 C C . CYS A 1 9 ? 1.866 -4.607 -0.202 1.00 0.52 9 CYS A C 6
ATOM 2394 O O . CYS A 1 9 ? 2.171 -3.435 -0.001 1.00 0.56 9 CYS A O 6
ATOM 2401 N N . ARG A 1 10 ? 2.550 -5.363 -1.047 1.00 0.53 10 ARG A N 6
ATOM 2402 C CA . ARG A 1 10 ? 3.608 -4.789 -1.876 1.00 0.58 10 ARG A CA 6
ATOM 2403 C C . ARG A 1 10 ? 3.024 -3.711 -2.779 1.00 0.49 10 ARG A C 6
ATOM 2404 O O . ARG A 1 10 ? 3.622 -2.662 -3.021 1.00 0.51 10 ARG A O 6
ATOM 2425 N N . SER A 1 11 ? 1.837 -4.011 -3.254 1.00 0.44 11 SER A N 6
ATOM 2426 C CA . SER A 1 11 ? 1.029 -3.115 -4.077 1.00 0.39 11 SER A CA 6
ATOM 2427 C C . SER A 1 11 ? 0.724 -1.794 -3.361 1.00 0.31 11 SER A C 6
ATOM 2428 O O . SER A 1 11 ? 0.335 -0.817 -4.000 1.00 0.30 11 SER A O 6
ATOM 2436 N N . LEU A 1 12 ? 0.882 -1.771 -2.038 1.00 0.34 12 LEU A N 6
ATOM 2437 C CA . LEU A 1 12 ? 0.551 -0.589 -1.242 1.00 0.36 12 LEU A CA 6
ATOM 2438 C C . LEU A 1 12 ? 1.300 0.648 -1.728 1.00 0.33 12 LEU A C 6
ATOM 2439 O O . LEU A 1 12 ? 0.819 1.769 -1.572 1.00 0.37 12 LEU A O 6
ATOM 2455 N N . LYS A 1 13 ? 2.468 0.437 -2.323 1.00 0.33 13 LYS A N 6
ATOM 2456 C CA . LYS A 1 13 ? 3.244 1.524 -2.905 1.00 0.34 13 LYS A CA 6
ATOM 2457 C C . LYS A 1 13 ? 2.408 2.259 -3.955 1.00 0.31 13 LYS A C 6
ATOM 2458 O O . LYS A 1 13 ? 2.476 3.483 -4.084 1.00 0.36 13 LYS A O 6
ATOM 2477 N N . LEU A 1 14 ? 1.613 1.494 -4.693 1.00 0.29 14 LEU A N 6
ATOM 2478 C CA . LEU A 1 14 ? 0.716 2.038 -5.697 1.00 0.31 14 LEU A CA 6
ATOM 2479 C C . LEU A 1 14 ? -0.621 2.436 -5.076 1.00 0.27 14 LEU A C 6
ATOM 2480 O O . LEU A 1 14 ? -1.140 3.519 -5.342 1.00 0.29 14 LEU A O 6
ATOM 2496 N N . CYS A 1 15 ? -1.173 1.555 -4.243 1.00 0.28 15 CYS A N 6
ATOM 2497 C CA . CYS A 1 15 ? -2.475 1.798 -3.622 1.00 0.30 15 CYS A CA 6
ATOM 2498 C C . CYS A 1 15 ? -2.486 3.097 -2.821 1.00 0.29 15 CYS A C 6
ATOM 2499 O O . CYS A 1 15 ? -3.502 3.778 -2.763 1.00 0.30 15 CYS A O 6
ATOM 2506 N N . ASN A 1 16 ? -1.350 3.454 -2.233 1.00 0.29 16 ASN A N 6
ATOM 2507 C CA . ASN A 1 16 ? -1.253 4.661 -1.408 1.00 0.33 16 ASN A CA 6
ATOM 2508 C C . ASN A 1 16 ? -1.389 5.929 -2.252 1.00 0.33 16 ASN A C 6
ATOM 2509 O O . ASN A 1 16 ? -1.611 7.020 -1.725 1.00 0.36 16 ASN A O 6
ATOM 2520 N N . ARG A 1 17 ? -1.279 5.788 -3.567 1.00 0.34 17 ARG A N 6
ATOM 2521 C CA . ARG A 1 17 ? -1.400 6.929 -4.459 1.00 0.37 17 ARG A CA 6
ATOM 2522 C C . ARG A 1 17 ? -2.867 7.246 -4.710 1.00 0.36 17 ARG A C 6
ATOM 2523 O O . ARG A 1 17 ? -3.242 8.403 -4.890 1.00 0.43 17 ARG A O 6
ATOM 2544 N N . LEU A 1 18 ? -3.693 6.208 -4.714 1.00 0.37 18 LEU A N 6
ATOM 2545 C CA . LEU A 1 18 ? -5.119 6.367 -4.974 1.00 0.44 18 LEU A CA 6
ATOM 2546 C C . LEU A 1 18 ? -5.893 6.356 -3.661 1.00 0.35 18 LEU A C 6
ATOM 2547 O O . LEU A 1 18 ? -6.977 6.927 -3.547 1.00 0.41 18 LEU A O 6
ATOM 2563 N N . LEU A 1 19 ? -5.311 5.690 -2.676 1.00 0.26 19 LEU A N 6
ATOM 2564 C CA . LEU A 1 19 ? -5.909 5.528 -1.360 1.00 0.21 19 LEU A CA 6
ATOM 2565 C C . LEU A 1 19 ? -4.909 5.963 -0.286 1.00 0.19 19 LEU A C 6
ATOM 2566 O O . LEU A 1 19 ? -4.371 5.135 0.442 1.00 0.23 19 LEU A O 6
ATOM 2582 N N . PRO A 1 20 ? -4.641 7.273 -0.177 1.00 0.22 20 PRO A N 6
ATOM 2583 C CA . PRO A 1 20 ? -3.594 7.786 0.707 1.00 0.29 20 PRO A CA 6
ATOM 2584 C C . PRO A 1 20 ? -4.025 7.831 2.169 1.00 0.31 20 PRO A C 6
ATOM 2585 O O . PRO A 1 20 ? -3.286 7.405 3.056 1.00 0.37 20 PRO A O 6
ATOM 2596 N N . THR A 1 21 ? -5.220 8.343 2.412 1.00 0.33 21 THR A N 6
ATOM 2597 C CA . THR A 1 21 ? -5.765 8.403 3.754 1.00 0.38 21 THR A CA 6
ATOM 2598 C C . THR A 1 21 ? -6.395 7.068 4.117 1.00 0.34 21 THR A C 6
ATOM 2599 O O . THR A 1 21 ? -6.435 6.672 5.280 1.00 0.41 21 THR A O 6
ATOM 2610 N N . ALA A 1 22 ? -6.865 6.371 3.094 1.00 0.30 22 ALA A N 6
ATOM 2611 C CA . ALA A 1 22 ? -7.489 5.073 3.268 1.00 0.31 22 ALA A CA 6
ATOM 2612 C C . ALA A 1 22 ? -6.449 4.000 3.548 1.00 0.26 22 ALA A C 6
ATOM 2613 O O . ALA A 1 22 ? -6.676 3.109 4.362 1.00 0.30 22 ALA A O 6
ATOM 2620 N N . CYS A 1 23 ? -5.304 4.089 2.885 1.00 0.26 23 CYS A N 6
ATOM 2621 C CA . CYS A 1 23 ? -4.268 3.075 3.019 1.00 0.28 23 CYS A CA 6
ATOM 2622 C C . CYS A 1 23 ? -2.935 3.666 3.475 1.00 0.30 23 CYS A C 6
ATOM 2623 O O . CYS A 1 23 ? -2.009 3.815 2.676 1.00 0.36 23 CYS A O 6
ATOM 2630 N N . PRO A 1 24 ? -2.811 4.005 4.769 1.00 0.36 24 PRO A N 6
ATOM 2631 C CA . PRO A 1 24 ? -1.552 4.442 5.356 1.00 0.47 24 PRO A CA 6
ATOM 2632 C C . PRO A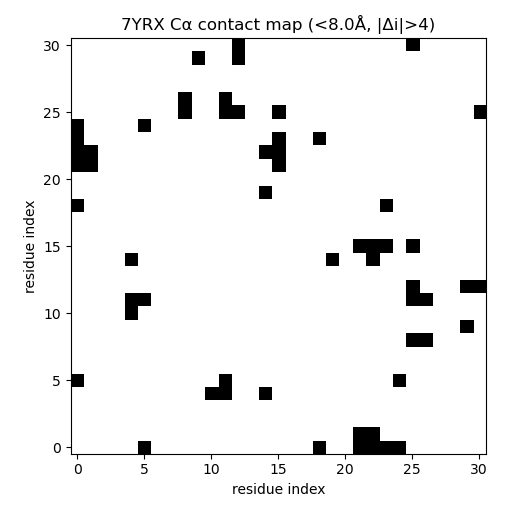 1 24 ? -0.743 3.251 5.865 1.00 0.50 24 PRO A C 6
ATOM 2633 O O . PRO A 1 24 ? 0.350 3.404 6.414 1.00 0.61 24 PRO A O 6
ATOM 2644 N N . ASP A 1 25 ? -1.297 2.061 5.662 1.00 0.54 25 ASP A N 6
ATOM 2645 C CA . ASP A 1 25 ? -0.702 0.817 6.140 1.00 0.59 25 ASP A CA 6
ATOM 2646 C C . ASP A 1 25 ? 0.262 0.245 5.105 1.00 0.52 25 ASP A C 6
ATOM 2647 O O . ASP A 1 25 ? 0.221 -0.940 4.772 1.00 0.58 25 ASP A O 6
ATOM 2656 N N . VAL A 1 26 ? 1.118 1.106 4.581 1.00 0.45 26 VAL A N 6
ATOM 2657 C CA . VAL A 1 26 ? 2.071 0.707 3.559 1.00 0.48 26 VAL A CA 6
ATOM 2658 C C . VAL A 1 26 ? 3.225 -0.063 4.192 1.00 0.45 26 VAL A C 6
ATOM 2659 O O . VAL A 1 26 ? 3.966 0.474 5.019 1.00 0.47 26 VAL A O 6
ATOM 2672 N N . CYS A 1 27 ? 3.338 -1.338 3.829 1.00 0.50 27 CYS A N 6
ATOM 2673 C CA . CYS A 1 27 ? 4.398 -2.195 4.344 1.00 0.57 27 CYS A CA 6
ATOM 2674 C C . CYS A 1 27 ? 5.760 -1.552 4.132 1.00 0.63 27 CYS A C 6
ATOM 2675 O O . CYS A 1 27 ? 6.184 -1.317 2.997 1.00 0.75 27 CYS A O 6
ATOM 2682 N N . ASP A 1 28 ? 6.432 -1.276 5.241 1.00 0.73 28 ASP A N 6
ATOM 2683 C CA . ASP A 1 28 ? 7.689 -0.537 5.245 1.00 0.90 28 ASP A CA 6
ATOM 2684 C C . ASP A 1 28 ? 8.791 -1.286 4.505 1.00 0.81 28 ASP A C 6
ATOM 2685 O O . ASP A 1 28 ? 9.826 -0.708 4.174 1.00 0.98 28 ASP A O 6
ATOM 2694 N N . ASP A 1 29 ? 8.575 -2.567 4.255 1.00 0.75 29 ASP A N 6
ATOM 2695 C CA . ASP A 1 29 ? 9.539 -3.365 3.512 1.00 0.92 29 ASP A CA 6
ATOM 2696 C C . ASP A 1 29 ? 9.594 -2.934 2.052 1.00 1.05 29 ASP A C 6
ATOM 2697 O O . ASP A 1 29 ? 10.669 -2.660 1.521 1.00 1.28 29 ASP A O 6
ATOM 2706 N N . ASP A 1 30 ? 8.436 -2.844 1.414 1.00 1.08 30 ASP A N 6
ATOM 2707 C CA . ASP A 1 30 ? 8.380 -2.517 -0.007 1.00 1.42 30 ASP A CA 6
ATOM 2708 C C . ASP A 1 30 ? 8.312 -1.010 -0.214 1.00 1.64 30 ASP A C 6
ATOM 2709 O O . ASP A 1 30 ? 8.845 -0.486 -1.193 1.00 2.05 30 ASP A O 6
ATOM 2718 N N . TRP A 1 31 ? 7.662 -0.322 0.721 1.00 1.56 31 TRP A N 6
ATOM 2719 C CA . TRP A 1 31 ? 7.502 1.128 0.657 1.00 1.96 31 TRP A CA 6
ATOM 2720 C C . TRP A 1 31 ? 8.856 1.825 0.561 1.00 2.31 31 TRP A C 6
ATOM 2721 O O . TRP A 1 31 ? 9.643 1.738 1.526 1.00 2.80 31 TRP A O 6
ATOM 2743 N N . C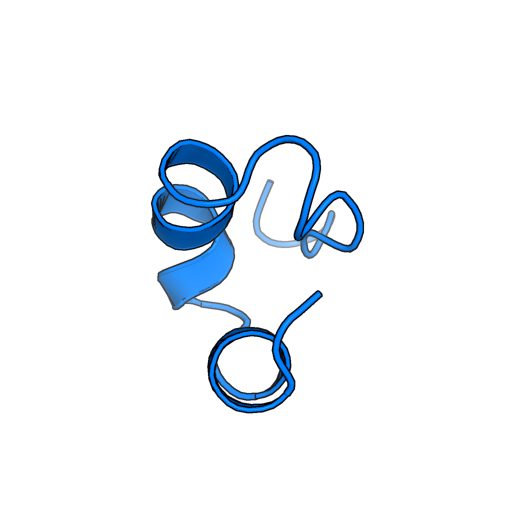YS A 1 1 ? -7.857 0.839 4.903 1.00 0.78 1 CYS A N 7
ATOM 2744 C CA . CYS A 1 1 ? -7.254 0.347 3.647 1.00 0.60 1 CYS A CA 7
ATOM 2745 C C . CYS A 1 1 ? -7.980 -0.906 3.188 1.00 0.54 1 CYS A C 7
ATOM 2746 O O . CYS A 1 1 ? -8.231 -1.807 3.992 1.00 0.58 1 CYS A O 7
ATOM 2755 N N . PRO A 1 2 ? -8.346 -0.978 1.894 1.00 0.50 2 PRO A N 7
ATOM 2756 C CA . PRO A 1 2 ? -9.004 -2.154 1.321 1.00 0.50 2 PRO A CA 7
ATOM 2757 C C . PRO A 1 2 ? -8.205 -3.428 1.564 1.00 0.44 2 PRO A C 7
ATOM 2758 O O . PRO A 1 2 ? -7.070 -3.559 1.101 1.00 0.37 2 PRO A O 7
ATOM 2769 N N . ALA A 1 3 ? -8.809 -4.363 2.288 1.00 0.56 3 ALA A N 7
ATOM 2770 C CA . ALA A 1 3 ? -8.144 -5.602 2.672 1.00 0.57 3 ALA A CA 7
ATOM 2771 C C . ALA A 1 3 ? -7.738 -6.421 1.452 1.00 0.48 3 ALA A C 7
ATOM 2772 O O . ALA A 1 3 ? -6.722 -7.118 1.471 1.00 0.44 3 ALA A O 7
ATOM 2779 N N . LEU A 1 4 ? -8.522 -6.320 0.384 1.00 0.54 4 LEU A N 7
ATOM 2780 C CA . LEU A 1 4 ? -8.221 -7.035 -0.849 1.00 0.62 4 LEU A CA 7
ATOM 2781 C C . LEU A 1 4 ? -6.951 -6.488 -1.496 1.00 0.54 4 LEU A C 7
ATOM 2782 O O . LEU A 1 4 ? -6.227 -7.217 -2.175 1.00 0.65 4 LEU A O 7
ATOM 2798 N N . CYS A 1 5 ? -6.673 -5.208 -1.282 1.00 0.48 5 CYS A N 7
ATOM 2799 C CA . CYS A 1 5 ? -5.433 -4.623 -1.768 1.00 0.57 5 CYS A CA 7
ATOM 2800 C C . CYS A 1 5 ? -4.317 -4.887 -0.760 1.00 0.55 5 CYS A C 7
ATOM 2801 O O . CYS A 1 5 ? -3.186 -5.161 -1.138 1.00 0.70 5 CYS A O 7
ATOM 2808 N N . SER A 1 6 ? -4.670 -4.859 0.523 1.00 0.50 6 SER A N 7
ATOM 2809 C CA . SER A 1 6 ? -3.708 -4.977 1.621 1.00 0.64 6 SER A CA 7
ATOM 2810 C C . SER A 1 6 ? -2.778 -6.190 1.471 1.00 0.65 6 SER A C 7
ATOM 2811 O O . SER A 1 6 ? -1.577 -6.087 1.726 1.00 0.84 6 SER A O 7
ATOM 2819 N N . HIS A 1 7 ? -3.328 -7.328 1.043 1.00 0.55 7 HIS A N 7
ATOM 2820 C CA . HIS A 1 7 ? -2.544 -8.561 0.919 1.00 0.65 7 HIS A CA 7
ATOM 2821 C C . HIS A 1 7 ? -1.408 -8.399 -0.096 1.00 0.69 7 HIS A C 7
ATOM 2822 O O . HIS A 1 7 ? -0.324 -8.949 0.080 1.00 0.98 7 HIS A O 7
ATOM 2837 N N . SER A 1 8 ? -1.660 -7.631 -1.143 1.00 0.50 8 SER A N 7
ATOM 2838 C CA . SER A 1 8 ? -0.653 -7.338 -2.160 1.00 0.53 8 SER A CA 7
ATOM 2839 C C . SER A 1 8 ? 0.288 -6.221 -1.706 1.00 0.44 8 SER A C 7
ATOM 2840 O O . SER A 1 8 ? 0.672 -5.381 -2.507 1.00 0.45 8 SER A O 7
ATOM 2848 N N . CYS A 1 9 ? 0.588 -6.204 -0.403 1.00 0.45 9 CYS A N 7
ATOM 2849 C CA . CYS A 1 9 ? 1.282 -5.099 0.289 1.00 0.52 9 CYS A CA 7
ATOM 2850 C C . CYS A 1 9 ? 2.430 -4.446 -0.507 1.00 0.52 9 CYS A C 7
ATOM 2851 O O . CYS A 1 9 ? 2.738 -3.276 -0.283 1.00 0.56 9 CYS A O 7
ATOM 2858 N N . ARG A 1 10 ? 3.055 -5.169 -1.431 1.00 0.53 10 ARG A N 7
ATOM 2859 C CA . ARG A 1 10 ? 4.084 -4.573 -2.279 1.00 0.58 10 ARG A CA 7
ATOM 2860 C C . ARG A 1 10 ? 3.467 -3.487 -3.157 1.00 0.49 10 ARG A C 7
ATOM 2861 O O . ARG A 1 10 ? 3.940 -2.351 -3.215 1.00 0.51 10 ARG A O 7
ATOM 2882 N N . SER A 1 11 ? 2.392 -3.867 -3.819 1.00 0.44 11 SER A N 7
ATOM 2883 C CA . SER A 1 11 ? 1.595 -2.986 -4.657 1.00 0.39 11 SER A CA 7
ATOM 2884 C C . SER A 1 11 ? 1.053 -1.774 -3.899 1.00 0.31 11 SER A C 7
ATOM 2885 O O . SER A 1 11 ? 0.629 -0.794 -4.508 1.00 0.30 11 SER A O 7
ATOM 2893 N N . LEU A 1 12 ? 1.060 -1.844 -2.578 1.00 0.34 12 LEU A N 7
ATOM 2894 C CA . LEU A 1 12 ? 0.430 -0.824 -1.747 1.00 0.36 12 LEU A CA 7
ATOM 2895 C C . LEU A 1 12 ? 1.106 0.527 -1.891 1.00 0.33 12 LEU A C 7
ATOM 2896 O O . LEU A 1 12 ? 0.511 1.556 -1.579 1.00 0.37 12 LEU A O 7
ATOM 2912 N N . LYS A 1 13 ? 2.342 0.526 -2.373 1.00 0.33 13 LYS A N 7
ATOM 2913 C CA . LYS A 1 13 ? 3.013 1.768 -2.731 1.00 0.34 13 LYS A CA 7
ATOM 2914 C C . LYS A 1 13 ? 2.178 2.516 -3.773 1.00 0.31 13 LYS A C 7
ATOM 2915 O O . LYS A 1 13 ? 2.058 3.739 -3.738 1.00 0.36 13 LYS A O 7
ATOM 2934 N N . LEU A 1 14 ? 1.586 1.747 -4.684 1.00 0.29 14 LEU A N 7
ATOM 2935 C CA . LEU A 1 14 ? 0.725 2.285 -5.731 1.00 0.31 14 LEU A CA 7
ATOM 2936 C C . LEU A 1 14 ? -0.709 2.423 -5.226 1.00 0.27 14 LEU A C 7
ATOM 2937 O O . LEU A 1 14 ? -1.414 3.368 -5.568 1.00 0.29 14 LEU A O 7
ATOM 2953 N N . CYS A 1 15 ? -1.134 1.464 -4.413 1.00 0.28 15 CYS A N 7
ATOM 2954 C CA . CYS A 1 15 ? -2.476 1.469 -3.828 1.00 0.30 15 CYS A CA 7
ATOM 2955 C C . CYS A 1 15 ? -2.687 2.751 -3.012 1.00 0.29 15 CYS A C 7
ATOM 2956 O O . CYS A 1 15 ? -3.760 3.349 -3.025 1.00 0.30 15 CYS A O 7
ATOM 2963 N N . ASN A 1 16 ? -1.627 3.179 -2.333 1.00 0.29 16 ASN A N 7
ATOM 2964 C CA . ASN A 1 16 ? -1.638 4.401 -1.532 1.00 0.33 16 ASN A CA 7
ATOM 2965 C C . ASN A 1 16 ? -1.764 5.654 -2.403 1.00 0.33 16 ASN A C 7
ATOM 2966 O O . ASN A 1 16 ? -2.064 6.732 -1.908 1.00 0.36 16 ASN A O 7
ATOM 2977 N N . ARG A 1 17 ? -1.551 5.519 -3.705 1.00 0.34 17 ARG A N 7
ATOM 2978 C CA . ARG A 1 17 ? -1.656 6.668 -4.602 1.00 0.37 17 ARG A CA 7
ATOM 2979 C C . ARG A 1 17 ? -3.115 7.095 -4.749 1.00 0.36 17 ARG A C 7
ATOM 2980 O O . ARG A 1 17 ? -3.421 8.284 -4.842 1.00 0.43 17 ARG A O 7
ATOM 3001 N N . LEU A 1 18 ? -4.010 6.117 -4.754 1.00 0.37 18 LEU A N 7
ATOM 3002 C CA . LEU A 1 18 ? -5.442 6.388 -4.817 1.00 0.44 18 LEU A CA 7
ATOM 3003 C C . LEU A 1 18 ? -6.043 6.369 -3.420 1.00 0.35 18 LEU A C 7
ATOM 3004 O O . LEU A 1 18 ? -7.132 6.893 -3.180 1.00 0.41 18 LEU A O 7
ATOM 3020 N N . LEU A 1 19 ? -5.314 5.760 -2.504 1.00 0.26 19 LEU A N 7
ATOM 3021 C CA . LEU A 1 19 ? -5.749 5.615 -1.121 1.00 0.21 19 LEU A CA 7
ATOM 3022 C C . LEU A 1 19 ? -4.683 6.151 -0.160 1.00 0.19 19 LEU A C 7
ATOM 3023 O O . LEU A 1 19 ? -4.142 5.401 0.648 1.00 0.23 19 LEU A O 7
ATOM 3039 N N . PRO A 1 20 ? -4.369 7.458 -0.225 1.00 0.22 20 PRO A N 7
ATOM 3040 C CA . PRO A 1 20 ? -3.268 8.039 0.551 1.00 0.29 20 PRO A CA 7
ATOM 3041 C C . PRO A 1 20 ? -3.608 8.178 2.029 1.00 0.31 20 PRO A C 7
ATOM 3042 O O . PRO A 1 20 ? -2.836 7.774 2.897 1.00 0.37 20 PRO A O 7
ATOM 3053 N N . THR A 1 21 ? -4.772 8.738 2.310 1.00 0.33 21 THR A N 7
ATOM 3054 C CA . THR A 1 21 ? -5.248 8.857 3.674 1.00 0.38 21 THR A CA 7
ATOM 3055 C C . THR A 1 21 ? -6.077 7.637 4.054 1.00 0.34 21 THR A C 7
ATOM 3056 O O . THR A 1 21 ? -6.298 7.353 5.231 1.00 0.41 21 THR A O 7
ATOM 3067 N N . ALA A 1 22 ? -6.519 6.911 3.038 1.00 0.30 22 ALA A N 7
ATOM 3068 C CA . ALA A 1 22 ? -7.382 5.759 3.235 1.00 0.31 22 ALA A CA 7
ATOM 3069 C C . ALA A 1 22 ? -6.573 4.495 3.496 1.00 0.26 22 ALA A C 7
ATOM 3070 O O . ALA A 1 22 ? -7.078 3.533 4.076 1.00 0.30 22 ALA A O 7
ATOM 3077 N N . CYS A 1 23 ? -5.317 4.483 3.076 1.00 0.26 23 CYS A N 7
ATOM 3078 C CA . CYS A 1 23 ? -4.484 3.314 3.291 1.00 0.28 23 CYS A CA 7
ATOM 3079 C C . CYS A 1 23 ? -3.176 3.670 3.980 1.00 0.30 23 CYS A C 7
ATOM 3080 O O . CYS A 1 23 ? -2.204 4.051 3.330 1.00 0.36 23 CYS A O 7
ATOM 3087 N N . PRO A 1 24 ? -3.139 3.552 5.312 1.00 0.36 24 PRO A N 7
ATOM 3088 C CA . PRO A 1 24 ? -1.914 3.677 6.081 1.00 0.47 24 PRO A CA 7
ATOM 3089 C C . PRO A 1 24 ? -1.234 2.320 6.271 1.00 0.50 24 PRO A C 7
ATOM 3090 O O . PRO A 1 24 ? -0.254 2.198 7.003 1.00 0.61 24 PRO A O 7
ATOM 3101 N N . ASP A 1 25 ? -1.761 1.309 5.584 1.00 0.54 25 ASP A N 7
ATOM 3102 C CA . ASP A 1 25 ? -1.263 -0.060 5.704 1.00 0.59 25 ASP A CA 7
ATOM 3103 C C . ASP A 1 25 ? -0.180 -0.346 4.675 1.00 0.52 25 ASP A C 7
ATOM 3104 O O . ASP A 1 25 ? -0.001 -1.489 4.250 1.00 0.58 25 ASP A O 7
ATOM 3113 N N . VAL A 1 26 ? 0.538 0.685 4.273 1.00 0.45 26 VAL A N 7
ATOM 3114 C CA . VAL A 1 26 ? 1.620 0.527 3.321 1.00 0.48 26 VAL A CA 7
ATOM 3115 C C . VAL A 1 26 ? 2.879 0.084 4.050 1.00 0.45 26 VAL A C 7
ATOM 3116 O O . VAL A 1 26 ? 3.501 0.872 4.760 1.00 0.47 26 VAL A O 7
ATOM 3129 N N . CYS A 1 27 ? 3.252 -1.174 3.878 1.00 0.50 27 CYS A N 7
ATOM 3130 C CA . CYS A 1 27 ? 4.379 -1.727 4.607 1.00 0.57 27 CYS A CA 7
ATOM 3131 C C . CYS A 1 27 ? 5.699 -1.154 4.109 1.00 0.63 27 CYS A C 7
ATOM 3132 O O . CYS A 1 27 ? 6.097 -1.360 2.961 1.00 0.75 27 CYS A O 7
ATOM 3139 N N . ASP A 1 28 ? 6.375 -0.437 4.996 1.00 0.73 28 ASP A N 7
ATOM 3140 C CA . ASP A 1 28 ? 7.694 0.113 4.704 1.00 0.90 28 ASP A CA 7
ATOM 3141 C C . ASP A 1 28 ? 8.725 -1.000 4.763 1.00 0.81 28 ASP A C 7
ATOM 3142 O O . ASP A 1 28 ? 9.867 -0.836 4.336 1.00 0.98 28 ASP A O 7
ATOM 3151 N N . ASP A 1 29 ? 8.297 -2.128 5.321 1.00 0.75 29 ASP A N 7
ATOM 3152 C CA . ASP A 1 29 ? 9.132 -3.313 5.460 1.00 0.92 29 ASP A CA 7
ATOM 3153 C C . ASP A 1 29 ? 9.700 -3.724 4.110 1.00 1.05 29 ASP A C 7
ATOM 3154 O O . ASP A 1 29 ? 10.898 -3.967 3.978 1.00 1.28 29 ASP A O 7
ATOM 3163 N N . ASP A 1 30 ? 8.831 -3.795 3.111 1.00 1.08 30 ASP A N 7
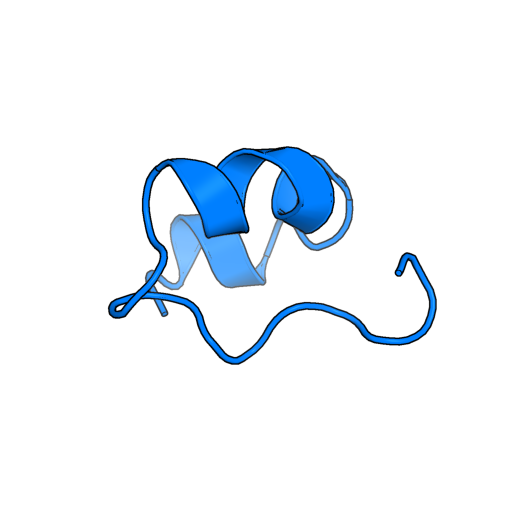ATOM 3164 C CA . ASP A 1 30 ? 9.251 -4.150 1.764 1.00 1.42 30 ASP A CA 7
ATOM 3165 C C . ASP A 1 30 ? 9.843 -2.937 1.062 1.00 1.64 30 ASP A C 7
ATOM 3166 O O . ASP A 1 30 ? 10.887 -3.035 0.418 1.00 2.05 30 ASP A O 7
ATOM 3175 N N . TRP A 1 31 ? 9.165 -1.797 1.211 1.00 1.56 31 TRP A N 7
ATOM 3176 C CA . TRP A 1 31 ? 9.624 -0.517 0.668 1.00 1.96 31 TRP A CA 7
ATOM 3177 C C . TRP A 1 31 ? 9.640 -0.541 -0.861 1.00 2.31 31 TRP A C 7
ATOM 3178 O O . TRP A 1 31 ? 8.614 -0.169 -1.471 1.00 2.80 31 TRP A O 7
ATOM 3200 N N . CYS A 1 1 ? -8.526 0.495 4.850 1.00 0.78 1 CYS A N 8
ATOM 3201 C CA . CYS A 1 1 ? -7.863 0.114 3.582 1.00 0.60 1 CYS A CA 8
ATOM 3202 C C . CYS A 1 1 ? -8.589 -1.057 2.937 1.00 0.54 1 CYS A C 8
ATOM 3203 O O . CYS A 1 1 ? -8.838 -2.068 3.593 1.00 0.58 1 CYS A O 8
ATOM 3212 N N . PRO A 1 2 ? -8.960 -0.933 1.646 1.00 0.50 2 PRO A N 8
ATOM 3213 C CA . PRO A 1 2 ? -9.593 -2.029 0.899 1.00 0.50 2 PRO A CA 8
ATOM 3214 C C . PRO A 1 2 ? -8.780 -3.321 0.971 1.00 0.44 2 PRO A C 8
ATOM 3215 O O . PRO A 1 2 ? -7.548 -3.307 0.871 1.00 0.37 2 PRO A O 8
ATOM 3226 N N . ALA A 1 3 ? -9.490 -4.432 1.136 1.00 0.56 3 ALA A N 8
ATOM 3227 C CA . ALA A 1 3 ? -8.881 -5.739 1.365 1.00 0.57 3 ALA A CA 8
ATOM 3228 C C . ALA A 1 3 ? -7.980 -6.167 0.215 1.00 0.48 3 ALA A C 8
ATOM 3229 O O . ALA A 1 3 ? -7.027 -6.922 0.416 1.00 0.44 3 ALA A O 8
ATOM 3236 N N . LEU A 1 4 ? -8.288 -5.689 -0.987 1.00 0.54 4 LEU A N 8
ATOM 3237 C CA . LEU A 1 4 ? -7.478 -5.986 -2.159 1.00 0.62 4 LEU A CA 8
ATOM 3238 C C . LEU A 1 4 ? -6.064 -5.466 -1.964 1.00 0.54 4 LEU A C 8
ATOM 3239 O O . LEU A 1 4 ? -5.096 -6.059 -2.432 1.00 0.65 4 LEU A O 8
ATOM 3255 N N . CYS A 1 5 ? -5.963 -4.352 -1.265 1.00 0.48 5 CYS A N 8
ATOM 3256 C CA . CYS A 1 5 ? -4.673 -3.749 -0.983 1.00 0.57 5 CYS A CA 8
ATOM 3257 C C . CYS A 1 5 ? -4.044 -4.331 0.284 1.00 0.55 5 CYS A C 8
ATOM 3258 O O . CYS A 1 5 ? -2.877 -4.699 0.270 1.00 0.70 5 CYS A O 8
ATOM 3265 N N . SER A 1 6 ? -4.817 -4.450 1.361 1.00 0.50 6 SER A N 8
ATOM 3266 C CA . SER A 1 6 ? -4.262 -4.834 2.664 1.00 0.64 6 SER A CA 8
ATOM 3267 C C . SER A 1 6 ? -3.493 -6.163 2.606 1.00 0.65 6 SER A C 8
ATOM 3268 O O . SER A 1 6 ? -2.399 -6.282 3.166 1.00 0.84 6 SER A O 8
ATOM 3276 N N . HIS A 1 7 ? -4.063 -7.148 1.920 1.00 0.55 7 HIS A N 8
ATOM 3277 C CA . HIS A 1 7 ? -3.414 -8.450 1.749 1.00 0.65 7 HIS A CA 8
ATOM 3278 C C . HIS A 1 7 ? -2.172 -8.323 0.865 1.00 0.69 7 HIS A C 8
ATOM 3279 O O . HIS A 1 7 ? -1.203 -9.064 1.012 1.00 0.98 7 HIS A O 8
ATOM 3294 N N . SER A 1 8 ? -2.216 -7.359 -0.022 1.00 0.50 8 SER A N 8
ATOM 3295 C CA . SER A 1 8 ? -1.236 -7.201 -1.078 1.00 0.53 8 SER A CA 8
ATOM 3296 C C . SER A 1 8 ? -0.267 -6.063 -0.782 1.00 0.44 8 SER A C 8
ATOM 3297 O O . SER A 1 8 ? 0.110 -5.333 -1.689 1.00 0.45 8 SER A O 8
ATOM 3305 N N . CYS A 1 9 ? 0.071 -5.892 0.501 1.00 0.45 9 CYS A N 8
ATOM 3306 C CA . CYS A 1 9 ? 0.862 -4.751 1.008 1.00 0.52 9 CYS A CA 8
ATOM 3307 C C . CYS A 1 9 ? 2.012 -4.305 0.080 1.00 0.52 9 CYS A C 8
ATOM 3308 O O . CYS A 1 9 ? 2.399 -3.138 0.102 1.00 0.56 9 CYS A O 8
ATOM 3315 N N . ARG A 1 10 ? 2.546 -5.204 -0.740 1.00 0.53 10 ARG A N 8
ATOM 3316 C CA . ARG A 1 10 ? 3.592 -4.835 -1.695 1.00 0.58 10 ARG A CA 8
ATOM 3317 C C . ARG A 1 10 ? 3.087 -3.759 -2.652 1.00 0.49 10 ARG A C 8
ATOM 3318 O O . ARG A 1 10 ? 3.740 -2.741 -2.888 1.00 0.51 10 ARG A O 8
ATOM 3339 N N . SER A 1 11 ? 1.910 -4.019 -3.183 1.00 0.44 11 SER A N 8
ATOM 3340 C CA . SER A 1 11 ? 1.188 -3.124 -4.070 1.00 0.39 11 SER A CA 8
ATOM 3341 C C . SER A 1 11 ? 0.920 -1.751 -3.453 1.00 0.31 11 SER A C 8
ATOM 3342 O O . SER A 1 11 ? 0.590 -0.799 -4.159 1.00 0.30 11 SER A O 8
ATOM 3350 N N . LEU A 1 12 ? 1.044 -1.651 -2.140 1.00 0.34 12 LEU A N 8
ATOM 3351 C CA . LEU A 1 12 ? 0.593 -0.470 -1.416 1.00 0.36 12 LEU A CA 8
ATOM 3352 C C . LEU A 1 12 ? 1.386 0.775 -1.764 1.00 0.33 12 LEU A C 8
ATOM 3353 O O . LEU A 1 12 ? 0.906 1.887 -1.560 1.00 0.37 12 LEU A O 8
ATOM 3369 N N . LYS A 1 13 ? 2.582 0.603 -2.304 1.00 0.33 13 LYS A N 8
ATOM 3370 C CA . LYS A 1 13 ? 3.343 1.736 -2.797 1.00 0.34 13 LYS A CA 8
ATOM 3371 C C . LYS A 1 13 ? 2.555 2.439 -3.907 1.00 0.31 13 LYS A C 8
ATOM 3372 O O . LYS A 1 13 ? 2.656 3.652 -4.092 1.00 0.36 13 LYS A O 8
ATOM 3391 N N . LEU A 1 14 ? 1.777 1.656 -4.648 1.00 0.29 14 LEU A N 8
ATOM 3392 C CA . LEU A 1 14 ? 0.875 2.188 -5.664 1.00 0.31 14 LEU A CA 8
ATOM 3393 C C . LEU A 1 14 ? -0.478 2.537 -5.053 1.00 0.27 14 LEU A C 8
ATOM 3394 O O . LEU A 1 14 ? -1.021 3.615 -5.286 1.00 0.29 14 LEU A O 8
ATOM 3410 N N . CYS A 1 15 ? -1.011 1.609 -4.263 1.00 0.28 15 CYS A N 8
ATOM 3411 C CA . CYS A 1 15 ? -2.347 1.749 -3.681 1.00 0.30 15 CYS A CA 8
ATOM 3412 C C . CYS A 1 15 ? -2.467 3.017 -2.835 1.00 0.29 15 CYS A C 8
ATOM 3413 O O . CYS A 1 15 ? -3.504 3.674 -2.842 1.00 0.30 15 CYS A O 8
ATOM 3420 N N . ASN A 1 16 ? -1.396 3.376 -2.133 1.00 0.29 16 ASN A N 8
ATOM 3421 C CA . ASN A 1 16 ? -1.406 4.551 -1.259 1.00 0.33 16 ASN A CA 8
ATOM 3422 C C . ASN A 1 16 ? -1.580 5.837 -2.064 1.00 0.33 16 ASN A C 8
ATOM 3423 O O . ASN A 1 16 ? -1.974 6.873 -1.529 1.00 0.36 16 ASN A O 8
ATOM 3434 N N . ARG A 1 17 ? -1.317 5.760 -3.362 1.00 0.34 17 ARG A N 8
ATOM 3435 C CA . ARG A 1 17 ? -1.445 6.916 -4.230 1.00 0.37 17 ARG A CA 8
ATOM 3436 C C . ARG A 1 17 ? -2.914 7.156 -4.552 1.00 0.36 17 ARG A C 8
ATOM 3437 O O . ARG A 1 17 ? -3.344 8.290 -4.755 1.00 0.43 17 ARG A O 8
ATOM 3458 N N . LEU A 1 18 ? -3.682 6.075 -4.572 1.00 0.37 18 LEU A N 8
ATOM 3459 C CA . LEU A 1 18 ? -5.101 6.145 -4.895 1.00 0.44 18 LEU A CA 8
ATOM 3460 C C . LEU A 1 18 ? -5.923 6.194 -3.614 1.00 0.35 18 LEU A C 8
ATOM 3461 O O . LEU A 1 18 ? -7.053 6.685 -3.597 1.00 0.41 18 LEU A O 8
ATOM 3477 N N . LEU A 1 19 ? -5.335 5.671 -2.551 1.00 0.26 19 LEU A N 8
ATOM 3478 C CA . LEU A 1 19 ? -5.991 5.558 -1.257 1.00 0.21 19 LEU A CA 8
ATOM 3479 C C . LEU A 1 19 ? -5.055 6.060 -0.156 1.00 0.19 19 LEU A C 8
ATOM 3480 O O . LEU A 1 19 ? -4.536 5.276 0.633 1.00 0.23 19 LEU A O 8
ATOM 3496 N N . PRO A 1 20 ? -4.825 7.384 -0.090 1.00 0.22 20 PRO A N 8
ATOM 3497 C CA . PRO A 1 20 ? -3.828 7.976 0.814 1.00 0.29 20 PRO A CA 8
ATOM 3498 C C . PRO A 1 20 ? -4.251 7.933 2.279 1.00 0.31 20 PRO A C 8
ATOM 3499 O O . PRO A 1 20 ? -3.482 7.515 3.144 1.00 0.37 20 PRO A O 8
ATOM 3510 N N . THR A 1 21 ? -5.479 8.348 2.550 1.00 0.33 21 THR A N 8
ATOM 3511 C CA . THR A 1 21 ? -6.010 8.323 3.904 1.00 0.38 21 THR A CA 8
ATOM 3512 C C . THR A 1 21 ? -6.697 6.995 4.184 1.00 0.34 21 THR A C 8
ATOM 3513 O O . THR A 1 21 ? -7.085 6.701 5.314 1.00 0.41 21 THR A O 8
ATOM 3524 N N . ALA A 1 22 ? -6.838 6.195 3.139 1.00 0.30 22 ALA A N 8
ATOM 3525 C CA . ALA A 1 22 ? -7.532 4.924 3.233 1.00 0.31 22 ALA A CA 8
ATOM 3526 C C . ALA A 1 22 ? -6.547 3.776 3.413 1.00 0.26 22 ALA A C 8
ATOM 3527 O O . ALA A 1 22 ? -6.803 2.844 4.171 1.00 0.30 22 ALA A O 8
ATOM 3534 N N . CYS A 1 23 ? -5.414 3.846 2.731 1.00 0.26 23 CYS A N 8
ATOM 3535 C CA . CYS A 1 23 ? -4.407 2.800 2.829 1.00 0.28 23 CYS A CA 8
ATOM 3536 C C . CYS A 1 23 ? -3.044 3.356 3.224 1.00 0.30 23 CYS A C 8
ATOM 3537 O O . CYS A 1 23 ? -2.148 3.483 2.388 1.00 0.36 23 CYS A O 8
ATOM 3544 N N . PRO A 1 24 ? -2.864 3.690 4.511 1.00 0.36 24 PRO A N 8
ATOM 3545 C CA . PRO A 1 24 ? -1.570 4.063 5.060 1.00 0.47 24 PRO A CA 8
ATOM 3546 C C . PRO A 1 24 ? -0.799 2.825 5.504 1.00 0.50 24 PRO A C 8
ATOM 3547 O O . PRO A 1 24 ? 0.239 2.914 6.158 1.00 0.61 24 PRO A O 8
ATOM 3558 N N . ASP A 1 25 ? -1.326 1.664 5.127 1.00 0.54 25 ASP A N 8
ATOM 3559 C CA . ASP A 1 25 ? -0.776 0.378 5.539 1.00 0.59 25 ASP A CA 8
ATOM 3560 C C . ASP A 1 25 ? 0.345 -0.045 4.597 1.00 0.52 25 ASP A C 8
ATOM 3561 O O . ASP A 1 25 ? 0.431 -1.194 4.167 1.00 0.58 25 ASP A O 8
ATOM 3570 N N . VAL A 1 26 ? 1.190 0.910 4.270 1.00 0.45 26 VAL A N 8
ATOM 3571 C CA . VAL A 1 26 ? 2.305 0.683 3.370 1.00 0.48 26 VAL A CA 8
ATOM 3572 C C . VAL A 1 26 ? 3.474 0.045 4.109 1.00 0.45 26 VAL A C 8
ATOM 3573 O O . VAL A 1 26 ? 3.865 0.500 5.186 1.00 0.47 26 VAL A O 8
ATOM 3586 N N . CYS A 1 27 ? 4.010 -1.026 3.560 1.00 0.50 27 CYS A N 8
ATOM 3587 C CA . CYS A 1 27 ? 5.202 -1.630 4.122 1.00 0.57 27 CYS A CA 8
ATOM 3588 C C . CYS A 1 27 ? 6.430 -1.173 3.352 1.00 0.63 27 CYS A C 8
ATOM 3589 O O . CYS A 1 27 ? 6.594 -1.473 2.170 1.00 0.75 27 CYS A O 8
ATOM 3596 N N . ASP A 1 28 ? 7.289 -0.432 4.036 1.00 0.73 28 ASP A N 8
ATOM 3597 C CA . ASP A 1 28 ? 8.488 0.120 3.425 1.00 0.90 28 ASP A CA 8
ATOM 3598 C C . ASP A 1 28 ? 9.596 -0.920 3.410 1.00 0.81 28 ASP A C 8
ATOM 3599 O O . ASP A 1 28 ? 10.620 -0.746 2.748 1.00 0.98 28 ASP A O 8
ATOM 3608 N N . ASP A 1 29 ? 9.388 -1.997 4.161 1.00 0.75 29 ASP A N 8
ATOM 3609 C CA . ASP A 1 29 ? 10.362 -3.080 4.241 1.00 0.92 29 ASP A CA 8
ATOM 3610 C C . ASP A 1 29 ? 10.462 -3.810 2.909 1.00 1.05 29 ASP A C 8
ATOM 3611 O O . ASP A 1 29 ? 11.534 -4.283 2.527 1.00 1.28 29 ASP A O 8
ATOM 3620 N N . ASP A 1 30 ? 9.343 -3.894 2.199 1.00 1.08 30 ASP A N 8
ATOM 3621 C CA . ASP A 1 30 ? 9.304 -4.589 0.919 1.00 1.42 30 ASP A CA 8
ATOM 3622 C C . ASP A 1 30 ? 9.869 -3.708 -0.183 1.00 1.64 30 ASP A C 8
ATOM 3623 O O . ASP A 1 30 ? 10.427 -4.198 -1.161 1.00 2.05 30 ASP A O 8
ATOM 3632 N N . TRP A 1 31 ? 9.741 -2.405 -0.010 1.00 1.56 31 TRP A N 8
ATOM 3633 C CA . TRP A 1 31 ? 10.199 -1.460 -1.012 1.00 1.96 31 TRP A CA 8
ATOM 3634 C C . TRP A 1 31 ? 11.670 -1.118 -0.777 1.00 2.31 31 TRP A C 8
ATOM 3635 O O . TRP A 1 31 ? 12.539 -1.780 -1.384 1.00 2.80 31 TRP A O 8
ATOM 3657 N N . CYS A 1 1 ? -8.693 0.664 5.031 1.00 0.78 1 CYS A N 9
ATOM 3658 C CA . CYS A 1 1 ? -7.945 0.194 3.845 1.00 0.60 1 CYS A CA 9
ATOM 3659 C C . CYS A 1 1 ? -8.589 -1.059 3.279 1.00 0.54 1 CYS A C 9
ATOM 3660 O O . CYS A 1 1 ? -8.779 -2.038 4.004 1.00 0.58 1 CYS A O 9
ATOM 3669 N N . PRO A 1 2 ? -8.959 -1.039 1.987 1.00 0.50 2 PRO A N 9
ATOM 3670 C CA . PRO A 1 2 ? -9.464 -2.225 1.297 1.00 0.50 2 PRO A CA 9
ATOM 3671 C C . PRO A 1 2 ? -8.525 -3.417 1.471 1.00 0.44 2 PRO A C 9
ATOM 3672 O O . PRO A 1 2 ? -7.311 -3.305 1.265 1.00 0.37 2 PRO A O 9
ATOM 3683 N N . ALA A 1 3 ? -9.098 -4.554 1.848 1.00 0.56 3 ALA A N 9
ATOM 3684 C CA . ALA A 1 3 ? -8.323 -5.737 2.204 1.00 0.57 3 ALA A CA 9
ATOM 3685 C C . ALA A 1 3 ? -7.490 -6.248 1.038 1.00 0.48 3 ALA A C 9
ATOM 3686 O O . ALA A 1 3 ? -6.507 -6.958 1.237 1.00 0.44 3 ALA A O 9
ATOM 3693 N N . LEU A 1 4 ? -7.889 -5.894 -0.176 1.00 0.54 4 LEU A N 9
ATOM 3694 C CA . LEU A 1 4 ? -7.151 -6.287 -1.367 1.00 0.62 4 LEU A CA 9
ATOM 3695 C C . LEU A 1 4 ? -5.752 -5.691 -1.345 1.00 0.54 4 LEU A C 9
ATOM 3696 O O . LEU A 1 4 ? -4.759 -6.420 -1.392 1.00 0.65 4 LEU A O 9
ATOM 3712 N N . CYS A 1 5 ? -5.675 -4.370 -1.247 1.00 0.48 5 CYS A N 9
ATOM 3713 C CA . CYS A 1 5 ? -4.389 -3.698 -1.158 1.00 0.57 5 CYS A CA 9
ATOM 3714 C C . CYS A 1 5 ? -3.642 -4.129 0.100 1.00 0.55 5 CYS A C 9
ATOM 3715 O O . CYS A 1 5 ? -2.447 -4.379 0.047 1.00 0.70 5 CYS A O 9
ATOM 3722 N N . SER A 1 6 ? -4.352 -4.258 1.220 1.00 0.50 6 SER A N 9
ATOM 3723 C CA . SER A 1 6 ? -3.703 -4.593 2.487 1.00 0.64 6 SER A CA 9
ATOM 3724 C C . SER A 1 6 ? -3.038 -5.974 2.406 1.00 0.65 6 SER A C 9
ATOM 3725 O O . SER A 1 6 ? -1.894 -6.146 2.825 1.00 0.84 6 SER A O 9
ATOM 3733 N N . HIS A 1 7 ? -3.753 -6.948 1.848 1.00 0.55 7 HIS A N 9
ATOM 3734 C CA . HIS A 1 7 ? -3.206 -8.288 1.628 1.00 0.65 7 HIS A CA 9
ATOM 3735 C C . HIS A 1 7 ? -2.011 -8.215 0.682 1.00 0.69 7 HIS A C 9
ATOM 3736 O O . HIS A 1 7 ? -0.938 -8.744 0.958 1.00 0.98 7 HIS A O 9
ATOM 3751 N N . SER A 1 8 ? -2.222 -7.540 -0.428 1.00 0.50 8 SER A N 9
ATOM 3752 C CA . SER A 1 8 ? -1.215 -7.363 -1.460 1.00 0.53 8 SER A CA 9
ATOM 3753 C C . SER A 1 8 ? -0.303 -6.174 -1.154 1.00 0.44 8 SER A C 9
ATOM 3754 O O . SER A 1 8 ? 0.091 -5.462 -2.068 1.00 0.45 8 SER A O 9
ATOM 3762 N N . CYS A 1 9 ? -0.028 -5.958 0.140 1.00 0.45 9 CYS A N 9
ATOM 3763 C CA . CYS A 1 9 ? 0.631 -4.747 0.673 1.00 0.52 9 CYS A CA 9
ATOM 3764 C C . CYS A 1 9 ? 1.780 -4.195 -0.195 1.00 0.52 9 CYS A C 9
ATOM 3765 O O . CYS A 1 9 ? 2.084 -3.005 -0.128 1.00 0.56 9 CYS A O 9
ATOM 3772 N N . ARG A 1 10 ? 2.408 -5.034 -1.006 1.00 0.53 10 ARG A N 9
ATOM 3773 C CA . ARG A 1 10 ? 3.444 -4.575 -1.932 1.00 0.58 10 ARG A CA 9
ATOM 3774 C C . ARG A 1 10 ? 2.903 -3.487 -2.848 1.00 0.49 10 ARG A C 9
ATOM 3775 O O . ARG A 1 10 ? 3.573 -2.503 -3.157 1.00 0.51 10 ARG A O 9
ATOM 3796 N N . SER A 1 11 ? 1.677 -3.703 -3.261 1.00 0.44 11 SER A N 9
ATOM 3797 C CA . SER A 1 11 ? 0.912 -2.783 -4.083 1.00 0.39 11 SER A CA 9
ATOM 3798 C C . SER A 1 11 ? 0.807 -1.379 -3.487 1.00 0.31 11 SER A C 9
ATOM 3799 O O . SER A 1 11 ? 0.482 -0.433 -4.194 1.00 0.30 11 SER A O 9
ATOM 3807 N N . LEU A 1 12 ? 1.070 -1.242 -2.196 1.00 0.34 12 LEU A N 9
ATOM 3808 C CA . LEU A 1 12 ? 0.757 -0.006 -1.482 1.00 0.36 12 LEU A CA 9
ATOM 3809 C C . LEU A 1 12 ? 1.582 1.188 -1.929 1.00 0.33 12 LEU A C 9
ATOM 3810 O O . LEU A 1 12 ? 1.164 2.322 -1.725 1.00 0.37 12 LEU A O 9
ATOM 3826 N N . LYS A 1 13 ? 2.729 0.964 -2.548 1.00 0.33 13 LYS A N 9
ATOM 3827 C CA . LYS A 1 13 ? 3.490 2.083 -3.086 1.00 0.34 13 LYS A CA 9
ATOM 3828 C C . LYS A 1 13 ? 2.688 2.757 -4.202 1.00 0.31 13 LYS A C 9
ATOM 3829 O O . LYS A 1 13 ? 2.701 3.980 -4.345 1.00 0.36 13 LYS A O 9
ATOM 3848 N N . LEU A 1 14 ? 1.978 1.948 -4.981 1.00 0.29 14 LEU A N 9
ATOM 3849 C CA . LEU A 1 14 ? 1.084 2.450 -6.007 1.00 0.31 14 LEU A CA 9
ATOM 3850 C C . LEU A 1 14 ? -0.314 2.723 -5.437 1.00 0.27 14 LEU A C 9
ATOM 3851 O O . LEU A 1 14 ? -0.903 3.772 -5.689 1.00 0.29 14 LEU A O 9
ATOM 3867 N N . CYS A 1 15 ? -0.830 1.776 -4.655 1.00 0.28 15 CYS A N 9
ATOM 3868 C CA . CYS A 1 15 ? -2.196 1.848 -4.127 1.00 0.30 15 CYS A CA 9
ATOM 3869 C C . CYS A 1 15 ? -2.396 3.079 -3.238 1.00 0.29 15 CYS A C 9
ATOM 3870 O O . CYS A 1 15 ? -3.482 3.653 -3.204 1.00 0.30 15 CYS A O 9
ATOM 3877 N N . ASN A 1 16 ? -1.340 3.507 -2.548 1.00 0.29 16 ASN A N 9
ATOM 3878 C CA . ASN A 1 16 ? -1.415 4.672 -1.661 1.00 0.33 16 ASN A CA 9
ATOM 3879 C C . ASN A 1 16 ? -1.644 5.964 -2.454 1.00 0.33 16 ASN A C 9
ATOM 3880 O O . ASN A 1 16 ? -1.986 7.000 -1.889 1.00 0.36 16 ASN A O 9
ATOM 3891 N N . ARG A 1 17 ? -1.465 5.908 -3.768 1.00 0.34 17 ARG A N 9
ATOM 3892 C CA . ARG A 1 17 ? -1.710 7.075 -4.608 1.00 0.37 17 ARG A CA 9
ATOM 3893 C C . ARG A 1 17 ? -3.207 7.365 -4.698 1.00 0.36 17 ARG A C 9
ATOM 3894 O O . ARG A 1 17 ? -3.632 8.520 -4.672 1.00 0.43 17 ARG A O 9
ATOM 3915 N N . LEU A 1 18 ? -4.002 6.309 -4.778 1.00 0.37 18 LEU A N 9
ATOM 3916 C CA . LEU A 1 18 ? -5.449 6.446 -4.878 1.00 0.44 18 LEU A CA 9
ATOM 3917 C C . LEU A 1 18 ? -6.114 6.227 -3.523 1.00 0.35 18 LEU A C 9
ATOM 3918 O O . LEU A 1 18 ? -7.238 6.673 -3.290 1.00 0.41 18 LEU A O 9
ATOM 3934 N N . LEU A 1 19 ? -5.415 5.539 -2.635 1.00 0.26 19 LEU A N 9
ATOM 3935 C CA . LEU A 1 19 ? -5.911 5.282 -1.286 1.00 0.21 19 LEU A CA 9
ATOM 3936 C C . LEU A 1 19 ? -4.884 5.738 -0.244 1.00 0.19 19 LEU A C 9
ATOM 3937 O O . LEU A 1 19 ? -4.324 4.917 0.480 1.00 0.23 19 LEU A O 9
ATOM 3953 N N . PRO A 1 20 ? -4.623 7.056 -0.149 1.00 0.22 20 PRO A N 9
ATOM 3954 C CA . PRO A 1 20 ? -3.563 7.591 0.715 1.00 0.29 20 PRO A CA 9
ATOM 3955 C C . PRO A 1 20 ? -3.938 7.589 2.193 1.00 0.31 20 PRO A C 9
ATOM 3956 O O . PRO A 1 20 ? -3.169 7.125 3.034 1.00 0.37 20 PRO A O 9
ATOM 3967 N N . THR A 1 21 ? -5.120 8.098 2.505 1.00 0.33 21 THR A N 9
ATOM 3968 C CA . THR A 1 21 ? -5.606 8.099 3.875 1.00 0.38 21 THR A CA 9
ATOM 3969 C C . THR A 1 21 ? -6.396 6.831 4.150 1.00 0.34 21 THR A C 9
ATOM 3970 O O . THR A 1 21 ? -6.470 6.356 5.284 1.00 0.41 21 THR A O 9
ATOM 3981 N N . ALA A 1 22 ? -6.979 6.284 3.092 1.00 0.30 22 ALA A N 9
ATOM 3982 C CA . ALA A 1 22 ? -7.737 5.052 3.185 1.00 0.31 22 ALA A CA 9
ATOM 3983 C C . ALA A 1 22 ? -6.811 3.877 3.464 1.00 0.26 22 ALA A C 9
ATOM 3984 O O . ALA A 1 22 ? -7.157 2.971 4.218 1.00 0.30 22 ALA A O 9
ATOM 3991 N N . CYS A 1 23 ? -5.627 3.901 2.868 1.00 0.26 23 CYS A N 9
ATOM 3992 C CA . CYS A 1 23 ? -4.662 2.830 3.054 1.00 0.28 23 CYS A CA 9
ATOM 3993 C C . CYS A 1 23 ? -3.325 3.350 3.566 1.00 0.30 23 CYS A C 9
ATOM 3994 O O . CYS A 1 23 ? -2.399 3.589 2.789 1.00 0.36 23 CYS A O 9
ATOM 4001 N N . PRO A 1 24 ? -3.205 3.525 4.891 1.00 0.36 24 PRO A N 9
ATOM 4002 C CA . PRO A 1 24 ? -1.941 3.873 5.528 1.00 0.47 24 PRO A CA 9
ATOM 4003 C C . PRO A 1 24 ? -1.126 2.623 5.852 1.00 0.50 24 PRO A C 9
ATOM 4004 O O . PRO A 1 24 ? -0.092 2.688 6.513 1.00 0.61 24 PRO A O 9
ATOM 4015 N N . ASP A 1 25 ? -1.605 1.486 5.354 1.00 0.54 25 ASP A N 9
ATOM 4016 C CA . ASP A 1 25 ? -0.997 0.185 5.622 1.00 0.59 25 ASP A CA 9
ATOM 4017 C C . ASP A 1 25 ? 0.133 -0.089 4.627 1.00 0.52 25 ASP A C 9
ATOM 4018 O O . ASP A 1 25 ? 0.257 -1.186 4.088 1.00 0.58 25 ASP A O 9
ATOM 4027 N N . VAL A 1 26 ? 0.946 0.928 4.383 1.00 0.45 26 VAL A N 9
ATOM 4028 C CA . VAL A 1 26 ? 2.025 0.837 3.412 1.00 0.48 26 VAL A CA 9
ATOM 4029 C C . VAL A 1 26 ? 3.266 0.235 4.063 1.00 0.45 26 VAL A C 9
ATOM 4030 O O . VAL A 1 26 ? 3.935 0.891 4.862 1.00 0.47 26 VAL A O 9
ATOM 4043 N N . CYS A 1 27 ? 3.578 -1.006 3.726 1.00 0.50 27 CYS A N 9
ATOM 4044 C CA . CYS A 1 27 ? 4.731 -1.666 4.312 1.00 0.57 27 CYS A CA 9
ATOM 4045 C C . CYS A 1 27 ? 5.987 -1.394 3.494 1.00 0.63 27 CYS A C 9
ATOM 4046 O O . CYS A 1 27 ? 6.107 -1.813 2.343 1.00 0.75 27 CYS A O 9
ATOM 4053 N N . ASP A 1 28 ? 6.919 -0.680 4.106 1.00 0.73 28 ASP A N 9
ATOM 4054 C CA . ASP A 1 28 ? 8.196 -0.371 3.479 1.00 0.90 28 ASP A CA 9
ATOM 4055 C C . ASP A 1 28 ? 9.179 -1.520 3.672 1.00 0.81 28 ASP A C 9
ATOM 4056 O O . ASP A 1 28 ? 10.108 -1.708 2.886 1.00 0.98 28 ASP A O 9
ATOM 4065 N N . ASP A 1 29 ? 8.946 -2.295 4.722 1.00 0.75 29 ASP A N 9
ATOM 4066 C CA . ASP A 1 29 ? 9.839 -3.389 5.106 1.00 0.92 29 ASP A CA 9
ATOM 4067 C C . ASP A 1 29 ? 9.826 -4.513 4.082 1.00 1.05 29 ASP A C 9
ATOM 4068 O O . ASP A 1 29 ? 10.798 -5.257 3.955 1.00 1.28 29 ASP A O 9
ATOM 4077 N N . ASP A 1 30 ? 8.720 -4.638 3.360 1.00 1.08 30 ASP A N 9
ATOM 4078 C CA . ASP A 1 30 ? 8.577 -5.695 2.367 1.00 1.42 30 ASP A CA 9
ATOM 4079 C C . ASP A 1 30 ? 9.560 -5.484 1.225 1.00 1.64 30 ASP A C 9
ATOM 4080 O O . ASP A 1 30 ? 10.100 -6.437 0.669 1.00 2.05 30 ASP A O 9
ATOM 4089 N N . TRP A 1 31 ? 9.801 -4.223 0.908 1.00 1.56 31 TRP A N 9
ATOM 4090 C CA . TRP A 1 31 ? 10.664 -3.852 -0.201 1.00 1.96 31 TRP A CA 9
ATOM 4091 C C . TRP A 1 31 ? 12.129 -4.103 0.137 1.00 2.31 31 TRP A C 9
ATOM 4092 O O . TRP A 1 31 ? 12.768 -3.205 0.722 1.00 2.80 31 TRP A O 9
ATOM 4114 N N . CYS A 1 1 ? -8.686 0.597 4.804 1.00 0.78 1 CYS A N 10
ATOM 4115 C CA . CYS A 1 1 ? -8.083 0.150 3.531 1.00 0.60 1 CYS A CA 10
ATOM 4116 C C . CYS A 1 1 ? -8.905 -0.981 2.934 1.00 0.54 1 CYS A C 10
ATOM 4117 O O . CYS A 1 1 ? -9.256 -1.929 3.637 1.00 0.58 1 CYS A O 10
ATOM 4126 N N . PRO A 1 2 ? -9.252 -0.891 1.637 1.00 0.50 2 PRO A N 10
ATOM 4127 C CA . PRO A 1 2 ? -9.949 -1.975 0.937 1.00 0.50 2 PRO A CA 10
ATOM 4128 C C . PRO A 1 2 ? -9.179 -3.290 1.037 1.00 0.44 2 PRO A C 10
ATOM 4129 O O . PRO A 1 2 ? -7.949 -3.319 0.927 1.00 0.37 2 PRO A O 10
ATOM 4140 N N . ALA A 1 3 ? -9.924 -4.374 1.247 1.00 0.56 3 ALA A N 10
ATOM 4141 C CA . ALA A 1 3 ? -9.358 -5.691 1.527 1.00 0.57 3 ALA A CA 10
ATOM 4142 C C . ALA A 1 3 ? -8.379 -6.152 0.452 1.00 0.48 3 ALA A C 10
ATOM 4143 O O . ALA A 1 3 ? -7.469 -6.933 0.736 1.00 0.44 3 ALA A O 10
ATOM 4150 N N . LEU A 1 4 ? -8.568 -5.675 -0.774 1.00 0.54 4 LEU A N 10
ATOM 4151 C CA . LEU A 1 4 ? -7.660 -5.996 -1.868 1.00 0.62 4 LEU A CA 10
ATOM 4152 C C . LEU A 1 4 ? -6.253 -5.500 -1.556 1.00 0.54 4 LEU A C 10
ATOM 4153 O O . LEU A 1 4 ? -5.299 -6.278 -1.545 1.00 0.65 4 LEU A O 10
ATOM 4169 N N . CYS A 1 5 ? -6.130 -4.207 -1.278 1.00 0.48 5 CYS A N 10
ATOM 4170 C CA . CYS A 1 5 ? -4.839 -3.629 -0.931 1.00 0.57 5 CYS A CA 10
ATOM 4171 C C . CYS A 1 5 ? -4.388 -4.100 0.452 1.00 0.55 5 CYS A C 10
ATOM 4172 O O . CYS A 1 5 ? -3.200 -4.208 0.721 1.00 0.70 5 CYS A O 10
ATOM 4179 N N . SER A 1 6 ? -5.336 -4.423 1.316 1.00 0.50 6 SER A N 10
ATOM 4180 C CA . SER A 1 6 ? -5.012 -4.888 2.660 1.00 0.64 6 SER A CA 10
ATOM 4181 C C . SER A 1 6 ? -4.123 -6.141 2.617 1.00 0.65 6 SER A C 10
ATOM 4182 O O . SER A 1 6 ? -3.257 -6.328 3.472 1.00 0.84 6 SER A O 10
ATOM 4190 N N . HIS A 1 7 ? -4.334 -6.987 1.609 1.00 0.55 7 HIS A N 10
ATOM 4191 C CA . HIS A 1 7 ? -3.575 -8.230 1.471 1.00 0.65 7 HIS A CA 10
ATOM 4192 C C . HIS A 1 7 ? -2.340 -8.033 0.585 1.00 0.69 7 HIS A C 10
ATOM 4193 O O . HIS A 1 7 ? -1.331 -8.714 0.743 1.00 0.98 7 HIS A O 10
ATOM 4208 N N . SER A 1 8 ? -2.429 -7.083 -0.327 1.00 0.50 8 SER A N 10
ATOM 4209 C CA . SER A 1 8 ? -1.403 -6.860 -1.342 1.00 0.53 8 SER A CA 10
ATOM 4210 C C . SER A 1 8 ? -0.334 -5.871 -0.880 1.00 0.44 8 SER A C 10
ATOM 4211 O O . SER A 1 8 ? 0.126 -5.057 -1.671 1.00 0.45 8 SER A O 10
ATOM 4219 N N . CYS A 1 9 ? -0.004 -5.915 0.409 1.00 0.45 9 CYS A N 10
ATOM 4220 C CA . CYS A 1 9 ? 0.863 -4.923 1.079 1.00 0.52 9 CYS A CA 10
ATOM 4221 C C . CYS A 1 9 ? 2.049 -4.421 0.226 1.00 0.52 9 CYS A C 10
ATOM 4222 O O . CYS A 1 9 ? 2.478 -3.271 0.386 1.00 0.56 9 CYS A O 10
ATOM 4229 N N . ARG A 1 10 ? 2.566 -5.244 -0.683 1.00 0.53 10 ARG A N 10
ATOM 4230 C CA . ARG A 1 10 ? 3.648 -4.810 -1.561 1.00 0.58 10 ARG A CA 10
ATOM 4231 C C . ARG A 1 10 ? 3.148 -3.743 -2.527 1.00 0.49 10 ARG A C 10
ATOM 4232 O O . ARG A 1 10 ? 3.700 -2.641 -2.599 1.00 0.51 10 ARG A O 10
ATOM 4253 N N . SER A 1 11 ? 2.069 -4.076 -3.221 1.00 0.44 11 SER A N 10
ATOM 4254 C CA . SER A 1 11 ? 1.391 -3.183 -4.156 1.00 0.39 11 SER A CA 10
ATOM 4255 C C . SER A 1 11 ? 1.021 -1.838 -3.533 1.00 0.31 11 SER A C 10
ATOM 4256 O O . SER A 1 11 ? 0.749 -0.871 -4.242 1.00 0.30 11 SER A O 10
ATOM 4264 N N . LEU A 1 12 ? 1.005 -1.786 -2.214 1.00 0.34 12 LEU A N 10
ATOM 4265 C CA . LEU A 1 12 ? 0.558 -0.605 -1.488 1.00 0.36 12 LEU A CA 10
ATOM 4266 C C . LEU A 1 12 ? 1.386 0.624 -1.800 1.00 0.33 12 LEU A C 10
ATOM 4267 O O . LEU A 1 12 ? 0.931 1.740 -1.583 1.00 0.37 12 LEU A O 10
ATOM 4283 N N . LYS A 1 13 ? 2.590 0.426 -2.314 1.00 0.33 13 LYS A N 10
ATOM 4284 C CA . LYS A 1 13 ? 3.414 1.552 -2.728 1.00 0.34 13 LYS A CA 10
ATOM 4285 C C . LYS A 1 13 ? 2.668 2.333 -3.811 1.00 0.31 13 LYS A C 10
ATOM 4286 O O . LYS A 1 13 ? 2.723 3.559 -3.869 1.00 0.36 13 LYS A O 10
ATOM 4305 N N . LEU A 1 14 ? 1.954 1.589 -4.651 1.00 0.29 14 LEU A N 10
ATOM 4306 C CA . LEU A 1 14 ? 1.134 2.163 -5.708 1.00 0.31 14 LEU A CA 10
ATOM 4307 C C . LEU A 1 14 ? -0.268 2.499 -5.189 1.00 0.27 14 LEU A C 10
ATOM 4308 O O . LEU A 1 14 ? -0.785 3.588 -5.430 1.00 0.29 14 LEU A O 10
ATOM 4324 N N . CYS A 1 15 ? -0.875 1.550 -4.471 1.00 0.28 15 CYS A N 10
ATOM 4325 C CA . CYS A 1 15 ? -2.249 1.699 -3.974 1.00 0.30 15 CYS A CA 10
ATOM 4326 C C . CYS A 1 15 ? -2.401 2.947 -3.100 1.00 0.29 15 CYS A C 10
ATOM 4327 O O . CYS A 1 15 ? -3.440 3.604 -3.117 1.00 0.30 15 CYS A O 10
ATOM 4334 N N . ASN A 1 16 ? -1.345 3.287 -2.370 1.00 0.29 16 ASN A N 10
ATOM 4335 C CA . ASN A 1 16 ? -1.373 4.421 -1.447 1.00 0.33 16 ASN A CA 10
ATOM 4336 C C . ASN A 1 16 ? -1.504 5.750 -2.193 1.00 0.33 16 ASN A C 10
ATOM 4337 O O . ASN A 1 16 ? -1.822 6.776 -1.601 1.00 0.36 16 ASN A O 10
ATOM 4348 N N . ARG A 1 17 ? -1.282 5.732 -3.496 1.00 0.34 17 ARG A N 10
ATOM 4349 C CA . ARG A 1 17 ? -1.366 6.952 -4.287 1.00 0.37 17 ARG A CA 10
ATOM 4350 C C . ARG A 1 17 ? -2.822 7.328 -4.546 1.00 0.36 17 ARG A C 10
ATOM 4351 O O . ARG A 1 17 ? -3.164 8.508 -4.627 1.00 0.43 17 ARG A O 10
ATOM 4372 N N . LEU A 1 18 ? -3.679 6.321 -4.667 1.00 0.37 18 LEU A N 10
ATOM 4373 C CA . LEU A 1 18 ? -5.106 6.555 -4.864 1.00 0.44 18 LEU A CA 10
ATOM 4374 C C . LEU A 1 18 ? -5.869 6.381 -3.555 1.00 0.35 18 LEU A C 10
ATOM 4375 O O . LEU A 1 18 ? -6.955 6.937 -3.376 1.00 0.41 18 LEU A O 10
ATOM 4391 N N . LEU A 1 19 ? -5.294 5.608 -2.644 1.00 0.26 19 LEU A N 10
ATOM 4392 C CA . LEU A 1 19 ? -5.887 5.372 -1.332 1.00 0.21 19 LEU A CA 10
ATOM 4393 C C . LEU A 1 19 ? -4.876 5.696 -0.228 1.00 0.19 19 LEU A C 10
ATOM 4394 O O . LEU A 1 19 ? -4.407 4.806 0.475 1.00 0.23 19 LEU A O 10
ATOM 4410 N N . PRO A 1 20 ? -4.527 6.985 -0.057 1.00 0.22 20 PRO A N 10
ATOM 4411 C CA . PRO A 1 20 ? -3.478 7.406 0.877 1.00 0.29 20 PRO A CA 10
ATOM 4412 C C . PRO A 1 20 ? -3.938 7.395 2.328 1.00 0.31 20 PRO A C 10
ATOM 4413 O O . PRO A 1 20 ? -3.259 6.855 3.201 1.00 0.37 20 PRO A O 10
ATOM 4424 N N . THR A 1 21 ? -5.098 7.980 2.584 1.00 0.33 21 THR A N 10
ATOM 4425 C CA . THR A 1 21 ? -5.652 8.006 3.924 1.00 0.38 21 THR A CA 10
ATOM 4426 C C . THR A 1 21 ? -6.394 6.710 4.206 1.00 0.34 21 THR A C 10
ATOM 4427 O O . THR A 1 21 ? -6.562 6.302 5.356 1.00 0.41 21 THR A O 10
ATOM 4438 N N . ALA A 1 22 ? -6.824 6.067 3.132 1.00 0.30 22 ALA A N 10
ATOM 4439 C CA . ALA A 1 22 ? -7.535 4.807 3.222 1.00 0.31 22 ALA A CA 10
ATOM 4440 C C . ALA A 1 22 ? -6.565 3.662 3.482 1.00 0.26 22 ALA A C 10
ATOM 4441 O O . ALA A 1 22 ? -6.834 2.781 4.296 1.00 0.30 22 ALA A O 10
ATOM 4448 N N . CYS A 1 23 ? -5.428 3.688 2.799 1.00 0.26 23 CYS A N 10
ATOM 4449 C CA . CYS A 1 23 ? -4.427 2.643 2.947 1.00 0.28 23 CYS A CA 10
ATOM 4450 C C . CYS A 1 23 ? -3.067 3.224 3.327 1.00 0.30 23 CYS A C 10
ATOM 4451 O O . CYS A 1 23 ? -2.173 3.322 2.488 1.00 0.36 23 CYS A O 10
ATOM 4458 N N . PRO A 1 24 ? -2.887 3.615 4.598 1.00 0.36 24 PRO A N 10
ATOM 4459 C CA . PRO A 1 24 ? -1.602 4.077 5.110 1.00 0.47 24 PRO A CA 10
ATOM 4460 C C . PRO A 1 24 ? -0.734 2.901 5.545 1.00 0.50 24 PRO A C 10
ATOM 4461 O O . PRO A 1 24 ? 0.344 3.075 6.113 1.00 0.61 24 PRO A O 10
ATOM 4472 N N . ASP A 1 25 ? -1.218 1.700 5.251 1.00 0.54 25 ASP A N 10
ATOM 4473 C CA . ASP A 1 25 ? -0.564 0.463 5.665 1.00 0.59 25 ASP A CA 10
ATOM 4474 C C . ASP A 1 25 ? 0.532 0.070 4.675 1.00 0.52 25 ASP A C 10
ATOM 4475 O O . ASP A 1 25 ? 0.648 -1.087 4.267 1.00 0.58 25 ASP A O 10
ATOM 4484 N N . VAL A 1 26 ? 1.328 1.049 4.280 1.00 0.45 26 VAL A N 10
ATOM 4485 C CA . VAL A 1 26 ? 2.390 0.823 3.319 1.00 0.48 26 VAL A CA 10
ATOM 4486 C C . VAL A 1 26 ? 3.605 0.194 3.989 1.00 0.45 26 VAL A C 10
ATOM 4487 O O . VAL A 1 26 ? 4.274 0.817 4.816 1.00 0.47 26 VAL A O 10
ATOM 4500 N N . CYS A 1 27 ? 3.852 -1.064 3.653 1.00 0.50 27 CYS A N 10
ATOM 4501 C CA . CYS A 1 27 ? 5.008 -1.784 4.163 1.00 0.57 27 CYS A CA 10
ATOM 4502 C C . CYS A 1 27 ? 6.300 -1.086 3.758 1.00 0.63 27 CYS A C 10
ATOM 4503 O O . CYS A 1 27 ? 6.605 -0.951 2.568 1.00 0.75 27 CYS A O 10
ATOM 4510 N N . ASP A 1 28 ? 7.039 -0.637 4.766 1.00 0.73 28 ASP A N 10
ATOM 4511 C CA . ASP A 1 28 ? 8.290 0.097 4.577 1.00 0.90 28 ASP A CA 10
ATOM 4512 C C . ASP A 1 28 ? 9.333 -0.739 3.837 1.00 0.81 28 ASP A C 10
ATOM 4513 O O . ASP A 1 28 ? 10.230 -0.202 3.187 1.00 0.98 28 ASP A O 10
ATOM 4522 N N . ASP A 1 29 ? 9.182 -2.051 3.918 1.00 0.75 29 ASP A N 10
ATOM 4523 C CA . ASP A 1 29 ? 10.122 -2.992 3.306 1.00 0.92 29 ASP A CA 10
ATOM 4524 C C . ASP A 1 29 ? 10.293 -2.732 1.811 1.00 1.05 29 ASP A C 10
ATOM 4525 O O . ASP A 1 29 ? 11.405 -2.786 1.286 1.00 1.28 29 ASP A O 10
ATOM 4534 N N . ASP A 1 30 ? 9.193 -2.432 1.135 1.00 1.08 30 ASP A N 10
ATOM 4535 C CA . ASP A 1 30 ? 9.212 -2.259 -0.314 1.00 1.42 30 ASP A CA 10
ATOM 4536 C C . ASP A 1 30 ? 9.594 -0.836 -0.688 1.00 1.64 30 ASP A C 10
ATOM 4537 O O . ASP A 1 30 ? 9.813 -0.529 -1.859 1.00 2.05 30 ASP A O 10
ATOM 4546 N N . TRP A 1 31 ? 9.671 0.036 0.303 1.00 1.56 31 TRP A N 10
ATOM 4547 C CA . TRP A 1 31 ? 9.884 1.442 0.038 1.00 1.96 31 TRP A CA 10
ATOM 4548 C C . TRP A 1 31 ? 11.163 1.932 0.708 1.00 2.31 31 TRP A C 10
ATOM 4549 O O . TRP A 1 31 ? 12.252 1.687 0.146 1.00 2.80 31 TRP A O 10
ATOM 4571 N N . CYS A 1 1 ? -8.305 0.355 4.965 1.00 0.78 1 CYS A N 11
ATOM 4572 C CA . CYS A 1 1 ? -7.751 0.051 3.629 1.00 0.60 1 CYS A CA 11
ATOM 4573 C C . CYS A 1 1 ? -8.541 -1.080 2.987 1.00 0.54 1 CYS A C 11
ATOM 4574 O O . CYS A 1 1 ? -8.809 -2.093 3.639 1.00 0.58 1 CYS A O 11
ATOM 4583 N N . PRO A 1 2 ? -8.952 -0.921 1.710 1.00 0.50 2 PRO A N 11
ATOM 4584 C CA . PRO A 1 2 ? -9.676 -1.969 0.980 1.00 0.50 2 PRO A CA 11
ATOM 4585 C C . PRO A 1 2 ? -8.932 -3.302 1.005 1.00 0.44 2 PRO A C 11
ATOM 4586 O O . PRO A 1 2 ? -7.712 -3.355 0.826 1.00 0.37 2 PRO A O 11
ATOM 4597 N N . ALA A 1 3 ? -9.693 -4.374 1.222 1.00 0.56 3 ALA A N 11
ATOM 4598 C CA . ALA A 1 3 ? -9.141 -5.714 1.413 1.00 0.57 3 ALA A CA 11
ATOM 4599 C C . ALA A 1 3 ? -8.267 -6.149 0.243 1.00 0.48 3 ALA A C 11
ATOM 4600 O O . ALA A 1 3 ? -7.355 -6.960 0.410 1.00 0.44 3 ALA A O 11
ATOM 4607 N N . LEU A 1 4 ? -8.539 -5.593 -0.930 1.00 0.54 4 LEU A N 11
ATOM 4608 C CA . LEU A 1 4 ?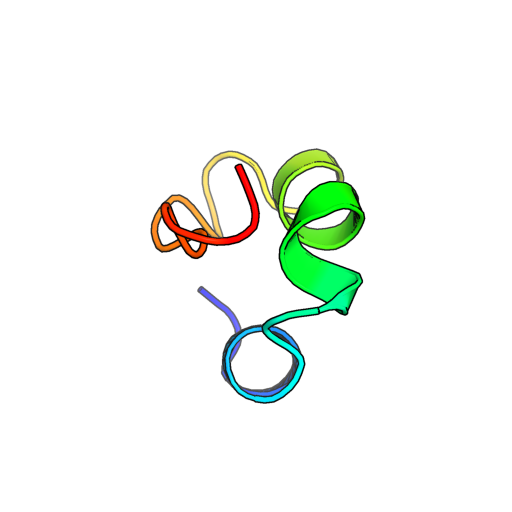 -7.765 -5.892 -2.124 1.00 0.62 4 LEU A CA 11
ATOM 4609 C C . LEU A 1 4 ? -6.294 -5.547 -1.918 1.00 0.54 4 LEU A C 11
ATOM 4610 O O . LEU A 1 4 ? -5.409 -6.296 -2.325 1.00 0.65 4 LEU A O 11
ATOM 4626 N N . CYS A 1 5 ? -6.038 -4.426 -1.262 1.00 0.48 5 CYS A N 11
ATOM 4627 C CA . CYS A 1 5 ? -4.673 -3.982 -1.034 1.00 0.57 5 CYS A CA 11
ATOM 4628 C C . CYS A 1 5 ? -4.069 -4.653 0.199 1.00 0.55 5 CYS A C 11
ATOM 4629 O O . CYS A 1 5 ? -2.867 -4.859 0.261 1.00 0.70 5 CYS A O 11
ATOM 4636 N N . SER A 1 6 ? -4.913 -5.036 1.153 1.00 0.50 6 SER A N 11
ATOM 4637 C CA . SER A 1 6 ? -4.444 -5.569 2.435 1.00 0.64 6 SER A CA 11
ATOM 4638 C C . SER A 1 6 ? -3.496 -6.768 2.257 1.00 0.65 6 SER A C 11
ATOM 4639 O O . SER A 1 6 ? -2.393 -6.781 2.802 1.00 0.84 6 SER A O 11
ATOM 4647 N N . HIS A 1 7 ? -3.919 -7.762 1.480 1.00 0.55 7 HIS A N 11
ATOM 4648 C CA . HIS A 1 7 ? -3.101 -8.963 1.245 1.00 0.65 7 HIS A CA 11
ATOM 4649 C C . HIS A 1 7 ? -2.029 -8.674 0.200 1.00 0.69 7 HIS A C 11
ATOM 4650 O O . HIS A 1 7 ? -1.120 -9.464 -0.049 1.00 0.98 7 HIS A O 11
ATOM 4665 N N . SER A 1 8 ? -2.191 -7.536 -0.411 1.00 0.50 8 SER A N 11
ATOM 4666 C CA . SER A 1 8 ? -1.333 -7.067 -1.486 1.00 0.53 8 SER A CA 11
ATOM 4667 C C . SER A 1 8 ? -0.252 -6.106 -0.989 1.00 0.44 8 SER A C 11
ATOM 4668 O O . SER A 1 8 ? 0.034 -5.124 -1.655 1.00 0.45 8 SER A O 11
ATOM 4676 N N . CYS A 1 9 ? 0.273 -6.349 0.214 1.00 0.45 9 CYS A N 11
ATOM 4677 C CA . CYS A 1 9 ? 1.265 -5.462 0.862 1.00 0.52 9 CYS A CA 11
ATOM 4678 C C . CYS A 1 9 ? 2.309 -4.866 -0.111 1.00 0.52 9 CYS A C 11
ATOM 4679 O O . CYS A 1 9 ? 2.767 -3.741 0.095 1.00 0.56 9 CYS A O 11
ATOM 4686 N N . ARG A 1 10 ? 2.665 -5.580 -1.179 1.00 0.53 10 ARG A N 11
ATOM 4687 C CA . ARG A 1 10 ? 3.605 -5.040 -2.162 1.00 0.58 10 ARG A CA 11
ATOM 4688 C C . ARG A 1 10 ? 2.969 -3.877 -2.909 1.00 0.49 10 ARG A C 11
ATOM 4689 O O . ARG A 1 10 ? 3.545 -2.796 -3.035 1.00 0.51 10 ARG A O 11
ATOM 4710 N N . SER A 1 11 ? 1.762 -4.125 -3.377 1.00 0.44 11 SER A N 11
ATOM 4711 C CA . SER A 1 11 ? 0.937 -3.150 -4.068 1.00 0.39 11 SER A CA 11
ATOM 4712 C C . SER A 1 11 ? 0.788 -1.837 -3.308 1.00 0.31 11 SER A C 11
ATOM 4713 O O . SER A 1 11 ? 0.476 -0.810 -3.903 1.00 0.30 11 SER A O 11
ATOM 4721 N N . LEU A 1 12 ? 1.004 -1.870 -2.001 1.00 0.34 12 LEU A N 11
ATOM 4722 C CA . LEU A 1 12 ? 0.708 -0.723 -1.150 1.00 0.36 12 LEU A CA 11
ATOM 4723 C C . LEU A 1 12 ? 1.478 0.525 -1.538 1.00 0.33 12 LEU A C 11
ATOM 4724 O O . LEU A 1 12 ? 1.030 1.627 -1.255 1.00 0.37 12 LEU A O 11
ATOM 4740 N N . LYS A 1 13 ? 2.611 0.371 -2.201 1.00 0.33 13 LYS A N 11
ATOM 4741 C CA . LYS A 1 13 ? 3.350 1.535 -2.659 1.00 0.34 13 LYS A CA 11
ATOM 4742 C C . LYS A 1 13 ? 2.555 2.275 -3.734 1.00 0.31 13 LYS A C 11
ATOM 4743 O O . LYS A 1 13 ? 2.557 3.502 -3.793 1.00 0.36 13 LYS A O 11
ATOM 4762 N N . LEU A 1 14 ? 1.859 1.515 -4.564 1.00 0.29 14 LEU A N 11
ATOM 4763 C CA . LEU A 1 14 ? 1.013 2.084 -5.606 1.00 0.31 14 LEU A CA 11
ATOM 4764 C C . LEU A 1 14 ? -0.375 2.394 -5.049 1.00 0.27 14 LEU A C 11
ATOM 4765 O O . LEU A 1 14 ? -0.932 3.465 -5.291 1.00 0.29 14 LEU A O 11
ATOM 4781 N N . CYS A 1 15 ? -0.913 1.447 -4.288 1.00 0.28 15 CYS A N 11
ATOM 4782 C CA . CYS A 1 15 ? -2.246 1.572 -3.698 1.00 0.30 15 CYS A CA 11
ATOM 4783 C C . CYS A 1 15 ? -2.341 2.801 -2.793 1.00 0.29 15 CYS A C 11
ATOM 4784 O O . CYS A 1 15 ? -3.350 3.496 -2.796 1.00 0.30 15 CYS A O 11
ATOM 4791 N N . ASN A 1 16 ? -1.273 3.087 -2.048 1.00 0.29 16 ASN A N 11
ATOM 4792 C CA . ASN A 1 16 ? -1.252 4.232 -1.129 1.00 0.33 16 ASN A CA 11
ATOM 4793 C C . ASN A 1 16 ? -1.317 5.556 -1.888 1.00 0.33 16 ASN A C 11
ATOM 4794 O O . ASN A 1 16 ? -1.731 6.575 -1.342 1.00 0.36 16 ASN A O 11
ATOM 4805 N N . ARG A 1 17 ? -0.938 5.534 -3.157 1.00 0.34 17 ARG A N 11
ATOM 4806 C CA . ARG A 1 17 ? -0.946 6.743 -3.964 1.00 0.37 17 ARG A CA 11
ATOM 4807 C C . ARG A 1 17 ? -2.362 7.047 -4.435 1.00 0.36 17 ARG A C 11
ATOM 4808 O O . ARG A 1 17 ? -2.688 8.184 -4.774 1.00 0.43 17 ARG A O 11
ATOM 4829 N N . LEU A 1 18 ? -3.200 6.021 -4.443 1.00 0.37 18 LEU A N 11
ATOM 4830 C CA . LEU A 1 18 ? -4.596 6.172 -4.833 1.00 0.44 18 LEU A CA 11
ATOM 4831 C C . LEU A 1 18 ? -5.473 6.243 -3.585 1.00 0.35 18 LEU A C 11
ATOM 4832 O O . LEU A 1 18 ? -6.492 6.934 -3.549 1.00 0.41 18 LEU A O 11
ATOM 4848 N N . LEU A 1 19 ? -5.039 5.526 -2.559 1.00 0.26 19 LEU A N 11
ATOM 4849 C CA . LEU A 1 19 ? -5.752 5.415 -1.293 1.00 0.21 19 LEU A CA 11
ATOM 4850 C C . LEU A 1 19 ? -4.835 5.853 -0.147 1.00 0.19 19 LEU A C 11
ATOM 4851 O O . LEU A 1 19 ? -4.411 5.033 0.662 1.00 0.23 19 LEU A O 11
ATOM 4867 N N . PRO A 1 20 ? -4.517 7.157 -0.058 1.00 0.22 20 PRO A N 11
ATOM 4868 C CA . PRO A 1 20 ? -3.519 7.666 0.892 1.00 0.29 20 PRO A CA 11
ATOM 4869 C C . PRO A 1 20 ? -4.024 7.686 2.331 1.00 0.31 20 PRO A C 11
ATOM 4870 O O . PRO A 1 20 ? -3.350 7.206 3.241 1.00 0.37 20 PRO A O 11
ATOM 4881 N N . THR A 1 21 ? -5.220 8.221 2.532 1.00 0.33 21 THR A N 11
ATOM 4882 C CA . THR A 1 21 ? -5.814 8.262 3.860 1.00 0.38 21 THR A CA 11
ATOM 4883 C C . THR A 1 21 ? -6.623 6.995 4.106 1.00 0.34 21 THR A C 11
ATOM 4884 O O . THR A 1 21 ? -7.018 6.698 5.233 1.00 0.41 21 THR A O 11
ATOM 4895 N N . ALA A 1 22 ? -6.853 6.248 3.037 1.00 0.30 22 ALA A N 11
ATOM 4896 C CA . ALA A 1 22 ? -7.591 5.001 3.119 1.00 0.31 22 ALA A CA 11
ATOM 4897 C C . ALA A 1 22 ? -6.644 3.851 3.439 1.00 0.26 22 ALA A C 11
ATOM 4898 O O . ALA A 1 22 ? -7.002 2.919 4.157 1.00 0.30 22 ALA A O 11
ATOM 4905 N N . CYS A 1 23 ? -5.427 3.935 2.920 1.00 0.26 23 CYS A N 11
ATOM 4906 C CA . CYS A 1 23 ? -4.409 2.925 3.180 1.00 0.28 23 CYS A CA 11
ATOM 4907 C C . CYS A 1 23 ? -3.115 3.566 3.677 1.00 0.30 23 CYS A C 11
ATOM 4908 O O . CYS A 1 23 ? -2.110 3.571 2.967 1.00 0.36 23 CYS A O 11
ATOM 4915 N N . PRO A 1 24 ? -3.111 4.114 4.908 1.00 0.36 24 PRO A N 11
ATOM 4916 C CA . PRO A 1 24 ? -1.904 4.680 5.516 1.00 0.47 24 PRO A CA 11
ATOM 4917 C C . PRO A 1 24 ? -0.945 3.576 5.947 1.00 0.50 24 PRO A C 11
ATOM 4918 O O . PRO A 1 24 ? 0.208 3.824 6.308 1.00 0.61 24 PRO A O 11
ATOM 4929 N N . ASP A 1 25 ? -1.447 2.354 5.882 1.00 0.54 25 ASP A N 11
ATOM 4930 C CA . ASP A 1 25 ? -0.695 1.157 6.235 1.00 0.59 25 ASP A CA 11
ATOM 4931 C C . ASP A 1 25 ? 0.203 0.722 5.082 1.00 0.52 25 ASP A C 11
ATOM 4932 O O . ASP A 1 25 ? 0.257 -0.457 4.732 1.00 0.58 25 ASP A O 11
ATOM 4941 N N . VAL A 1 26 ? 0.900 1.677 4.489 1.00 0.45 26 VAL A N 11
ATOM 4942 C CA . VAL A 1 26 ? 1.728 1.408 3.326 1.00 0.48 26 VAL A CA 11
ATOM 4943 C C . VAL A 1 26 ? 3.034 0.740 3.743 1.00 0.45 26 VAL A C 11
ATOM 4944 O O . VAL A 1 26 ? 3.775 1.250 4.585 1.00 0.47 26 VAL A O 11
ATOM 4957 N N . CYS A 1 27 ? 3.282 -0.427 3.165 1.00 0.50 27 CYS A N 11
ATOM 4958 C CA . CYS A 1 27 ? 4.455 -1.222 3.487 1.00 0.57 27 CYS A CA 11
ATOM 4959 C C . CYS A 1 27 ? 5.742 -0.497 3.101 1.00 0.63 27 CYS A C 11
ATOM 4960 O O . CYS A 1 27 ? 5.952 -0.161 1.934 1.00 0.75 27 CYS A O 11
ATOM 4967 N N . ASP A 1 28 ? 6.599 -0.262 4.088 1.00 0.73 28 ASP A N 11
ATOM 4968 C CA . ASP A 1 28 ? 7.879 0.401 3.855 1.00 0.90 28 ASP A CA 11
ATOM 4969 C C . ASP A 1 28 ? 8.908 -0.585 3.331 1.00 0.81 28 ASP A C 11
ATOM 4970 O O . ASP A 1 28 ? 9.918 -0.194 2.750 1.00 0.98 28 ASP A O 11
ATOM 4979 N N . ASP A 1 29 ? 8.642 -1.867 3.537 1.00 0.75 29 ASP A N 11
ATOM 4980 C CA . ASP A 1 29 ? 9.563 -2.919 3.122 1.00 0.92 29 ASP A CA 11
ATOM 4981 C C . ASP A 1 29 ? 9.616 -3.036 1.609 1.00 1.05 29 ASP A C 11
ATOM 4982 O O . ASP A 1 29 ? 10.631 -3.446 1.047 1.00 1.28 29 ASP A O 11
ATOM 4991 N N . ASP A 1 30 ? 8.525 -2.674 0.948 1.00 1.08 30 ASP A N 11
ATOM 4992 C CA . ASP A 1 30 ? 8.468 -2.760 -0.504 1.00 1.42 30 ASP A CA 11
ATOM 4993 C C . ASP A 1 30 ? 9.316 -1.661 -1.126 1.00 1.64 30 ASP A C 11
ATOM 4994 O O . ASP A 1 30 ? 10.147 -1.930 -1.990 1.00 2.05 30 ASP A O 11
ATOM 5003 N N . TRP A 1 31 ? 9.103 -0.435 -0.654 1.00 1.56 31 TRP A N 11
ATOM 5004 C CA . TRP A 1 31 ? 9.863 0.739 -1.087 1.00 1.96 31 TRP A CA 11
ATOM 5005 C C . TRP A 1 31 ? 9.856 0.879 -2.610 1.00 2.31 31 TRP A C 11
ATOM 5006 O O . TRP A 1 31 ? 10.805 0.406 -3.272 1.00 2.80 31 TRP A O 11
ATOM 5028 N N . CYS A 1 1 ? -8.264 0.551 5.388 1.00 0.78 1 CYS A N 12
ATOM 5029 C CA . CYS A 1 1 ? -7.720 0.116 4.084 1.00 0.60 1 CYS A CA 12
ATOM 5030 C C . CYS A 1 1 ? -8.587 -0.985 3.493 1.00 0.54 1 CYS A C 12
ATOM 5031 O O . CYS A 1 1 ? -8.865 -1.981 4.162 1.00 0.58 1 CYS A O 12
ATOM 5040 N N . PRO A 1 2 ? -9.064 -0.800 2.245 1.00 0.50 2 PRO A N 12
ATOM 5041 C CA . PRO A 1 2 ? -9.811 -1.829 1.517 1.00 0.50 2 PRO A CA 12
ATOM 5042 C C . PRO A 1 2 ? -9.091 -3.174 1.533 1.00 0.44 2 PRO A C 12
ATOM 5043 O O . PRO A 1 2 ? -7.875 -3.247 1.336 1.00 0.37 2 PRO A O 12
ATOM 5054 N N . ALA A 1 3 ? -9.868 -4.231 1.757 1.00 0.56 3 ALA A N 12
ATOM 5055 C CA . ALA A 1 3 ? -9.342 -5.571 2.004 1.00 0.57 3 ALA A CA 12
ATOM 5056 C C . ALA A 1 3 ? -8.450 -6.070 0.873 1.00 0.48 3 ALA A C 12
ATOM 5057 O O . ALA A 1 3 ? -7.493 -6.809 1.116 1.00 0.44 3 ALA A O 12
ATOM 5064 N N . LEU A 1 4 ? -8.750 -5.662 -0.354 1.00 0.54 4 LEU A N 12
ATOM 5065 C CA . LEU A 1 4 ? -7.977 -6.108 -1.509 1.00 0.62 4 LEU A CA 12
ATOM 5066 C C . LEU A 1 4 ? -6.603 -5.449 -1.540 1.00 0.54 4 LEU A C 12
ATOM 5067 O O . LEU A 1 4 ? -5.646 -6.021 -2.056 1.00 0.65 4 LEU A O 12
ATOM 5083 N N . CYS A 1 5 ? -6.507 -4.254 -0.978 1.00 0.48 5 CYS A N 12
ATOM 5084 C CA . CYS A 1 5 ? -5.226 -3.567 -0.881 1.00 0.57 5 CYS A CA 12
ATOM 5085 C C . CYS A 1 5 ? -4.492 -4.031 0.379 1.00 0.55 5 CYS A C 12
ATOM 5086 O O . CYS A 1 5 ? -3.281 -3.906 0.491 1.00 0.70 5 CYS A O 12
ATOM 5093 N N . SER A 1 6 ? -5.235 -4.602 1.315 1.00 0.50 6 SER A N 12
ATOM 5094 C CA . SER A 1 6 ? -4.655 -5.060 2.569 1.00 0.64 6 SER A CA 12
ATOM 5095 C C . SER A 1 6 ? -3.742 -6.273 2.355 1.00 0.65 6 SER A C 12
ATOM 5096 O O . SER A 1 6 ? -2.706 -6.404 3.006 1.00 0.84 6 SER A O 12
ATOM 5104 N N . HIS A 1 7 ? -4.118 -7.148 1.431 1.00 0.55 7 HIS A N 12
ATOM 5105 C CA . HIS A 1 7 ? -3.348 -8.365 1.173 1.00 0.65 7 HIS A CA 12
ATOM 5106 C C . HIS A 1 7 ? -2.244 -8.111 0.146 1.00 0.69 7 HIS A C 12
ATOM 5107 O O . HIS A 1 7 ? -1.231 -8.807 0.116 1.00 0.98 7 HIS A O 12
ATOM 5122 N N . SER A 1 8 ? -2.441 -7.095 -0.669 1.00 0.50 8 SER A N 12
ATOM 5123 C CA . SER A 1 8 ? -1.550 -6.788 -1.781 1.00 0.53 8 SER A CA 12
ATOM 5124 C C . SER A 1 8 ? -0.376 -5.905 -1.361 1.00 0.44 8 SER A C 12
ATOM 5125 O O . SER A 1 8 ? 0.021 -5.020 -2.108 1.00 0.45 8 SER A O 12
ATOM 5133 N N . CYS A 1 9 ? 0.120 -6.125 -0.143 1.00 0.45 9 CYS A N 12
ATOM 5134 C CA . CYS A 1 9 ? 1.174 -5.308 0.493 1.00 0.52 9 CYS A CA 12
ATOM 5135 C C . CYS A 1 9 ? 2.278 -4.842 -0.477 1.00 0.52 9 CYS A C 12
ATOM 5136 O O . CYS A 1 9 ? 2.854 -3.768 -0.292 1.00 0.56 9 CYS A O 12
ATOM 5143 N N . ARG A 1 10 ? 2.555 -5.620 -1.514 1.00 0.53 10 ARG A N 12
ATOM 5144 C CA . ARG A 1 10 ? 3.542 -5.235 -2.517 1.00 0.58 10 ARG A CA 12
ATOM 5145 C C . ARG A 1 10 ? 3.089 -3.993 -3.280 1.00 0.49 10 ARG A C 12
ATOM 5146 O O . ARG A 1 10 ? 3.838 -3.033 -3.454 1.00 0.51 10 ARG A O 12
ATOM 5167 N N . SER A 1 11 ? 1.849 -4.040 -3.712 1.00 0.44 11 SER A N 12
ATOM 5168 C CA . SER A 1 11 ? 1.198 -2.963 -4.427 1.00 0.39 11 SER A CA 12
ATOM 5169 C C . SER A 1 11 ? 1.113 -1.684 -3.607 1.00 0.31 11 SER A C 12
ATOM 5170 O O . SER A 1 11 ? 0.865 -0.619 -4.156 1.00 0.30 11 SER A O 12
ATOM 5178 N N . LEU A 1 12 ? 1.303 -1.792 -2.299 1.00 0.34 12 LEU A N 12
ATOM 5179 C CA . LEU A 1 12 ? 1.034 -0.686 -1.388 1.00 0.36 12 LEU A CA 12
ATOM 5180 C C . LEU A 1 12 ? 1.880 0.541 -1.664 1.00 0.33 12 LEU A C 12
ATOM 5181 O O . LEU A 1 12 ? 1.501 1.641 -1.274 1.00 0.37 12 LEU A O 12
ATOM 5197 N N . LYS A 1 13 ? 3.005 0.376 -2.336 1.00 0.33 13 LYS A N 12
ATOM 5198 C CA . LYS A 1 13 ? 3.777 1.538 -2.747 1.00 0.34 13 LYS A CA 12
ATOM 5199 C C . LYS A 1 13 ? 2.951 2.405 -3.698 1.00 0.31 13 LYS A C 12
ATOM 5200 O O . LYS A 1 13 ? 2.910 3.626 -3.561 1.00 0.36 13 LYS A O 12
ATOM 5219 N N . LEU A 1 14 ? 2.276 1.768 -4.646 1.00 0.29 14 LEU A N 12
ATOM 5220 C CA . LEU A 1 14 ? 1.405 2.470 -5.570 1.00 0.31 14 LEU A CA 12
ATOM 5221 C C . LEU A 1 14 ? -0.009 2.627 -4.994 1.00 0.27 14 LEU A C 12
ATOM 5222 O O . LEU A 1 14 ? -0.630 3.680 -5.131 1.00 0.29 14 LEU A O 12
ATOM 5238 N N . CYS A 1 15 ? -0.501 1.576 -4.339 1.00 0.28 15 CYS A N 12
ATOM 5239 C CA . CYS A 1 15 ? -1.863 1.557 -3.796 1.00 0.30 15 CYS A CA 12
ATOM 5240 C C . CYS A 1 15 ? -2.065 2.689 -2.793 1.00 0.29 15 CYS A C 12
ATOM 5241 O O . CYS A 1 15 ? -3.136 3.278 -2.729 1.00 0.30 15 CYS A O 12
ATOM 5248 N N . ASN A 1 16 ? -1.020 3.011 -2.032 1.00 0.29 16 ASN A N 12
ATOM 5249 C CA . ASN A 1 16 ? -1.082 4.097 -1.053 1.00 0.33 16 ASN A CA 12
ATOM 5250 C C . ASN A 1 16 ? -1.245 5.458 -1.731 1.00 0.33 16 ASN A C 12
ATOM 5251 O O . ASN A 1 16 ? -1.715 6.412 -1.116 1.00 0.36 16 ASN A O 12
ATOM 5262 N N . ARG A 1 17 ? -0.879 5.547 -3.002 1.00 0.34 17 ARG A N 12
ATOM 5263 C CA . ARG A 1 17 ? -1.025 6.794 -3.738 1.00 0.37 17 ARG A CA 12
ATOM 5264 C C . ARG A 1 17 ? -2.461 6.942 -4.214 1.00 0.36 17 ARG A C 12
ATOM 5265 O O . ARG A 1 17 ? -2.972 8.052 -4.358 1.00 0.43 17 ARG A O 12
ATOM 5286 N N . LEU A 1 18 ? -3.110 5.808 -4.439 1.00 0.37 18 LEU A N 12
ATOM 5287 C CA . LEU A 1 18 ? -4.493 5.789 -4.897 1.00 0.44 18 LEU A CA 12
ATOM 5288 C C . LEU A 1 18 ? -5.432 5.761 -3.696 1.00 0.35 18 LEU A C 12
ATOM 5289 O O . LEU A 1 18 ? -6.574 6.216 -3.763 1.00 0.41 18 LEU A O 12
ATOM 5305 N N . LEU A 1 19 ? -4.929 5.214 -2.599 1.00 0.26 19 LEU A N 12
ATOM 5306 C CA . LEU A 1 19 ? -5.669 5.113 -1.350 1.00 0.21 19 LEU A CA 12
ATOM 5307 C C . LEU A 1 19 ? -4.858 5.737 -0.211 1.00 0.19 19 LEU A C 12
ATOM 5308 O O . LEU A 1 19 ? -4.409 5.037 0.695 1.00 0.23 19 LEU A O 12
ATOM 5324 N N . PRO A 1 20 ? -4.671 7.070 -0.236 1.00 0.22 20 PRO A N 12
ATOM 5325 C CA . PRO A 1 20 ? -3.780 7.768 0.701 1.00 0.29 20 PRO A CA 12
ATOM 5326 C C . PRO A 1 20 ? -4.337 7.813 2.116 1.00 0.31 20 PRO A C 12
ATOM 5327 O O . PRO A 1 20 ? -3.638 7.514 3.085 1.00 0.37 20 PRO A O 12
ATOM 5338 N N . THR A 1 21 ? -5.600 8.183 2.226 1.00 0.33 21 THR A N 12
ATOM 5339 C CA . THR A 1 21 ? -6.272 8.229 3.508 1.00 0.38 21 THR A CA 12
ATOM 5340 C C . THR A 1 21 ? -6.847 6.866 3.853 1.00 0.34 21 THR A C 12
ATOM 5341 O O . THR A 1 21 ? -7.006 6.516 5.024 1.00 0.41 21 THR A O 12
ATOM 5352 N N . ALA A 1 22 ? -7.124 6.096 2.814 1.00 0.30 22 ALA A N 12
ATOM 5353 C CA . ALA A 1 22 ? -7.762 4.802 2.958 1.00 0.31 22 ALA A CA 12
ATOM 5354 C C . ALA A 1 22 ? -6.769 3.742 3.413 1.00 0.26 22 ALA A C 12
ATOM 5355 O O . ALA A 1 22 ? -7.082 2.930 4.279 1.00 0.30 22 ALA A O 12
ATOM 5362 N N . CYS A 1 23 ? -5.571 3.750 2.846 1.00 0.26 23 CYS A N 12
ATOM 5363 C CA . CYS A 1 23 ? -4.571 2.747 3.187 1.00 0.28 23 CYS A CA 12
ATOM 5364 C C . CYS A 1 23 ? -3.282 3.377 3.704 1.00 0.30 23 CYS A C 12
ATOM 5365 O O . CYS A 1 23 ? -2.307 3.515 2.964 1.00 0.36 23 CYS A O 12
ATOM 5372 N N . PRO A 1 24 ? -3.256 3.763 4.992 1.00 0.36 24 PRO A N 12
ATOM 5373 C CA . PRO A 1 24 ? -2.043 4.259 5.642 1.00 0.47 24 PRO A CA 12
ATOM 5374 C C . PRO A 1 24 ? -1.119 3.112 6.049 1.00 0.50 24 PRO A C 12
ATOM 5375 O O . PRO A 1 24 ? -0.013 3.326 6.546 1.00 0.61 24 PRO A O 12
ATOM 5386 N N . ASP A 1 25 ? -1.591 1.891 5.828 1.00 0.54 25 ASP A N 12
ATOM 5387 C CA . ASP A 1 25 ? -0.825 0.681 6.123 1.00 0.59 25 ASP A CA 12
ATOM 5388 C C . ASP A 1 25 ? 0.139 0.371 4.988 1.00 0.52 25 ASP A C 12
ATOM 5389 O O . ASP A 1 25 ? 0.253 -0.772 4.548 1.00 0.58 25 ASP A O 12
ATOM 5398 N N . VAL A 1 26 ? 0.834 1.391 4.518 1.00 0.45 26 VAL A N 12
ATOM 5399 C CA . VAL A 1 26 ? 1.699 1.247 3.364 1.00 0.48 26 VAL A CA 12
ATOM 5400 C C . VAL A 1 26 ? 3.001 0.561 3.756 1.00 0.45 26 VAL A C 12
ATOM 5401 O O . VAL A 1 26 ? 3.717 1.007 4.654 1.00 0.47 26 VAL A O 12
ATOM 5414 N N . CYS A 1 27 ? 3.273 -0.560 3.107 1.00 0.50 27 CYS A N 12
ATOM 5415 C CA . CYS A 1 27 ? 4.475 -1.322 3.375 1.00 0.57 27 CYS A CA 12
ATOM 5416 C C . CYS A 1 27 ? 5.705 -0.539 2.937 1.00 0.63 27 CYS A C 12
ATOM 5417 O O . CYS A 1 27 ? 5.888 -0.259 1.751 1.00 0.75 27 CYS A O 12
ATOM 5424 N N . ASP A 1 28 ? 6.540 -0.186 3.901 1.00 0.73 28 ASP A N 12
ATOM 5425 C CA . ASP A 1 28 ? 7.741 0.588 3.628 1.00 0.90 28 ASP A CA 12
ATOM 5426 C C . ASP A 1 28 ? 8.859 -0.327 3.152 1.00 0.81 28 ASP A C 12
ATOM 5427 O O . ASP A 1 28 ? 9.765 0.089 2.435 1.00 0.98 28 ASP A O 12
ATOM 5436 N N . ASP A 1 29 ? 8.754 -1.594 3.525 1.00 0.75 29 ASP A N 12
ATOM 5437 C CA . ASP A 1 29 ? 9.795 -2.579 3.240 1.00 0.92 29 ASP A CA 12
ATOM 5438 C C . ASP A 1 29 ? 9.800 -2.969 1.769 1.00 1.05 29 ASP A C 12
ATOM 5439 O O . ASP A 1 29 ? 10.714 -3.647 1.298 1.00 1.28 29 ASP A O 12
ATOM 5448 N N . ASP A 1 30 ? 8.773 -2.547 1.047 1.00 1.08 30 ASP A N 12
ATOM 5449 C CA . ASP A 1 30 ? 8.670 -2.842 -0.376 1.00 1.42 30 ASP A CA 12
ATOM 5450 C C . ASP A 1 30 ? 9.289 -1.707 -1.188 1.00 1.64 30 ASP A C 12
ATOM 5451 O O . ASP A 1 30 ? 9.336 -1.755 -2.417 1.00 2.05 30 ASP A O 12
ATOM 5460 N N . TRP A 1 31 ? 9.768 -0.685 -0.489 1.00 1.56 31 TRP A N 12
ATOM 5461 C CA . TRP A 1 31 ? 10.370 0.472 -1.134 1.00 1.96 31 TRP A CA 12
ATOM 5462 C C . TRP A 1 31 ? 11.723 0.104 -1.720 1.00 2.31 31 TRP A C 12
ATOM 5463 O O . TRP A 1 31 ? 11.874 0.170 -2.956 1.00 2.80 31 TRP A O 12
ATOM 5485 N N . CYS A 1 1 ? -8.358 0.968 4.860 1.00 0.78 1 CYS A N 13
ATOM 5486 C CA . CYS A 1 1 ? -7.752 0.448 3.617 1.00 0.60 1 CYS A CA 13
ATOM 5487 C C . CYS A 1 1 ? -8.511 -0.783 3.147 1.00 0.54 1 CYS A C 13
ATOM 5488 O O . CYS A 1 1 ? -8.774 -1.691 3.937 1.00 0.58 1 CYS A O 13
ATOM 5497 N N . PRO A 1 2 ? -8.891 -0.822 1.860 1.00 0.50 2 PRO A N 13
ATOM 5498 C CA . PRO A 1 2 ? -9.554 -1.990 1.269 1.00 0.50 2 PRO A CA 13
ATOM 5499 C C . PRO A 1 2 ? -8.724 -3.257 1.445 1.00 0.44 2 PRO A C 13
ATOM 5500 O O . PRO A 1 2 ? -7.508 -3.248 1.242 1.00 0.37 2 PRO A O 13
ATOM 5511 N N . ALA A 1 3 ? -9.398 -4.344 1.813 1.00 0.56 3 ALA A N 13
ATOM 5512 C CA . ALA A 1 3 ? -8.739 -5.616 2.102 1.00 0.57 3 ALA A CA 13
ATOM 5513 C C . ALA A 1 3 ? -7.963 -6.136 0.898 1.00 0.48 3 ALA A C 13
ATOM 5514 O O . ALA A 1 3 ? -7.058 -6.958 1.039 1.00 0.44 3 ALA A O 13
ATOM 5521 N N . LEU A 1 4 ? -8.323 -5.646 -0.282 1.00 0.54 4 LEU A N 13
ATOM 5522 C CA . LEU A 1 4 ? -7.658 -6.031 -1.515 1.00 0.62 4 LEU A CA 13
ATOM 5523 C C . LEU A 1 4 ? -6.174 -5.683 -1.467 1.00 0.54 4 LEU A C 13
ATOM 5524 O O . LEU A 1 4 ? -5.334 -6.479 -1.882 1.00 0.65 4 LEU A O 13
ATOM 5540 N N . CYS A 1 5 ? -5.852 -4.505 -0.943 1.00 0.48 5 CYS A N 13
ATOM 5541 C CA . CYS A 1 5 ? -4.463 -4.066 -0.863 1.00 0.57 5 CYS A CA 13
ATOM 5542 C C . CYS A 1 5 ? -3.694 -4.892 0.166 1.00 0.55 5 CYS A C 13
ATOM 5543 O O . CYS A 1 5 ? -2.516 -5.177 -0.011 1.00 0.70 5 CYS A O 13
ATOM 5550 N N . SER A 1 6 ? -4.377 -5.318 1.219 1.00 0.50 6 SER A N 13
ATOM 5551 C CA . SER A 1 6 ? -3.742 -6.099 2.276 1.00 0.64 6 SER A CA 13
ATOM 5552 C C . SER A 1 6 ? -3.241 -7.441 1.732 1.00 0.65 6 SER A C 13
ATOM 5553 O O . SER A 1 6 ? -2.305 -8.037 2.268 1.00 0.84 6 SER A O 13
ATOM 5561 N N . HIS A 1 7 ? -3.857 -7.894 0.648 1.00 0.55 7 HIS A N 13
ATOM 5562 C CA . HIS A 1 7 ? -3.492 -9.154 0.007 1.00 0.65 7 HIS A CA 13
ATOM 5563 C C . HIS A 1 7 ? -2.348 -8.934 -0.988 1.00 0.69 7 HIS A C 13
ATOM 5564 O O . HIS A 1 7 ? -1.757 -9.882 -1.505 1.00 0.98 7 HIS A O 13
ATOM 5579 N N . SER A 1 8 ? -2.036 -7.674 -1.229 1.00 0.50 8 SER A N 13
ATOM 5580 C CA . SER A 1 8 ? -1.102 -7.273 -2.269 1.00 0.53 8 SER A CA 13
ATOM 5581 C C . SER A 1 8 ? -0.009 -6.356 -1.725 1.00 0.44 8 SER A C 13
ATOM 5582 O O . SER A 1 8 ? 0.367 -5.402 -2.388 1.00 0.45 8 SER A O 13
ATOM 5590 N N . CYS A 1 9 ? 0.437 -6.624 -0.497 1.00 0.45 9 CYS A N 13
ATOM 5591 C CA . CYS A 1 9 ? 1.348 -5.747 0.273 1.00 0.52 9 CYS A CA 13
ATOM 5592 C C . CYS A 1 9 ? 2.437 -5.031 -0.562 1.00 0.52 9 CYS A C 13
ATOM 5593 O O . CYS A 1 9 ? 2.830 -3.915 -0.222 1.00 0.56 9 CYS A O 13
ATOM 5600 N N . ARG A 1 10 ? 2.901 -5.618 -1.663 1.00 0.53 10 ARG A N 13
ATOM 5601 C CA . ARG A 1 10 ? 3.897 -4.944 -2.498 1.00 0.58 10 ARG A CA 13
ATOM 5602 C C . ARG A 1 10 ? 3.255 -3.803 -3.272 1.00 0.49 10 ARG A C 13
ATOM 5603 O O . ARG A 1 10 ? 3.786 -2.695 -3.357 1.00 0.51 10 ARG A O 13
ATOM 5624 N N . SER A 1 11 ? 2.099 -4.110 -3.824 1.00 0.44 11 SER A N 13
ATOM 5625 C CA . SER A 1 11 ? 1.279 -3.164 -4.574 1.00 0.39 11 SER A CA 13
ATOM 5626 C C . SER A 1 11 ? 0.930 -1.928 -3.747 1.00 0.31 11 SER A C 13
ATOM 5627 O O . SER A 1 11 ? 0.459 -0.932 -4.292 1.00 0.30 11 SER A O 13
ATOM 5635 N N . LEU A 1 12 ? 1.106 -2.016 -2.433 1.00 0.34 12 LEU A N 13
ATOM 5636 C CA . LEU A 1 12 ? 0.796 -0.907 -1.527 1.00 0.36 12 LEU A CA 13
ATOM 5637 C C . LEU A 1 12 ? 1.468 0.395 -1.947 1.00 0.33 12 LEU A C 13
ATOM 5638 O O . LEU A 1 12 ? 0.961 1.475 -1.651 1.00 0.37 12 LEU A O 13
ATOM 5654 N N . LYS A 1 13 ? 2.591 0.291 -2.646 1.00 0.33 13 LYS A N 13
ATOM 5655 C CA . LYS A 1 13 ? 3.264 1.466 -3.188 1.00 0.34 13 LYS A CA 13
ATOM 5656 C C . LYS A 1 13 ? 2.334 2.215 -4.146 1.00 0.31 13 LYS A C 13
ATOM 5657 O O . LYS A 1 13 ? 2.368 3.441 -4.238 1.00 0.36 13 LYS A O 13
ATOM 5676 N N . LEU A 1 14 ? 1.510 1.460 -4.862 1.00 0.29 14 LEU A N 13
ATOM 5677 C CA . LEU A 1 14 ? 0.508 2.026 -5.744 1.00 0.31 14 LEU A CA 13
ATOM 5678 C C . LEU A 1 14 ? -0.778 2.318 -4.972 1.00 0.27 14 LEU A C 13
ATOM 5679 O O . LEU A 1 14 ? -1.379 3.379 -5.140 1.00 0.29 14 LEU A O 13
ATOM 5695 N N . CYS A 1 15 ? -1.189 1.376 -4.121 1.00 0.28 15 CYS A N 13
ATOM 5696 C CA . CYS A 1 15 ? -2.414 1.521 -3.328 1.00 0.30 15 CYS A CA 13
ATOM 5697 C C . CYS A 1 15 ? -2.403 2.835 -2.546 1.00 0.29 15 CYS A C 13
ATOM 5698 O O . CYS A 1 15 ? -3.388 3.566 -2.535 1.00 0.30 15 CYS A O 13
ATOM 5705 N N . ASN A 1 16 ? -1.269 3.142 -1.924 1.00 0.29 16 ASN A N 13
ATOM 5706 C CA . ASN A 1 16 ? -1.105 4.371 -1.144 1.00 0.33 16 ASN A CA 13
ATOM 5707 C C . ASN A 1 16 ? -1.317 5.626 -1.993 1.00 0.33 16 ASN A C 13
ATOM 5708 O O . ASN A 1 16 ? -1.598 6.696 -1.466 1.00 0.36 16 ASN A O 13
ATOM 5719 N N . ARG A 1 17 ? -1.194 5.505 -3.305 1.00 0.34 17 ARG A N 13
ATOM 5720 C CA . ARG A 1 17 ? -1.303 6.672 -4.170 1.00 0.37 17 ARG A CA 13
ATOM 5721 C C . ARG A 1 17 ? -2.759 6.927 -4.531 1.00 0.36 17 ARG A C 13
ATOM 5722 O O . ARG A 1 17 ? -3.173 8.064 -4.760 1.00 0.43 17 ARG A O 13
ATOM 5743 N N . LEU A 1 18 ? -3.527 5.854 -4.556 1.00 0.37 18 LEU A N 13
ATOM 5744 C CA . LEU A 1 18 ? -4.944 5.911 -4.885 1.00 0.44 18 LEU A CA 13
ATOM 5745 C C . LEU A 1 18 ? -5.764 6.033 -3.610 1.00 0.35 18 LEU A C 13
ATOM 5746 O O . LEU A 1 18 ? -6.874 6.565 -3.600 1.00 0.41 18 LEU A O 13
ATOM 5762 N N . LEU A 1 19 ? -5.186 5.527 -2.535 1.00 0.26 19 LEU A N 13
ATOM 5763 C CA . LEU A 1 19 ? -5.815 5.499 -1.227 1.00 0.21 19 LEU A CA 13
ATOM 5764 C C . LEU A 1 19 ? -4.821 5.998 -0.176 1.00 0.19 19 LEU A C 13
ATOM 5765 O O . LEU A 1 19 ? -4.391 5.241 0.690 1.00 0.23 19 LEU A O 13
ATOM 5781 N N . PRO A 1 20 ? -4.432 7.283 -0.240 1.00 0.22 20 PRO A N 13
ATOM 5782 C CA . PRO A 1 20 ? -3.356 7.823 0.597 1.00 0.29 20 PRO A CA 13
ATOM 5783 C C . PRO A 1 20 ? -3.755 7.976 2.058 1.00 0.31 20 PRO A C 13
ATOM 5784 O O . PRO A 1 20 ? -3.038 7.534 2.955 1.00 0.37 20 PRO A O 13
ATOM 5795 N N . THR A 1 21 ? -4.906 8.584 2.299 1.00 0.33 21 THR A N 13
ATOM 5796 C CA . THR A 1 21 ? -5.404 8.736 3.655 1.00 0.38 21 THR A CA 13
ATOM 5797 C C . THR A 1 21 ? -6.276 7.543 4.025 1.00 0.34 21 THR A C 13
ATOM 5798 O O . THR A 1 21 ? -6.588 7.318 5.193 1.00 0.41 21 THR A O 13
ATOM 5809 N N . ALA A 1 22 ? -6.652 6.777 3.008 1.00 0.30 22 ALA A N 13
ATOM 5810 C CA . ALA A 1 22 ? -7.493 5.610 3.196 1.00 0.31 22 ALA A CA 13
ATOM 5811 C C . ALA A 1 22 ? -6.651 4.386 3.530 1.00 0.26 22 ALA A C 13
ATOM 5812 O O . ALA A 1 22 ? -7.100 3.488 4.241 1.00 0.30 22 ALA A O 13
ATOM 5819 N N . CYS A 1 23 ? -5.428 4.351 3.026 1.00 0.26 23 CYS A N 13
ATOM 5820 C CA . CYS A 1 23 ? -4.527 3.247 3.306 1.00 0.28 23 CYS A CA 13
ATOM 5821 C C . CYS A 1 23 ? -3.206 3.768 3.857 1.00 0.30 23 CYS A C 13
ATOM 5822 O O . CYS A 1 23 ? -2.257 3.981 3.107 1.00 0.36 23 CYS A O 13
ATOM 5829 N N . PRO A 1 24 ? -3.140 4.016 5.175 1.00 0.36 24 PRO A N 13
ATOM 5830 C CA . PRO A 1 24 ? -1.905 4.396 5.853 1.00 0.47 24 PRO A CA 13
ATOM 5831 C C . PRO A 1 24 ? -1.100 3.171 6.281 1.00 0.50 24 PRO A C 13
ATOM 5832 O O . PRO A 1 24 ? 0.035 3.285 6.745 1.00 0.61 24 PRO A O 13
ATOM 5843 N N . ASP A 1 25 ? -1.696 1.997 6.106 1.00 0.54 25 ASP A N 13
ATOM 5844 C CA . ASP A 1 25 ? -1.055 0.728 6.454 1.00 0.59 25 ASP A CA 13
ATOM 5845 C C . ASP A 1 25 ? -0.144 0.263 5.326 1.00 0.52 25 ASP A C 13
ATOM 5846 O O . ASP A 1 25 ? -0.140 -0.910 4.950 1.00 0.58 25 ASP A O 13
ATOM 5855 N N . VAL A 1 26 ? 0.629 1.192 4.788 1.00 0.45 26 VAL A N 13
ATOM 5856 C CA . VAL A 1 26 ? 1.478 0.919 3.644 1.00 0.48 26 VAL A CA 13
ATOM 5857 C C . VAL A 1 26 ? 2.740 0.202 4.087 1.00 0.45 26 VAL A C 13
ATOM 5858 O O . VAL A 1 26 ? 3.449 0.680 4.975 1.00 0.47 26 VAL A O 13
ATOM 5871 N N . CYS A 1 27 ? 2.999 -0.953 3.481 1.00 0.50 27 CYS A N 13
ATOM 5872 C CA . CYS A 1 27 ? 4.181 -1.736 3.804 1.00 0.57 27 CYS A CA 13
ATOM 5873 C C . CYS A 1 27 ? 5.436 -0.887 3.635 1.00 0.63 27 CYS A C 13
ATOM 5874 O O . CYS A 1 27 ? 5.774 -0.475 2.525 1.00 0.75 27 CYS A O 13
ATOM 5881 N N . ASP A 1 28 ? 6.122 -0.642 4.742 1.00 0.73 28 ASP A N 13
ATOM 5882 C CA . ASP A 1 28 ? 7.324 0.179 4.747 1.00 0.90 28 ASP A CA 13
ATOM 5883 C C . ASP A 1 28 ? 8.525 -0.646 4.318 1.00 0.81 28 ASP A C 13
ATOM 5884 O O . ASP A 1 28 ? 9.587 -0.107 4.022 1.00 0.98 28 ASP A O 13
ATOM 5893 N N . ASP A 1 29 ? 8.337 -1.961 4.289 1.00 0.75 29 ASP A N 13
ATOM 5894 C CA . ASP A 1 29 ? 9.389 -2.903 3.906 1.00 0.92 29 ASP A CA 13
ATOM 5895 C C . ASP A 1 29 ? 9.979 -2.571 2.537 1.00 1.05 29 ASP A C 13
ATOM 5896 O O . ASP A 1 29 ? 11.179 -2.725 2.313 1.00 1.28 29 ASP A O 13
ATOM 5905 N N . ASP A 1 30 ? 9.137 -2.092 1.631 1.00 1.08 30 ASP A N 13
ATOM 5906 C CA . ASP A 1 30 ? 9.569 -1.791 0.269 1.00 1.42 30 ASP A CA 13
ATOM 5907 C C . ASP A 1 30 ? 10.325 -0.464 0.201 1.00 1.64 30 ASP A C 13
ATOM 5908 O O . ASP A 1 30 ? 11.159 -0.259 -0.680 1.00 2.05 30 ASP A O 13
ATOM 5917 N N . TRP A 1 31 ? 10.039 0.420 1.145 1.00 1.56 31 TRP A N 13
ATOM 5918 C CA . TRP A 1 31 ? 10.603 1.766 1.144 1.00 1.96 31 TRP A CA 13
ATOM 5919 C C . TRP A 1 31 ? 12.092 1.726 1.468 1.00 2.31 31 TRP A C 13
ATOM 5920 O O . TRP A 1 31 ? 12.446 1.489 2.643 1.00 2.80 31 TRP A O 13
ATOM 5942 N N . CYS A 1 1 ? -8.085 0.529 5.189 1.00 0.78 1 CYS A N 14
ATOM 5943 C CA . CYS A 1 1 ? -7.516 0.063 3.908 1.00 0.60 1 CYS A CA 14
ATOM 5944 C C . CYS A 1 1 ? -8.321 -1.115 3.374 1.00 0.54 1 CYS A C 14
ATOM 5945 O O . CYS A 1 1 ? -8.562 -2.080 4.100 1.00 0.58 1 CYS A O 14
ATOM 5954 N N . PRO A 1 2 ? -8.768 -1.042 2.104 1.00 0.50 2 PRO A N 14
ATOM 5955 C CA . PRO A 1 2 ? -9.510 -2.137 1.458 1.00 0.50 2 PRO A CA 14
ATOM 5956 C C . PRO A 1 2 ? -8.730 -3.447 1.491 1.00 0.44 2 PRO A C 14
ATOM 5957 O O . PRO A 1 2 ? -7.519 -3.470 1.267 1.00 0.37 2 PRO A O 14
ATOM 5968 N N . ALA A 1 3 ? -9.447 -4.535 1.762 1.00 0.56 3 ALA A N 14
ATOM 5969 C CA . ALA A 1 3 ? -8.847 -5.850 1.962 1.00 0.57 3 ALA A CA 14
ATOM 5970 C C . ALA A 1 3 ? -8.081 -6.327 0.732 1.00 0.48 3 ALA A C 14
ATOM 5971 O O . ALA A 1 3 ? -7.057 -6.998 0.859 1.00 0.44 3 ALA A O 14
ATOM 5978 N N . LEU A 1 4 ? -8.573 -5.971 -0.451 1.00 0.54 4 LEU A N 14
ATOM 5979 C CA . LEU A 1 4 ? -7.918 -6.354 -1.701 1.00 0.62 4 LEU A CA 14
ATOM 5980 C C . LEU A 1 4 ? -6.555 -5.688 -1.811 1.00 0.54 4 LEU A C 14
ATOM 5981 O O . LEU A 1 4 ? -5.603 -6.271 -2.333 1.00 0.65 4 LEU A O 14
ATOM 5997 N N . CYS A 1 5 ? -6.463 -4.472 -1.303 1.00 0.48 5 CYS A N 14
ATOM 5998 C CA . CYS A 1 5 ? -5.204 -3.748 -1.291 1.00 0.57 5 CYS A CA 14
ATOM 5999 C C . CYS A 1 5 ? -4.344 -4.222 -0.121 1.00 0.55 5 CYS A C 14
ATOM 6000 O O . CYS A 1 5 ? -3.164 -4.500 -0.289 1.00 0.70 5 CYS A O 14
ATOM 6007 N N . SER A 1 6 ? -4.965 -4.359 1.048 1.00 0.50 6 SER A N 14
ATOM 6008 C CA . SER A 1 6 ? -4.265 -4.736 2.277 1.00 0.64 6 SER A CA 14
ATOM 6009 C C . SER A 1 6 ? -3.480 -6.043 2.106 1.00 0.65 6 SER A C 14
ATOM 6010 O O . SER A 1 6 ? -2.316 -6.136 2.508 1.00 0.84 6 SER A O 14
ATOM 6018 N N . HIS A 1 7 ? -4.122 -7.047 1.509 1.00 0.55 7 HIS A N 14
ATOM 6019 C CA . HIS A 1 7 ? -3.466 -8.321 1.206 1.00 0.65 7 HIS A CA 14
ATOM 6020 C C . HIS A 1 7 ? -2.305 -8.110 0.232 1.00 0.69 7 HIS A C 14
ATOM 6021 O O . HIS A 1 7 ? -1.247 -8.728 0.345 1.00 0.98 7 HIS A O 14
ATOM 6036 N N . SER A 1 8 ? -2.532 -7.221 -0.709 1.00 0.50 8 SER A N 14
ATOM 6037 C CA . SER A 1 8 ? -1.617 -6.947 -1.803 1.00 0.53 8 SER A CA 14
ATOM 6038 C C . SER A 1 8 ? -0.447 -6.060 -1.378 1.00 0.44 8 SER A C 14
ATOM 6039 O O . SER A 1 8 ? -0.051 -5.177 -2.121 1.00 0.45 8 SER A O 14
ATOM 6047 N N . CYS A 1 9 ? 0.041 -6.272 -0.153 1.00 0.45 9 CYS A N 14
ATOM 6048 C CA . CYS A 1 9 ? 1.062 -5.433 0.502 1.00 0.52 9 CYS A CA 14
ATOM 6049 C C . CYS A 1 9 ? 2.170 -4.939 -0.449 1.00 0.52 9 C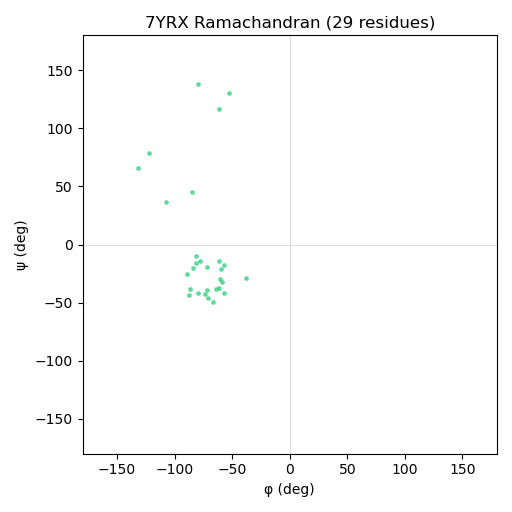YS A C 14
ATOM 6050 O O . CYS A 1 9 ? 2.727 -3.860 -0.245 1.00 0.56 9 CYS A O 14
ATOM 6057 N N . ARG A 1 10 ? 2.470 -5.697 -1.496 1.00 0.53 10 ARG A N 14
ATOM 6058 C CA . ARG A 1 10 ? 3.468 -5.276 -2.474 1.00 0.58 10 ARG A CA 14
ATOM 6059 C C . ARG A 1 10 ? 2.978 -4.069 -3.280 1.00 0.49 10 ARG A C 14
ATOM 6060 O O . ARG A 1 10 ? 3.697 -3.089 -3.479 1.00 0.51 10 ARG A O 14
ATOM 6081 N N . SER A 1 11 ? 1.742 -4.167 -3.723 1.00 0.44 11 SER A N 14
ATOM 6082 C CA . SER A 1 11 ? 1.044 -3.109 -4.440 1.00 0.39 11 SER A CA 14
ATOM 6083 C C . SER A 1 11 ? 0.960 -1.806 -3.648 1.00 0.31 11 SER A C 14
ATOM 6084 O O . SER A 1 11 ? 0.710 -0.750 -4.221 1.00 0.30 11 SER A O 14
ATOM 6092 N N . LEU A 1 12 ? 1.166 -1.884 -2.339 1.00 0.34 12 LEU A N 14
ATOM 6093 C CA . LEU A 1 12 ? 0.908 -0.754 -1.449 1.00 0.36 12 LEU A CA 14
ATOM 6094 C C . LEU A 1 12 ? 1.740 0.473 -1.780 1.00 0.33 12 LEU A C 14
ATOM 6095 O O . LEU A 1 12 ? 1.370 1.579 -1.406 1.00 0.37 12 LEU A O 14
ATOM 6111 N N . LYS A 1 13 ? 2.847 0.289 -2.478 1.00 0.33 13 LYS A N 14
ATOM 6112 C CA . LYS A 1 13 ? 3.636 1.423 -2.935 1.00 0.34 13 LYS A CA 14
ATOM 6113 C C . LYS A 1 13 ? 2.795 2.325 -3.838 1.00 0.31 13 LYS A C 14
ATOM 6114 O O . LYS A 1 13 ? 2.747 3.540 -3.652 1.00 0.36 13 LYS A O 14
ATOM 6133 N N . LEU A 1 14 ? 2.118 1.719 -4.806 1.00 0.29 14 LEU A N 14
ATOM 6134 C CA . LEU A 1 14 ? 1.256 2.453 -5.713 1.00 0.31 14 LEU A CA 14
ATOM 6135 C C . LEU A 1 14 ? -0.140 2.614 -5.118 1.00 0.27 14 LEU A C 14
ATOM 6136 O O . LEU A 1 14 ? -0.777 3.652 -5.276 1.00 0.29 14 LEU A O 14
ATOM 6152 N N . CYS A 1 15 ? -0.605 1.584 -4.423 1.00 0.28 15 CYS A N 14
ATOM 6153 C CA . CYS A 1 15 ? -1.939 1.590 -3.835 1.00 0.30 15 CYS A CA 14
ATOM 6154 C C . CYS A 1 15 ? -2.072 2.721 -2.816 1.00 0.29 15 CYS A C 14
ATOM 6155 O O . CYS A 1 15 ? -3.143 3.294 -2.658 1.00 0.30 15 CYS A O 14
ATOM 6162 N N . ASN A 1 16 ? -0.969 3.052 -2.146 1.00 0.29 16 ASN A N 14
ATOM 6163 C CA . ASN A 1 16 ? -0.943 4.161 -1.191 1.00 0.33 16 ASN A CA 14
ATOM 6164 C C . ASN A 1 16 ? -1.187 5.498 -1.894 1.00 0.33 16 ASN A C 14
ATOM 6165 O O . ASN A 1 16 ? -1.680 6.444 -1.287 1.00 0.36 16 ASN A O 14
ATOM 6176 N N . ARG A 1 17 ? -0.859 5.572 -3.179 1.00 0.34 17 ARG A N 14
ATOM 6177 C CA . ARG A 1 17 ? -1.075 6.794 -3.940 1.00 0.37 17 ARG A CA 14
ATOM 6178 C C . ARG A 1 17 ? -2.555 6.934 -4.258 1.00 0.36 17 ARG A C 14
ATOM 6179 O O . ARG A 1 17 ? -3.100 8.038 -4.302 1.00 0.43 17 ARG A O 14
ATOM 6200 N N . LEU A 1 18 ? -3.198 5.795 -4.462 1.00 0.37 18 LEU A N 14
ATOM 6201 C CA . LEU A 1 18 ? -4.603 5.756 -4.832 1.00 0.44 18 LEU A CA 14
ATOM 6202 C C . LEU A 1 18 ? -5.472 5.804 -3.582 1.00 0.35 18 LEU A C 14
ATOM 6203 O O . LEU A 1 18 ? -6.574 6.350 -3.587 1.00 0.41 18 LEU A O 14
ATOM 6219 N N . LEU A 1 19 ? -4.947 5.228 -2.514 1.00 0.26 19 LEU A N 14
ATOM 6220 C CA . LEU A 1 19 ? -5.633 5.156 -1.235 1.00 0.21 19 LEU A CA 14
ATOM 6221 C C . LEU A 1 19 ? -4.737 5.726 -0.135 1.00 0.19 19 LEU A C 14
ATOM 6222 O O . LEU A 1 19 ? -4.216 4.987 0.697 1.00 0.23 19 LEU A O 14
ATOM 6238 N N . PRO A 1 20 ? -4.535 7.054 -0.123 1.00 0.22 20 PRO A N 14
ATOM 6239 C CA . PRO A 1 20 ? -3.613 7.709 0.809 1.00 0.29 20 PRO A CA 14
ATOM 6240 C C . PRO A 1 20 ? -4.164 7.756 2.228 1.00 0.31 20 PRO A C 14
ATOM 6241 O O . PRO A 1 20 ? -3.465 7.429 3.190 1.00 0.37 20 PRO A O 14
ATOM 6252 N N . THR A 1 21 ? -5.419 8.157 2.353 1.00 0.33 21 THR A N 14
ATOM 6253 C CA . THR A 1 21 ? -6.078 8.212 3.642 1.00 0.38 21 THR A CA 14
ATOM 6254 C C . THR A 1 21 ? -6.743 6.881 3.957 1.00 0.34 21 THR A C 14
ATOM 6255 O O . THR A 1 21 ? -6.923 6.516 5.118 1.00 0.41 21 THR A O 14
ATOM 6266 N N . ALA A 1 22 ? -7.105 6.161 2.907 1.00 0.30 22 ALA A N 14
ATOM 6267 C CA . ALA A 1 22 ? -7.720 4.854 3.052 1.00 0.31 22 ALA A CA 14
ATOM 6268 C C . ALA A 1 22 ? -6.688 3.813 3.470 1.00 0.26 22 ALA A C 14
ATOM 6269 O O . ALA A 1 22 ? -6.976 2.933 4.280 1.00 0.30 22 ALA A O 14
ATOM 6276 N N . CYS A 1 23 ? -5.484 3.918 2.928 1.00 0.26 23 CYS A N 14
ATOM 6277 C CA . CYS A 1 23 ? -4.418 2.978 3.252 1.00 0.28 23 CYS A CA 14
ATOM 6278 C C . CYS A 1 23 ? -3.166 3.699 3.748 1.00 0.30 23 CYS A C 14
ATOM 6279 O O . CYS A 1 23 ? -2.174 3.794 3.027 1.00 0.36 23 CYS A O 14
ATOM 6286 N N . PRO A 1 24 ? -3.189 4.221 4.988 1.00 0.36 24 PRO A N 14
ATOM 6287 C CA . PRO A 1 24 ? -2.014 4.829 5.605 1.00 0.47 24 PRO A CA 14
ATOM 6288 C C . PRO A 1 24 ? -1.076 3.759 6.151 1.00 0.50 24 PRO A C 14
ATOM 6289 O O . PRO A 1 24 ? 0.107 4.004 6.390 1.00 0.61 24 PRO A O 14
ATOM 6300 N N . ASP A 1 25 ? -1.630 2.562 6.319 1.00 0.54 25 ASP A N 14
ATOM 6301 C CA . ASP A 1 25 ? -0.889 1.384 6.768 1.00 0.59 25 ASP A CA 14
ATOM 6302 C C . ASP A 1 25 ? -0.043 0.818 5.629 1.00 0.52 25 ASP A C 14
ATOM 6303 O O . ASP A 1 25 ? -0.040 -0.389 5.376 1.00 0.58 25 ASP A O 14
ATOM 6312 N N . VAL A 1 26 ? 0.671 1.695 4.943 1.00 0.45 26 VAL A N 14
ATOM 6313 C CA . VAL A 1 26 ? 1.396 1.327 3.737 1.00 0.48 26 VAL A CA 14
ATOM 6314 C C . VAL A 1 26 ? 2.682 0.576 4.075 1.00 0.45 26 VAL A C 14
ATOM 6315 O O . VAL A 1 26 ? 3.396 0.923 5.016 1.00 0.47 26 VAL A O 14
ATOM 6328 N N . CYS A 1 27 ? 2.944 -0.476 3.308 1.00 0.50 27 CYS A N 14
ATOM 6329 C CA . CYS A 1 27 ? 4.102 -1.328 3.521 1.00 0.57 27 CYS A CA 14
ATOM 6330 C C . CYS A 1 27 ? 5.397 -0.588 3.210 1.00 0.63 27 CYS A C 14
ATOM 6331 O O . CYS A 1 27 ? 5.592 -0.108 2.094 1.00 0.75 27 CYS A O 14
ATOM 6338 N N . ASP A 1 28 ? 6.275 -0.503 4.200 1.00 0.73 28 ASP A N 14
ATOM 6339 C CA . ASP A 1 28 ? 7.582 0.121 4.019 1.00 0.90 28 ASP A CA 14
ATOM 6340 C C . ASP A 1 28 ? 8.555 -0.859 3.383 1.00 0.81 28 ASP A C 14
ATOM 6341 O O . ASP A 1 28 ? 9.624 -0.472 2.917 1.00 0.98 28 ASP A O 14
ATOM 6350 N N . ASP A 1 29 ? 8.174 -2.131 3.369 1.00 0.75 29 ASP A N 14
ATOM 6351 C CA . ASP A 1 29 ? 9.033 -3.194 2.848 1.00 0.92 29 ASP A CA 14
ATOM 6352 C C . ASP A 1 29 ? 9.357 -2.982 1.371 1.00 1.05 29 ASP A C 14
ATOM 6353 O O . ASP A 1 29 ? 10.452 -3.309 0.914 1.00 1.28 29 ASP A O 14
ATOM 6362 N N . ASP A 1 30 ? 8.408 -2.419 0.632 1.00 1.08 30 ASP A N 14
ATOM 6363 C CA . ASP A 1 30 ? 8.578 -2.217 -0.806 1.00 1.42 30 ASP A CA 14
ATOM 6364 C C . ASP A 1 30 ? 9.545 -1.067 -1.079 1.00 1.64 30 ASP A C 14
ATOM 6365 O O . ASP A 1 30 ? 10.148 -0.987 -2.149 1.00 2.05 30 ASP A O 14
ATOM 6374 N N . TRP A 1 31 ? 9.705 -0.193 -0.093 1.00 1.56 31 TRP A N 14
ATOM 6375 C CA . TRP A 1 31 ? 10.578 0.964 -0.224 1.00 1.96 31 TRP A CA 14
ATOM 6376 C C . TRP A 1 31 ? 12.036 0.539 -0.086 1.00 2.31 31 TRP A C 14
ATOM 6377 O O . TRP A 1 31 ? 12.730 0.449 -1.118 1.00 2.80 31 TRP A O 14
ATOM 6399 N N . CYS A 1 1 ? -8.766 0.643 5.000 1.00 0.78 1 CYS A N 15
ATOM 6400 C CA . CYS A 1 1 ? -8.058 0.206 3.777 1.00 0.60 1 CYS A CA 15
ATOM 6401 C C . CYS A 1 1 ? -8.735 -1.022 3.185 1.00 0.54 1 CYS A C 15
ATOM 6402 O O . CYS A 1 1 ? -8.903 -2.027 3.873 1.00 0.58 1 CYS A O 15
ATOM 6411 N N . PRO A 1 2 ? -9.155 -0.947 1.908 1.00 0.50 2 PRO A N 15
ATOM 6412 C CA . PRO A 1 2 ? -9.759 -2.082 1.195 1.00 0.50 2 PRO A CA 15
ATOM 6413 C C . PRO A 1 2 ? -8.894 -3.342 1.263 1.00 0.44 2 PRO A C 15
ATOM 6414 O O . PRO A 1 2 ? -7.665 -3.279 1.160 1.00 0.37 2 PRO A O 15
ATOM 6425 N N . ALA A 1 3 ? -9.556 -4.487 1.416 1.00 0.56 3 ALA A N 15
ATOM 6426 C CA . ALA A 1 3 ? -8.877 -5.767 1.612 1.00 0.57 3 ALA A CA 15
ATOM 6427 C C . ALA A 1 3 ? -8.012 -6.148 0.415 1.00 0.48 3 ALA A C 15
ATOM 6428 O O . ALA A 1 3 ? -7.094 -6.957 0.544 1.00 0.44 3 ALA A O 15
ATOM 6435 N N . LEU A 1 4 ? -8.306 -5.565 -0.743 1.00 0.54 4 LEU A N 15
ATOM 6436 C CA . LEU A 1 4 ? -7.516 -5.803 -1.943 1.00 0.62 4 LEU A CA 15
ATOM 6437 C C . LEU A 1 4 ? -6.060 -5.431 -1.704 1.00 0.54 4 LEU A C 15
ATOM 6438 O O . LEU A 1 4 ? -5.154 -6.226 -1.960 1.00 0.65 4 LEU A O 15
ATOM 6454 N N . CYS A 1 5 ? -5.839 -4.234 -1.180 1.00 0.48 5 CYS A N 15
ATOM 6455 C CA . CYS A 1 5 ? -4.491 -3.763 -0.905 1.00 0.57 5 CYS A CA 15
ATOM 6456 C C . CYS A 1 5 ? -3.909 -4.480 0.310 1.00 0.55 5 CYS A C 15
ATOM 6457 O O . CYS A 1 5 ? -2.706 -4.705 0.387 1.00 0.70 5 CYS A O 15
ATOM 6464 N N . SER A 1 6 ? -4.771 -4.877 1.235 1.00 0.50 6 SER A N 15
ATOM 6465 C CA . SER A 1 6 ? -4.339 -5.601 2.428 1.00 0.64 6 SER A CA 15
ATOM 6466 C C . SER A 1 6 ? -3.673 -6.928 2.048 1.00 0.65 6 SER A C 15
ATOM 6467 O O . SER A 1 6 ? -2.728 -7.376 2.702 1.00 0.84 6 SER A O 15
ATOM 6475 N N . HIS A 1 7 ? -4.163 -7.540 0.976 1.00 0.55 7 HIS A N 15
ATOM 6476 C CA . HIS A 1 7 ? -3.640 -8.819 0.502 1.00 0.65 7 HIS A CA 15
ATOM 6477 C C . HIS A 1 7 ? -2.425 -8.598 -0.406 1.00 0.69 7 HIS A C 15
ATOM 6478 O O . HIS A 1 7 ? -1.723 -9.537 -0.775 1.00 0.98 7 HIS A O 15
ATOM 6493 N N . SER A 1 8 ? -2.185 -7.348 -0.746 1.00 0.50 8 SER A N 15
ATOM 6494 C CA . SER A 1 8 ? -1.152 -6.975 -1.700 1.00 0.53 8 SER A CA 15
ATOM 6495 C C . SER A 1 8 ? -0.204 -5.951 -1.092 1.00 0.44 8 SER A C 15
ATOM 6496 O O . SER A 1 8 ? 0.231 -5.031 -1.770 1.00 0.45 8 SER A O 15
ATOM 6504 N N . CYS A 1 9 ? 0.039 -6.096 0.209 1.00 0.45 9 CYS A N 15
ATOM 6505 C CA . CYS A 1 9 ? 0.789 -5.129 1.031 1.00 0.52 9 CYS A CA 15
ATOM 6506 C C . CYS A 1 9 ? 2.028 -4.514 0.339 1.00 0.52 9 CYS A C 15
ATOM 6507 O O . CYS A 1 9 ? 2.434 -3.401 0.678 1.00 0.56 9 CYS A O 15
ATOM 6514 N N . ARG A 1 10 ? 2.610 -5.201 -0.637 1.00 0.53 10 ARG A N 15
ATOM 6515 C CA . ARG A 1 10 ? 3.744 -4.657 -1.378 1.00 0.58 10 ARG A CA 15
ATOM 6516 C C . ARG A 1 10 ? 3.287 -3.559 -2.336 1.00 0.49 10 ARG A C 15
ATOM 6517 O O . ARG A 1 10 ? 3.879 -2.481 -2.421 1.00 0.51 10 ARG A O 15
ATOM 6538 N N . SER A 1 11 ? 2.214 -3.865 -3.039 1.00 0.44 11 SER A N 15
ATOM 6539 C CA . SER A 1 11 ? 1.553 -2.961 -3.978 1.00 0.39 11 SER A CA 15
ATOM 6540 C C . SER A 1 11 ? 1.163 -1.639 -3.319 1.00 0.31 11 SER A C 15
ATOM 6541 O O . SER A 1 11 ? 0.841 -0.674 -4.005 1.00 0.30 11 SER A O 15
ATOM 6549 N N . LEU A 1 12 ? 1.155 -1.614 -1.991 1.00 0.34 12 LEU A N 15
ATOM 6550 C CA . LEU A 1 12 ? 0.757 -0.426 -1.235 1.00 0.36 12 LEU A CA 15
ATOM 6551 C C . LEU A 1 12 ? 1.475 0.843 -1.684 1.00 0.33 12 LEU A C 15
ATOM 6552 O O . LEU A 1 12 ? 0.947 1.935 -1.505 1.00 0.37 12 LEU A O 15
ATOM 6568 N N . LYS A 1 13 ? 2.662 0.712 -2.268 1.00 0.33 13 LYS A N 15
ATOM 6569 C CA . LYS A 1 13 ? 3.340 1.873 -2.842 1.00 0.34 13 LYS A CA 15
ATOM 6570 C C . LYS A 1 13 ? 2.456 2.534 -3.902 1.00 0.31 13 LYS A C 15
ATOM 6571 O O . LYS A 1 13 ? 2.353 3.759 -3.964 1.00 0.36 13 LYS A O 15
ATOM 6590 N N . LEU A 1 14 ? 1.802 1.705 -4.707 1.00 0.29 14 LEU A N 15
ATOM 6591 C CA . LEU A 1 14 ? 0.895 2.167 -5.744 1.00 0.31 14 LEU A CA 15
ATOM 6592 C C . LEU A 1 14 ? -0.494 2.439 -5.164 1.00 0.27 14 LEU A C 15
ATOM 6593 O O . LEU A 1 14 ? -1.111 3.460 -5.463 1.00 0.29 14 LEU A O 15
ATOM 6609 N N . CYS A 1 15 ? -0.971 1.526 -4.322 1.00 0.28 15 CYS A N 15
ATOM 6610 C CA . CYS A 1 15 ? -2.301 1.646 -3.724 1.00 0.30 15 CYS A CA 15
ATOM 6611 C C . CYS A 1 15 ? -2.438 2.946 -2.934 1.00 0.29 15 CYS A C 15
ATOM 6612 O O . CYS A 1 15 ? -3.479 3.589 -2.970 1.00 0.30 15 CYS A O 15
ATOM 6619 N N . ASN A 1 16 ? -1.366 3.353 -2.260 1.00 0.29 16 ASN A N 15
ATOM 6620 C CA . ASN A 1 16 ? -1.379 4.570 -1.444 1.00 0.33 16 ASN A CA 15
ATOM 6621 C C . ASN A 1 16 ? -1.532 5.822 -2.313 1.00 0.33 16 ASN A C 15
ATOM 6622 O O . ASN A 1 16 ? -1.852 6.903 -1.819 1.00 0.36 16 ASN A O 15
ATOM 6633 N N . ARG A 1 17 ? -1.326 5.671 -3.614 1.00 0.34 17 ARG A N 15
ATOM 6634 C CA . ARG A 1 17 ? -1.443 6.795 -4.529 1.00 0.37 17 ARG A CA 15
ATOM 6635 C C . ARG A 1 17 ? -2.911 7.027 -4.867 1.00 0.36 17 ARG A C 15
ATOM 6636 O O . ARG A 1 17 ? -3.313 8.122 -5.258 1.00 0.43 17 ARG A O 15
ATOM 6657 N N . LEU A 1 18 ? -3.699 5.971 -4.717 1.00 0.37 18 LEU A N 15
ATOM 6658 C CA . LEU A 1 18 ? -5.139 6.023 -4.940 1.00 0.44 18 LEU A CA 15
ATOM 6659 C C . LEU A 1 18 ? -5.885 6.093 -3.609 1.00 0.35 18 LEU A C 15
ATOM 6660 O O . LEU A 1 18 ? -6.941 6.717 -3.495 1.00 0.41 18 LEU A O 15
ATOM 6676 N N . LEU A 1 19 ? -5.320 5.430 -2.614 1.00 0.26 19 LEU A N 15
ATOM 6677 C CA . LEU A 1 19 ? -5.914 5.314 -1.290 1.00 0.21 19 LEU A CA 15
ATOM 6678 C C . LEU A 1 19 ? -4.925 5.792 -0.223 1.00 0.19 19 LEU A C 15
ATOM 6679 O O . LEU A 1 19 ? -4.403 4.989 0.549 1.00 0.23 19 LEU A O 15
ATOM 6695 N N . PRO A 1 20 ? -4.654 7.106 -0.159 1.00 0.22 20 PRO A N 15
ATOM 6696 C CA . PRO A 1 20 ? -3.620 7.644 0.725 1.00 0.29 20 PRO A CA 15
ATOM 6697 C C . PRO A 1 20 ? -4.047 7.683 2.190 1.00 0.31 20 PRO A C 15
ATOM 6698 O O . PRO A 1 20 ? -3.307 7.251 3.072 1.00 0.37 20 PRO A O 15
ATOM 6709 N N . THR A 1 21 ? -5.245 8.183 2.446 1.00 0.33 21 THR A N 15
ATOM 6710 C CA . THR A 1 21 ? -5.763 8.254 3.799 1.00 0.38 21 THR A CA 15
ATOM 6711 C C . THR A 1 21 ? -6.499 6.971 4.157 1.00 0.34 21 THR A C 15
ATOM 6712 O O . THR A 1 21 ? -6.672 6.638 5.332 1.00 0.41 21 THR A O 15
ATOM 6723 N N . ALA A 1 22 ? -6.918 6.254 3.126 1.00 0.30 22 ALA A N 15
ATOM 6724 C CA . ALA A 1 22 ? -7.595 4.983 3.293 1.00 0.31 22 ALA A CA 15
ATOM 6725 C C . ALA A 1 22 ? -6.593 3.880 3.610 1.00 0.26 22 ALA A C 15
ATOM 6726 O O . ALA A 1 22 ? -6.874 2.982 4.404 1.00 0.30 22 ALA A O 15
ATOM 6733 N N . CYS A 1 23 ? -5.419 3.958 2.996 1.00 0.26 23 CYS A N 15
ATOM 6734 C CA . CYS A 1 23 ? -4.386 2.954 3.201 1.00 0.28 23 CYS A CA 15
ATOM 6735 C C . CYS A 1 23 ? -3.042 3.591 3.559 1.00 0.30 23 CYS A C 15
ATOM 6736 O O . CYS A 1 23 ? -2.158 3.712 2.710 1.00 0.36 23 CYS A O 15
ATOM 6743 N N . PRO A 1 24 ? -2.865 4.011 4.825 1.00 0.36 24 PRO A N 15
ATOM 6744 C CA . PRO A 1 24 ? -1.572 4.486 5.320 1.00 0.47 24 PRO A CA 15
ATOM 6745 C C . PRO A 1 24 ? -0.685 3.317 5.747 1.00 0.50 24 PRO A C 15
ATOM 6746 O O . PRO A 1 24 ? 0.468 3.494 6.145 1.00 0.61 24 PRO A O 15
ATOM 6757 N N . ASP A 1 25 ? -1.250 2.122 5.629 1.00 0.54 25 ASP A N 15
ATOM 6758 C CA . ASP A 1 25 ? -0.607 0.875 6.032 1.00 0.59 25 ASP A CA 15
ATOM 6759 C C . ASP A 1 25 ? 0.378 0.396 4.961 1.00 0.52 25 ASP A C 15
ATOM 6760 O O . ASP A 1 25 ? 0.379 -0.769 4.558 1.00 0.58 25 ASP A O 15
ATOM 6769 N N . VAL A 1 26 ? 1.193 1.318 4.478 1.00 0.45 26 VAL A N 15
ATOM 6770 C CA . VAL A 1 26 ? 2.144 1.027 3.421 1.00 0.48 26 VAL A CA 15
ATOM 6771 C C . VAL A 1 26 ? 3.374 0.331 3.995 1.00 0.45 26 VAL A C 15
ATOM 6772 O O . VAL A 1 26 ? 4.148 0.929 4.747 1.00 0.47 26 VAL A O 15
ATOM 6785 N N . CYS A 1 27 ? 3.531 -0.942 3.655 1.00 0.50 27 CYS A N 15
ATOM 6786 C CA . CYS A 1 27 ? 4.635 -1.749 4.159 1.00 0.57 27 CYS A CA 15
ATOM 6787 C C . CYS A 1 27 ? 5.979 -1.191 3.714 1.00 0.63 27 CYS A C 15
ATOM 6788 O O . CYS A 1 27 ? 6.201 -0.955 2.528 1.00 0.75 27 CYS A O 15
ATOM 6795 N N . ASP A 1 28 ? 6.871 -0.999 4.678 1.00 0.73 28 ASP A N 15
ATOM 6796 C CA . ASP A 1 28 ? 8.217 -0.501 4.416 1.00 0.90 28 ASP A CA 15
ATOM 6797 C C . ASP A 1 28 ? 9.069 -1.601 3.787 1.00 0.81 28 ASP A C 15
ATOM 6798 O O . ASP A 1 28 ? 10.119 -1.336 3.202 1.00 0.98 28 ASP A O 15
ATOM 6807 N N . ASP A 1 29 ? 8.587 -2.835 3.911 1.00 0.75 29 ASP A N 15
ATOM 6808 C CA . ASP A 1 29 ? 9.258 -4.015 3.362 1.00 0.92 29 ASP A CA 15
ATOM 6809 C C . ASP A 1 29 ? 9.602 -3.844 1.881 1.00 1.05 29 ASP A C 15
ATOM 6810 O O . ASP A 1 29 ? 10.702 -4.193 1.448 1.00 1.28 29 ASP A O 15
ATOM 6819 N N . ASP A 1 30 ? 8.670 -3.285 1.117 1.00 1.08 30 ASP A N 15
ATOM 6820 C CA . ASP A 1 30 ? 8.829 -3.192 -0.334 1.00 1.42 30 ASP A CA 15
ATOM 6821 C C . ASP A 1 30 ? 9.688 -1.993 -0.734 1.00 1.64 30 ASP A C 15
ATOM 6822 O O . ASP A 1 30 ? 10.122 -1.884 -1.880 1.00 2.05 30 ASP A O 15
ATOM 6831 N N . TRP A 1 31 ? 9.942 -1.102 0.211 1.00 1.56 31 TRP A N 15
ATOM 6832 C CA . TRP A 1 31 ? 10.753 0.078 -0.055 1.00 1.96 31 TRP A CA 15
ATOM 6833 C C . TRP A 1 31 ? 12.232 -0.285 -0.023 1.00 2.31 31 TRP A C 15
ATOM 6834 O O . TRP A 1 31 ? 12.783 -0.432 1.088 1.00 2.80 31 TRP A O 15
#

Radius of gyration: 7.7 Å; Cα contacts (8 Å, |Δi|>4): 29; chains: 1; bounding box: 19×17×12 Å

Foldseek 3Di:
DDVVCVVVLLCCVVVCVVQVVNCVVRDPVND

Solvent-accessible surface area: 2535 Å² total; per-residue (Å²): 64,52,80,160,8,58,171,40,44,213,59,1,77,103,16,24,176,128,51,82,128,40,0,93,105,24,33,125,140,59,183

Nearest PDB structures (foldseek):
  7yrx-assembly1_A  TM=8.498E-01  e=5.530E-04  synthetic construct
  7yrx-assembly1_A  TM=9.430E-01  e=7.809E-05  synthetic construct
  7yrx-assembly1_A  TM=8.834E-01  e=1.979E-03  synthetic construct
  7yrx-assembly1_A  TM=8.999E-01  e=2.475E-04  synthetic construct
  7yrx-assembly1_A  TM=9.667E-01  e=2.885E-04  synthetic construct

Sequence (31 aa):
CPALCSHSCRSLKLCNRLLPTACPDVCDDDWCPALCSHSCRSLKLCNRLLPTACPDVCDDDWCPALCSHSCRSLKLCNRLLPTACPDVCDDDWCPALCSHSCRSLKLCNRLLPTACPDVCDDDWCPALCSHSCRSLKLCNRLLPTACPDVCDDDWCPALCSHSCRSLKLCNRLLPTACPDVCDDDWCPALCSHSCRSLKLCNRLLPTACPDVCDDDWCPALCSHSCRSLKLCNRLLPTACPDVCDDDWCPALCSHSCRSLKLCNRLLPTACPDVCDDDWCPALCSHSCRSLKLCNRLLPTACPDVCDDDWCPALCSHSCRSLKLCNRLLPTACPDVCDDDWCPALCSHSCRSLKLCNRLLPTACPDVCDDDWCPALCSHSCRSLKLCNRLLPTACPDVCDDDWCPALCSHSCRSLKLCNRLLPTACPDVCDDDWCPALCSHSCRSLKLCNRLLPTACPDVCDDDW

=== Feature glossary ===
Reading guide. The protein is described through the following features:

Foldseek 3Di. A 3Di character summarizes, for each residue, the relative orientation of the Cα frame of its nearest spatial neighbor. Because it encodes fold topology rather than chemistry, 3Di alignments detect remote structural similarity that sequence alignment misses.

Contact-map, Ramachandran, and PAE plots. Plot images: a contact map (which residues are close in 3D, as an N×N binary image), a Ramachandran scatter (backbone torsion angles, revealing secondary-structure composition at a glance), and — for AlphaFold structures — a PAE heatmap (pairwise prediction confidence).

Radius of gyration, Cα contacts, bounding box. Radius of gyration (Rg) is the root-mean-square distance of Cα atoms from their centroid — a single number for overall size and compactness. A globular domain of N residues has Rg ≈ 2.2·N^0.38 Å; an extended or disordered chain has a much larger Rg. The Cα contact count is the number of residue pairs whose Cα atoms are within 8 Å and are more than four positions apart in sequence — a standard proxy for tertiary packing density. The bounding box is the smallest axis-aligned box enclosing all Cα atoms.

Secondary structure (8-state, DSSP). Eight-state secondary structure (DSSP): H is the canonical α-helix, G the tighter 3₁₀-helix, I the wider π-helix; E/B are β-structure, T and S are turns and bends, and '-' is everything else. DSSP derives these from the pattern of main-chain N–H···O=C hydrogen bonds, not from the sequence.

B-factor. B-factor (Debye–Waller factor) reflects atomic displacement in the crystal lattice. It is an experimental observable (units Å²), not a prediction; low values mean the atom is pinned down, high values mean it moves or is heterogeneous across the crystal.

pLDDT. pLDDT is the predicted lDDT-Cα score: AlphaFold's confidence that the local environment of each residue (all inter-atomic distances within 15 Å) is correctly placed. It is a per-residue number between 0 and 100, with higher meaning more reliable.

Nearest PDB structures. Nearest PDB neighbors are the top structural matches found by Foldseek when searching this structure against the entire Protein Data Bank. Each hit reports a TM-score (0 to 1; >0.5 almost always implies the same fold) and an E-value. These are *structural* homologs — they may share no detectable sequence similarity.

Solvent-accessible surface area. Accessible surface area quantifies burial. A residue with SASA near zero is packed into the hydrophobic core; one with SASA >100 Å² sits on the surface. Computed here via the Shrake–Rupley numerical algorithm with a 1.4 Å probe.

Rendered structure images. Structure images are PyMOL renders from six orthogonal camera directions. Cartoon representation draws helices as coils and strands as arrows; sticks shows the backbone as bonds; surface shows the solvent-excluded envelope. Rainbow coloring maps sequence position to hue (blue→red, N→C); chain coloring assigns a distinct color per polypeptide.

Backbone torsions (φ/ψ). φ (phi) and ψ (psi) are the two rotatable backbone dihedrals per residue: φ is the C(i-1)–N–Cα–C torsion, ψ is the N–Cα–C–N(i+1) torsion, both in degrees on (−180°, 180°]. α-helical residues cluster near (−60°, −45°); β-strand residues near (−120°, +130°). A Ramachandran plot is simply a scatter of (φ, ψ) for every residue.

Predicted aligned error. Predicted Aligned Error (PAE) is an AlphaFold confidence matrix: entry (i, j) is the expected error in the position of residue j, in ångströms, when the prediction is superimposed on the true structure at residue i. Low PAE within a block of residues means that block is internally rigid and well-predicted; high PAE between two blocks means their relative placement is uncertain even if each block individually is confident.

mmCIF coordinates. Structure coordinates are given as an mmCIF _atom_site loop: one row per atom with element, residue name, chain id, sequence number, and x/y/z position in Å. Only the four main-chain atoms per residue are included here; side chains are omitted to keep the record compact.

InterPro / GO / CATH / organism. Database cross-references. InterPro integrates a dozen domain/family signature databases into unified entries with residue-range hits. GO terms attach function/process/location labels with evidence codes. CATH codes position the fold in a four-level structural taxonomy. Organism is the NCBI-taxonomy species name.

Secondary structure (3-state, P-SEA). SS3 is a coarse helix/strand/coil call (letters a/b/c) made by the P-SEA algorithm from inter-Cα distances and dihedrals. It is less detailed than DSSP but needs only Cα positions.

Sequence. Sequence gives the chain of amino acids in standard one-letter code (A=alanine, C=cysteine, …, Y=tyrosine), read N→C. It is the only feature that is directly encoded by the gene; all structural features are derived from the folded form of this sequence.